Protein AF-A0A9W7AJS3-F1 (afdb_monomer)

Mean predicted aligned error: 23.5 Å

Foldseek 3Di:
DDDDDDDDDDDDDDDDDDDDDDDDDDDDDDDDDDDDDDDDDDDDDDDDDDDDDDDDDDDDDDDDDDDPDDDDDDDDDDDDPDDDDDDDPDDDPDDDDDDDDDDDDDPVCVVVVVVVVVVVVVVVVVVVVVVVVVVVVVVVVVVVVVVVVVVVVVVVVVVVVVVVVVVVVVVVVVVVVVVVVVVVVVVVVVVVVVVVVVVVVVVVVVVVVVVVVVVLVVVLVVLVVVLVVLVVVLVVLVVCQVPPPDPHRDPVSVVVSVVSVVVSVVSVVVSVCSVPVVPPVVVVVVVVVVVVPDDDDDPPPVVVVVVVVVVVVVVVVVVVVVVVVVVVVVVVVVVVVVVVCVVVVVVVVVVVVVVVVVVVVVVVVVVVVVVVVVVVVVVVVVVVVVVVVVVVVVVVVVVVVVVVVVVVVVVPDDDDDDDDDDDDDDDDDPPPDDPDDDDDPPPPPPCPDVVNVVVVVVVVVVVVVVVVVVVVVVVVVVVVVVVVVVVVVVVVVVVVVVVVVD

Secondary structure (DSSP, 8-state):
----------------------------PPPPP-------------------------------------------------------------------------TTSHHHHHHHHHHHHHHHHHHHHHHHHHHHHHHHHHHHHHHHHHHHHHHHHHHHHHHHHHHHHHHHHHHHHHHHHHHHHHHHHHHHHHHHHHHHHHHHHHHHHHHHHHHHHHHHHHHHHHHHHHHHHHHHHHHHHHH-SSSS--HHHHHHHHHHHHHHHHHHHHHHHHHHHHHHHHHHHHHHHHHTTS-----S-HHHHHHHHHHHHHHHHHHHHHHHHHHHHHHHHHHHHHHHHHHHHHHHHHHHHHHHHHHHHHHHHHHHHHHHHHHHHHHHHHHHHHHHHHHHHHHHHHHHHHHHHHHHHHTSS------------------------------------HHHHHHHHHHHHHHHHHHHHHHHHHHHHHHHHHHHHHHHHHHHHHHHHHHTT-

pLDDT: mean 71.82, std 22.83, range [31.25, 97.69]

Organism: NCBI:txid1714387

Radius of gyration: 66.95 Å; Cα contacts (8 Å, |Δi|>4): 21; chains: 1; bounding box: 156×86×222 Å

Sequence (502 aa):
MSRPSSSRSQRQRSLETSKRGNNSRSGVRTPGLIEGSLGGRGLRHDITNENSDSDDSSNSDSSSDSTLQKILNPHPSHLYPSDTETDSDAFSLQNLAQTTATHPKSTSALTSALSKTLKTSKTTNAHLTTTLTTLQNEIRTLKNQLHSSKSKLEKFDGLKGENEKLKLKVKEFSYDNRKLCNEIERLKQLKQSSEKRTKASLNGLRSALLTVESVVHSRSKNTKEYLKKLTQLQTSFARHLKNGYSNNPSYVAYEMLEKMSRVTAGLKDALERCDDGISSAASETAKNVTEGHIDDGGKGNIMGEICEELEGENGRLRREIERMKEEVEASRVEREQNHKLLPEYRLEIVRSRSGKEQAERELKEERGTVRELQRRLDECVLALRSAERERVEQKQFRRDQDNTDNIVIEEYYPPRTSASPPRWAHHPSSSASASAQNLPVTKPKNTLSEDEELFAKLLQKSNDKLLKDLKESVESKLETVVKQQTDFMLSRSLESASSDKS

Structure (mmCIF, N/CA/C/O backbone):
data_AF-A0A9W7AJS3-F1
#
_entry.id   AF-A0A9W7AJS3-F1
#
loop_
_atom_site.group_PDB
_atom_site.id
_atom_site.type_symbol
_atom_site.label_atom_id
_atom_site.label_alt_id
_atom_site.label_comp_id
_atom_site.label_asym_id
_atom_site.label_entity_id
_atom_site.label_seq_id
_atom_site.pdbx_PDB_ins_code
_atom_site.Cartn_x
_atom_site.Cartn_y
_atom_site.Cartn_z
_atom_site.occupancy
_atom_site.B_iso_or_equiv
_atom_site.auth_seq_id
_atom_site.auth_comp_id
_atom_site.auth_asym_id
_atom_site.auth_atom_id
_atom_site.pdbx_PDB_model_num
ATOM 1 N N . MET A 1 1 ? 17.394 -50.496 -60.248 1.00 45.59 1 MET A N 1
ATOM 2 C CA . MET A 1 1 ? 17.863 -51.703 -59.529 1.00 45.59 1 MET A CA 1
ATOM 3 C C . MET A 1 1 ? 19.375 -51.789 -59.675 1.00 45.59 1 MET A C 1
ATOM 5 O O . MET A 1 1 ? 19.881 -51.205 -60.621 1.00 45.59 1 MET A O 1
ATOM 9 N N . SER A 1 2 ? 20.045 -52.477 -58.745 1.00 33.78 2 SER A N 1
ATOM 10 C CA . SER A 1 2 ? 21.509 -52.643 -58.614 1.00 33.78 2 SER A CA 1
ATOM 11 C C . SER A 1 2 ? 22.196 -51.638 -57.679 1.00 33.78 2 SER A C 1
ATOM 13 O O . SER A 1 2 ? 22.581 -50.536 -58.053 1.00 33.78 2 SER A O 1
ATOM 15 N N . ARG A 1 3 ? 22.336 -52.075 -56.420 1.00 43.81 3 ARG A N 1
ATOM 16 C CA . ARG A 1 3 ? 23.304 -51.577 -55.432 1.00 43.81 3 ARG A CA 1
ATOM 17 C C . ARG A 1 3 ? 24.712 -52.064 -55.800 1.00 43.81 3 ARG A C 1
ATOM 19 O O . ARG A 1 3 ? 24.823 -53.171 -56.325 1.00 43.81 3 ARG A O 1
ATOM 26 N N . PRO A 1 4 ? 25.757 -51.376 -55.316 1.00 52.53 4 PRO A N 1
ATOM 27 C CA . PRO A 1 4 ? 26.935 -52.075 -54.836 1.00 52.53 4 PRO A CA 1
ATOM 28 C C . PRO A 1 4 ? 27.216 -51.760 -53.363 1.00 52.53 4 PRO A C 1
ATOM 30 O O . PRO A 1 4 ? 27.202 -50.623 -52.897 1.00 52.53 4 PRO A O 1
ATOM 33 N N . SER A 1 5 ? 27.423 -52.851 -52.641 1.00 50.75 5 SER A N 1
ATOM 34 C CA . SER A 1 5 ? 27.944 -52.985 -51.289 1.00 50.75 5 SER A CA 1
ATOM 35 C C . SER A 1 5 ? 29.472 -52.895 -51.259 1.00 50.75 5 SER A C 1
ATOM 37 O O . SER A 1 5 ? 30.108 -52.979 -52.306 1.00 50.75 5 SER A O 1
ATOM 39 N N . SER A 1 6 ? 30.013 -52.926 -50.031 1.00 39.75 6 SER A N 1
ATOM 40 C CA . SER A 1 6 ? 31.426 -53.095 -49.629 1.00 39.75 6 SER A CA 1
ATOM 41 C C . SER A 1 6 ? 32.233 -51.783 -49.606 1.00 39.75 6 SER A C 1
ATOM 43 O O . SER A 1 6 ? 32.061 -50.938 -50.466 1.00 39.75 6 SER A O 1
ATOM 45 N N . SER A 1 7 ? 33.085 -51.469 -48.628 1.00 42.09 7 SER A N 1
ATOM 46 C CA . SER A 1 7 ? 33.584 -52.211 -47.466 1.00 42.09 7 SER A CA 1
ATOM 47 C C . SER A 1 7 ? 34.365 -51.264 -46.548 1.00 42.09 7 SER A C 1
ATOM 49 O O . SER A 1 7 ? 35.289 -50.582 -46.972 1.00 42.09 7 SER A O 1
ATOM 51 N N . ARG A 1 8 ? 33.993 -51.276 -45.267 1.00 39.31 8 ARG A N 1
ATOM 52 C CA . ARG A 1 8 ? 34.862 -51.473 -44.097 1.00 39.31 8 ARG A CA 1
ATOM 53 C C . ARG A 1 8 ? 36.377 -51.311 -44.342 1.00 39.31 8 ARG A C 1
ATOM 55 O O . ARG A 1 8 ? 37.014 -52.224 -44.851 1.00 39.31 8 ARG A O 1
ATOM 62 N N . SER A 1 9 ? 36.964 -50.229 -43.829 1.00 39.88 9 SER A N 1
ATOM 63 C CA . SER A 1 9 ? 38.388 -50.203 -43.481 1.00 39.88 9 SER A CA 1
ATOM 64 C C . SER A 1 9 ? 38.592 -49.442 -42.172 1.00 39.88 9 SER A C 1
ATOM 66 O O . SER A 1 9 ? 38.489 -48.220 -42.106 1.00 39.88 9 SER A O 1
ATOM 68 N N . GLN A 1 10 ? 38.857 -50.210 -41.116 1.00 40.22 10 GLN A N 1
ATOM 69 C CA . GLN A 1 10 ? 39.440 -49.745 -39.862 1.00 40.22 10 GLN A CA 1
ATOM 70 C C . GLN A 1 10 ? 40.821 -49.149 -40.141 1.00 40.22 10 GLN A C 1
ATOM 72 O O . GLN A 1 10 ? 41.667 -49.807 -40.742 1.00 40.22 10 GLN A O 1
ATOM 77 N N . ARG A 1 11 ? 41.090 -47.954 -39.615 1.00 42.72 11 ARG A N 1
ATOM 78 C CA . ARG A 1 11 ? 42.448 -47.547 -39.246 1.00 42.72 11 ARG A CA 1
ATOM 79 C C . ARG A 1 11 ? 42.386 -46.663 -38.009 1.00 42.72 11 ARG A C 1
ATOM 81 O O . ARG A 1 11 ? 41.964 -45.514 -38.063 1.00 42.72 11 ARG A O 1
ATOM 88 N N . GLN A 1 12 ? 42.804 -47.250 -36.893 1.00 42.94 12 GLN A N 1
ATOM 89 C CA . GLN A 1 12 ? 43.282 -46.532 -35.722 1.00 42.94 12 GLN A CA 1
ATOM 90 C C . GLN A 1 12 ? 44.527 -45.728 -36.110 1.00 42.94 12 GLN A C 1
ATOM 92 O O . GLN A 1 12 ? 45.412 -46.277 -36.765 1.00 42.94 12 GLN A O 1
ATOM 97 N N . ARG A 1 13 ? 44.611 -44.475 -35.659 1.00 44.84 13 ARG A N 1
ATOM 98 C CA . ARG A 1 13 ? 45.855 -43.817 -35.239 1.00 44.84 13 ARG A CA 1
ATOM 99 C C . ARG A 1 13 ? 45.510 -42.717 -34.242 1.00 44.84 13 ARG A C 1
ATOM 101 O O . ARG A 1 13 ? 44.872 -41.727 -34.580 1.00 44.84 13 ARG A O 1
ATOM 108 N N . SER A 1 14 ? 45.932 -42.955 -33.013 1.00 45.81 14 SER A N 1
ATOM 109 C CA . SER A 1 14 ? 46.156 -41.973 -31.963 1.00 45.81 14 SER A CA 1
ATOM 110 C C . SER A 1 14 ? 47.171 -40.938 -32.447 1.00 45.81 14 SER A C 1
ATOM 112 O O . SER A 1 14 ? 48.146 -41.332 -33.081 1.00 45.81 14 SER A O 1
ATOM 114 N N . LEU A 1 15 ? 46.972 -39.664 -32.112 1.00 42.66 15 LEU A N 1
ATOM 115 C CA . LEU A 1 15 ? 48.039 -38.724 -31.766 1.00 42.66 15 LEU A CA 1
ATOM 116 C C . LEU A 1 15 ? 47.415 -37.530 -31.036 1.00 42.66 15 LEU A C 1
ATOM 118 O O . LEU A 1 15 ? 46.471 -36.898 -31.509 1.00 42.66 15 LEU A O 1
ATOM 122 N N . GLU A 1 16 ? 47.949 -37.282 -29.849 1.00 42.75 16 GLU A N 1
ATOM 123 C CA . GLU A 1 16 ? 47.723 -36.112 -29.018 1.00 42.75 16 GLU A CA 1
ATOM 124 C C . GLU A 1 16 ? 48.075 -34.831 -29.781 1.00 42.75 16 GLU A C 1
ATOM 126 O O . GLU A 1 16 ? 49.071 -34.785 -30.493 1.00 42.75 16 GLU A O 1
ATOM 131 N N . THR A 1 17 ? 47.318 -33.755 -29.570 1.00 40.66 17 THR A N 1
ATOM 132 C CA . THR A 1 17 ? 47.912 -32.443 -29.282 1.00 40.66 17 THR A CA 1
ATOM 133 C C . THR A 1 17 ? 46.890 -31.529 -28.611 1.00 40.66 17 THR A C 1
ATOM 135 O O . THR A 1 17 ? 45.781 -31.290 -29.078 1.00 40.66 17 THR A O 1
ATOM 138 N N . SER A 1 18 ? 47.334 -31.018 -27.471 1.00 36.53 18 SER A N 1
ATOM 139 C CA . SER A 1 18 ? 46.862 -29.853 -26.738 1.00 36.53 18 SER A CA 1
ATOM 140 C C . SER A 1 18 ? 46.433 -28.678 -27.630 1.00 36.53 18 SER A C 1
ATOM 142 O O . SER A 1 18 ? 47.212 -28.248 -28.481 1.00 36.53 18 SER A O 1
ATOM 144 N N . LYS A 1 19 ? 45.255 -28.089 -27.356 1.00 44.00 19 LYS A N 1
ATOM 145 C CA . LYS A 1 19 ? 45.084 -26.628 -27.196 1.00 44.00 19 LYS A CA 1
ATOM 146 C C . LYS A 1 19 ? 43.673 -26.231 -26.730 1.00 44.00 19 LYS A C 1
ATOM 148 O O . LYS A 1 19 ? 42.660 -26.608 -27.303 1.00 44.00 19 LYS A O 1
ATOM 153 N N . ARG A 1 20 ? 43.692 -25.419 -25.669 1.00 40.28 20 ARG A N 1
ATOM 154 C CA . ARG A 1 20 ? 42.676 -24.511 -25.106 1.00 40.28 20 ARG A CA 1
ATOM 155 C C . ARG A 1 20 ? 41.561 -24.052 -26.058 1.00 40.28 20 ARG A C 1
ATOM 157 O O . ARG A 1 20 ? 41.842 -23.581 -27.154 1.00 40.28 20 ARG A O 1
ATOM 164 N N . GLY A 1 21 ? 40.342 -23.968 -25.520 1.00 35.78 21 GLY A N 1
ATOM 165 C CA . GLY A 1 21 ? 39.262 -23.157 -26.084 1.00 35.78 21 GLY A CA 1
ATOM 166 C C . GLY A 1 21 ? 38.038 -23.095 -25.171 1.00 35.78 21 GLY A C 1
ATOM 167 O O . GLY A 1 21 ? 37.182 -23.969 -25.224 1.00 35.78 21 GLY A O 1
ATOM 168 N N . ASN A 1 22 ? 37.976 -22.060 -24.331 1.00 40.41 22 ASN A N 1
ATOM 169 C CA . ASN A 1 22 ? 36.789 -21.646 -23.581 1.00 40.41 22 ASN A CA 1
ATOM 170 C C . ASN A 1 22 ? 35.586 -21.462 -24.518 1.00 40.41 22 ASN A C 1
ATOM 172 O O . ASN A 1 22 ? 35.730 -20.802 -25.541 1.00 40.41 22 ASN A O 1
ATOM 176 N N . ASN A 1 23 ? 34.401 -21.932 -24.118 1.00 38.44 23 ASN A N 1
ATOM 177 C CA . ASN A 1 23 ? 33.136 -21.292 -24.486 1.00 38.44 23 ASN A CA 1
ATOM 178 C C . ASN A 1 23 ? 32.051 -21.622 -23.453 1.00 38.44 23 ASN A C 1
ATOM 180 O O . ASN A 1 23 ? 31.367 -22.644 -23.512 1.00 38.44 23 ASN A O 1
ATOM 184 N N . SER A 1 24 ? 31.913 -20.709 -22.494 1.00 38.66 24 SER A N 1
ATOM 185 C CA . SER A 1 24 ? 30.797 -20.626 -21.560 1.00 38.66 24 SER A CA 1
ATOM 186 C C . SER A 1 24 ? 29.528 -20.258 -22.326 1.00 38.66 24 SER A C 1
ATOM 188 O O . SER A 1 24 ? 29.404 -19.165 -22.873 1.00 38.66 24 SER A O 1
ATOM 190 N N . ARG A 1 25 ? 28.579 -21.190 -22.363 1.00 35.12 25 ARG A N 1
ATOM 191 C CA . ARG A 1 25 ? 27.253 -21.037 -22.963 1.00 35.12 25 ARG A CA 1
ATOM 192 C C . ARG A 1 25 ? 26.270 -20.657 -21.850 1.00 35.12 25 ARG A C 1
ATOM 194 O O . ARG A 1 25 ? 25.686 -21.534 -21.223 1.00 35.12 25 ARG A O 1
ATOM 201 N N . SER A 1 26 ? 26.115 -19.364 -21.561 1.00 42.34 26 SER A N 1
ATOM 202 C CA . SER A 1 26 ? 25.083 -18.864 -20.642 1.00 42.34 26 SER A CA 1
ATOM 203 C C . SER A 1 26 ? 23.771 -18.642 -21.398 1.00 42.34 26 SER A C 1
ATOM 205 O O . SER A 1 26 ? 23.563 -17.633 -22.067 1.00 42.34 26 SER A O 1
ATOM 207 N N . GLY A 1 27 ? 22.871 -19.622 -21.301 1.00 38.88 27 GLY A N 1
ATOM 208 C CA . GLY A 1 27 ? 21.471 -19.462 -21.677 1.00 38.88 27 GLY A CA 1
ATOM 209 C C . GLY A 1 27 ? 20.747 -18.599 -20.645 1.00 38.88 27 GLY A C 1
ATOM 210 O O . GLY A 1 27 ? 20.620 -18.986 -19.485 1.00 38.88 27 GLY A O 1
ATOM 211 N N . VAL A 1 28 ? 20.275 -17.434 -21.079 1.00 39.75 28 VAL A N 1
ATOM 212 C CA . VAL A 1 28 ? 19.392 -16.542 -20.321 1.00 39.75 28 VAL A CA 1
ATOM 213 C C . VAL A 1 28 ? 18.012 -17.199 -20.235 1.00 39.75 28 VAL A C 1
ATOM 215 O O . VAL A 1 28 ? 17.301 -17.290 -21.233 1.00 39.75 28 VAL A O 1
ATOM 218 N N . ARG A 1 29 ? 17.642 -17.693 -19.047 1.00 39.22 29 ARG A N 1
ATOM 219 C CA . ARG A 1 29 ? 16.267 -18.094 -18.716 1.00 39.22 29 ARG A CA 1
ATOM 220 C C . ARG A 1 29 ? 15.538 -16.900 -18.105 1.00 39.22 29 ARG A C 1
ATOM 222 O O . ARG A 1 29 ? 15.910 -16.420 -17.039 1.00 39.22 29 ARG A O 1
ATOM 229 N N . THR A 1 30 ? 14.495 -16.451 -18.785 1.00 47.72 30 THR A N 1
ATOM 230 C CA . THR A 1 30 ? 13.429 -15.601 -18.250 1.00 47.72 30 THR A CA 1
ATOM 231 C C . THR A 1 30 ? 12.541 -16.421 -17.300 1.00 47.72 30 THR A C 1
ATOM 233 O O . THR A 1 30 ? 12.227 -17.570 -17.623 1.00 47.72 30 THR A O 1
ATOM 236 N N . PRO A 1 31 ? 12.098 -15.890 -16.145 1.00 50.03 31 PRO A N 1
ATOM 237 C CA . PRO A 1 31 ? 11.034 -16.519 -15.377 1.00 50.03 31 PRO A CA 1
ATOM 238 C C . PRO A 1 31 ? 9.672 -16.071 -15.917 1.00 50.03 31 PRO A C 1
ATOM 240 O O . PRO A 1 31 ? 9.339 -14.886 -15.923 1.00 50.03 31 PRO A O 1
ATOM 243 N N . GLY A 1 32 ? 8.912 -17.051 -16.406 1.00 40.31 32 GLY A N 1
ATOM 244 C CA . GLY A 1 32 ? 7.518 -16.906 -16.798 1.00 40.31 32 GLY A CA 1
ATOM 245 C C . GLY A 1 32 ? 6.592 -16.772 -15.591 1.00 40.31 32 GLY A C 1
ATOM 246 O O . GLY A 1 32 ? 6.817 -17.370 -14.540 1.00 40.31 32 GLY A O 1
ATOM 247 N N . LEU A 1 33 ? 5.543 -15.978 -15.796 1.00 41.81 33 LEU A N 1
ATOM 248 C CA . LEU A 1 33 ? 4.336 -15.914 -14.982 1.00 41.81 33 LEU A CA 1
ATOM 249 C C . LEU A 1 33 ? 3.691 -17.301 -14.859 1.00 41.81 33 LEU A C 1
ATOM 251 O O . LEU A 1 33 ? 3.474 -17.969 -15.869 1.00 41.81 33 LEU A O 1
ATOM 255 N N . ILE A 1 34 ? 3.336 -17.689 -13.635 1.00 42.16 34 ILE A N 1
ATOM 256 C CA . ILE A 1 34 ? 2.401 -18.783 -13.361 1.00 42.16 34 ILE A CA 1
ATOM 257 C C . ILE A 1 34 ? 1.210 -18.175 -12.618 1.00 42.16 34 ILE A C 1
ATOM 259 O O . ILE A 1 34 ? 1.333 -17.737 -11.476 1.00 42.16 34 ILE A O 1
ATOM 263 N N . GLU A 1 35 ? 0.069 -18.135 -13.302 1.00 47.00 35 GLU A N 1
ATOM 264 C CA . GLU A 1 35 ? -1.263 -18.074 -12.700 1.00 47.00 35 GLU A CA 1
ATOM 265 C C . GLU A 1 35 ? -1.712 -19.496 -12.306 1.00 47.00 35 GLU A C 1
ATOM 267 O O . GLU A 1 35 ? -1.399 -20.464 -12.999 1.00 47.00 35 GLU A O 1
ATOM 272 N N . GLY A 1 36 ? -2.477 -19.611 -11.215 1.00 37.72 36 GLY A N 1
ATOM 273 C CA . GLY A 1 36 ? -3.148 -20.841 -10.759 1.00 37.72 36 GLY A CA 1
ATOM 274 C C . GLY A 1 36 ? -3.139 -20.933 -9.228 1.00 37.72 36 GLY A C 1
ATOM 275 O O . GLY A 1 36 ? -2.094 -21.146 -8.631 1.00 37.72 36 GLY A O 1
ATOM 276 N N . SER A 1 37 ? -4.206 -20.538 -8.530 1.00 37.16 37 SER A N 1
ATOM 277 C CA . SER A 1 37 ? -5.422 -21.323 -8.239 1.00 37.16 37 SER A CA 1
ATOM 278 C C . SER A 1 37 ? -5.207 -22.460 -7.222 1.00 37.16 37 SER A C 1
ATOM 280 O O . SER A 1 37 ? -4.557 -23.452 -7.519 1.00 37.16 37 SER A O 1
ATOM 282 N N . LEU A 1 38 ? -5.802 -22.253 -6.037 1.00 46.91 38 LEU A N 1
ATOM 283 C CA . LEU A 1 38 ? -6.369 -23.201 -5.060 1.00 46.91 38 LEU A CA 1
ATOM 284 C C . LEU A 1 38 ? -5.627 -24.514 -4.736 1.00 46.91 38 LEU A C 1
ATOM 286 O O . LEU A 1 38 ? -5.498 -25.408 -5.563 1.00 46.91 38 LEU A O 1
ATOM 290 N N . GLY A 1 39 ? -5.361 -24.727 -3.441 1.00 33.88 39 GLY A N 1
ATOM 291 C CA . GLY A 1 39 ? -5.197 -26.076 -2.895 1.00 33.88 39 GLY A CA 1
ATOM 292 C C . GLY A 1 39 ? -4.458 -26.118 -1.566 1.00 33.88 39 GLY A C 1
ATOM 293 O O . GLY A 1 39 ? -3.233 -26.082 -1.530 1.00 33.88 39 GLY A O 1
ATOM 294 N N . GLY A 1 40 ? -5.202 -26.233 -0.465 1.00 45.12 40 GLY A N 1
ATOM 295 C CA . GLY A 1 40 ? -4.626 -26.543 0.836 1.00 45.12 40 GLY A CA 1
ATOM 296 C C . GLY A 1 40 ? -3.955 -27.915 0.847 1.00 45.12 40 GLY A C 1
ATOM 297 O O . GLY A 1 40 ? -4.481 -28.876 0.292 1.00 45.12 40 GLY A O 1
ATOM 298 N N . ARG A 1 41 ?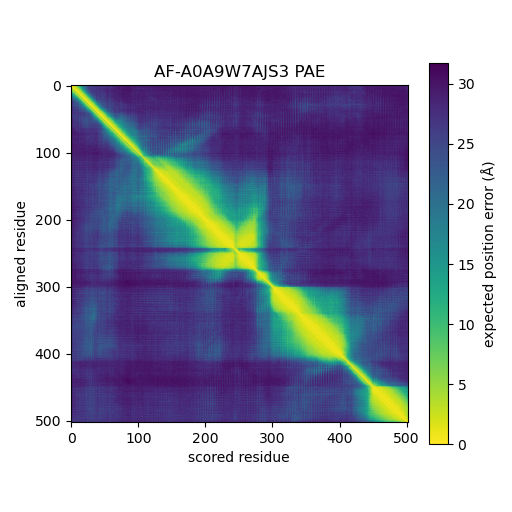 -2.817 -28.003 1.535 1.00 38.31 41 ARG A N 1
ATOM 299 C CA . ARG A 1 41 ? -2.290 -29.221 2.158 1.00 38.31 41 ARG A CA 1
ATOM 300 C C . ARG A 1 41 ? -1.323 -28.797 3.252 1.00 38.31 41 ARG A C 1
ATOM 302 O O . ARG A 1 41 ? -0.343 -28.107 2.994 1.00 38.31 41 ARG A O 1
ATOM 309 N N . GLY A 1 42 ? -1.656 -29.186 4.479 1.00 43.50 42 GLY A N 1
ATOM 310 C CA . GLY A 1 42 ? -0.770 -29.051 5.619 1.00 43.50 42 GLY A CA 1
ATOM 311 C C . GLY A 1 42 ? 0.468 -29.919 5.437 1.00 43.50 42 GLY A C 1
ATOM 312 O O . GLY A 1 42 ? 0.374 -31.063 4.991 1.00 43.50 42 GLY A O 1
ATOM 313 N N . LEU A 1 43 ? 1.611 -29.373 5.828 1.00 40.50 43 LEU A N 1
ATOM 314 C CA . LEU A 1 43 ? 2.808 -30.139 6.112 1.00 40.50 43 LEU A CA 1
ATOM 315 C C . LEU A 1 43 ? 3.327 -29.693 7.473 1.00 40.50 43 LEU A C 1
ATOM 317 O O . LEU A 1 43 ? 3.697 -28.540 7.685 1.00 40.50 43 LEU A O 1
ATOM 321 N N . ARG A 1 44 ? 3.259 -30.654 8.395 1.00 41.31 44 ARG A N 1
ATOM 322 C CA . ARG A 1 44 ? 4.003 -30.702 9.646 1.00 41.31 44 ARG A CA 1
ATOM 323 C C . ARG A 1 44 ? 5.484 -30.510 9.337 1.00 41.31 44 ARG A C 1
ATOM 325 O O . ARG A 1 44 ? 6.003 -31.201 8.464 1.00 41.31 44 ARG A O 1
ATOM 332 N N . HIS A 1 45 ? 6.153 -29.661 10.101 1.00 38.00 45 HIS A N 1
ATOM 333 C CA . HIS A 1 45 ? 7.571 -29.843 10.358 1.00 38.00 45 HIS A CA 1
ATOM 334 C C . HIS A 1 45 ? 7.782 -29.911 11.859 1.00 38.00 45 HIS A C 1
ATOM 336 O O . HIS A 1 45 ? 7.366 -29.026 12.607 1.00 38.00 45 HIS A O 1
ATOM 342 N N . ASP A 1 46 ? 8.353 -31.046 12.242 1.00 35.34 46 ASP A N 1
ATOM 343 C CA . ASP A 1 46 ? 8.766 -31.384 13.582 1.00 35.34 46 ASP A CA 1
ATOM 344 C C . ASP A 1 46 ? 9.868 -30.453 14.079 1.00 35.34 46 ASP A C 1
ATOM 346 O O . ASP A 1 46 ? 10.700 -29.925 13.339 1.00 35.34 46 ASP A O 1
ATOM 350 N N . ILE A 1 47 ? 9.793 -30.292 15.387 1.00 36.44 47 ILE A N 1
ATOM 351 C CA . ILE A 1 47 ? 10.620 -29.515 16.284 1.00 36.44 47 ILE A CA 1
ATOM 352 C C . ILE A 1 47 ? 11.960 -30.235 16.471 1.00 36.44 47 ILE A C 1
ATOM 354 O O . ILE A 1 47 ? 11.978 -31.415 16.814 1.00 36.44 47 ILE A O 1
ATOM 358 N N . THR A 1 48 ? 13.069 -29.504 16.375 1.00 41.03 48 THR A N 1
ATOM 359 C CA . THR A 1 48 ? 14.255 -29.793 17.193 1.00 41.03 48 THR A CA 1
ATOM 360 C C . THR A 1 48 ? 14.625 -28.539 17.963 1.00 41.03 48 THR A C 1
ATOM 362 O O . THR A 1 48 ? 14.940 -27.496 17.394 1.00 41.03 48 THR A O 1
ATOM 365 N N . ASN A 1 49 ? 14.478 -28.695 19.270 1.00 36.94 49 ASN A N 1
ATOM 366 C CA . ASN A 1 49 ? 14.578 -27.753 20.362 1.00 36.94 49 ASN A CA 1
ATOM 367 C C . ASN A 1 49 ? 15.931 -27.983 21.037 1.00 36.94 49 ASN A C 1
ATOM 369 O O . ASN A 1 49 ? 16.121 -29.093 21.518 1.00 36.94 49 ASN A O 1
ATOM 373 N N . GLU A 1 50 ? 16.812 -26.983 21.104 1.00 38.78 50 GLU A N 1
ATOM 374 C CA . GLU A 1 50 ? 17.875 -26.920 22.115 1.00 38.78 50 GLU A CA 1
ATOM 375 C C . GLU A 1 50 ? 18.162 -25.459 22.505 1.00 38.78 50 GLU A C 1
ATOM 377 O O . GLU A 1 50 ? 18.328 -24.591 21.648 1.00 38.78 50 GLU A O 1
ATOM 382 N N . ASN A 1 51 ? 18.246 -25.272 23.826 1.00 38.03 51 ASN A N 1
ATOM 383 C CA . ASN A 1 51 ? 18.727 -24.140 24.624 1.00 38.03 51 ASN A CA 1
ATOM 384 C C . ASN A 1 51 ? 17.760 -22.953 24.793 1.00 38.03 51 ASN A C 1
ATOM 386 O O . ASN A 1 51 ? 17.598 -22.130 23.899 1.00 38.03 51 ASN A O 1
ATOM 390 N N . SER A 1 52 ? 16.949 -22.885 25.857 1.00 41.53 52 SER A N 1
ATOM 391 C CA . SER A 1 52 ? 17.282 -22.703 27.288 1.00 41.53 52 SER A CA 1
ATOM 392 C C . SER A 1 52 ? 18.090 -21.433 27.556 1.00 41.53 52 SER A C 1
ATOM 394 O O . SER A 1 52 ? 19.306 -21.451 27.434 1.00 41.53 52 SER A O 1
ATOM 396 N N . ASP A 1 53 ? 17.397 -20.363 27.949 1.00 35.38 53 ASP A N 1
ATOM 397 C CA . ASP A 1 53 ? 17.734 -19.666 29.187 1.00 35.38 53 ASP A CA 1
ATOM 398 C C . ASP A 1 53 ? 16.495 -18.975 29.764 1.00 35.38 53 ASP A C 1
ATOM 400 O O . ASP A 1 53 ? 15.679 -18.360 29.076 1.00 35.38 53 ASP A O 1
ATOM 404 N N . SER A 1 54 ? 16.339 -19.248 31.048 1.00 43.00 54 SER A N 1
ATOM 405 C CA . SER A 1 54 ? 15.306 -18.866 31.990 1.00 43.00 54 SER A CA 1
ATOM 406 C C . SER A 1 54 ? 15.386 -17.391 32.350 1.00 43.00 54 SER A C 1
ATOM 408 O O . SER A 1 54 ? 16.471 -16.927 32.673 1.00 43.00 54 SER A O 1
ATOM 410 N N . ASP A 1 55 ? 14.235 -16.723 32.443 1.00 41.53 55 ASP A N 1
ATOM 411 C CA . ASP A 1 55 ? 14.059 -15.717 33.483 1.00 41.53 55 ASP A CA 1
ATOM 412 C C . ASP A 1 55 ? 12.646 -15.745 34.061 1.00 41.53 55 ASP A C 1
ATOM 414 O O . ASP A 1 55 ? 11.626 -15.894 33.383 1.00 41.53 55 ASP A O 1
ATOM 418 N N . ASP A 1 56 ? 12.679 -15.685 35.379 1.00 47.34 56 ASP A N 1
ATOM 419 C CA . ASP A 1 56 ? 11.686 -16.027 36.370 1.00 47.34 56 ASP A CA 1
ATOM 420 C C . ASP A 1 56 ? 10.775 -14.817 36.624 1.00 47.34 56 ASP A C 1
ATOM 422 O O . ASP A 1 56 ? 11.236 -13.714 36.911 1.00 47.34 56 ASP A O 1
ATOM 426 N N . SER A 1 57 ? 9.463 -14.993 36.500 1.00 41.16 57 SER A N 1
ATOM 427 C CA . SER A 1 57 ? 8.482 -14.092 37.122 1.00 41.16 57 SER A CA 1
ATOM 428 C C . SER A 1 57 ? 7.158 -14.826 37.286 1.00 41.16 57 SER A C 1
ATOM 430 O O . SER A 1 57 ? 6.189 -14.684 36.539 1.00 41.16 57 SER A O 1
ATOM 432 N N . SER A 1 58 ? 7.155 -15.664 38.314 1.00 40.44 58 SER A N 1
ATOM 433 C CA . SER A 1 58 ? 5.968 -16.220 38.938 1.00 40.44 58 SER A CA 1
ATOM 434 C C . SER A 1 58 ? 5.093 -15.090 39.492 1.00 40.44 58 SER A C 1
ATOM 436 O O . SER A 1 58 ? 5.349 -14.550 40.563 1.00 40.44 58 SER A O 1
ATOM 438 N N . ASN A 1 59 ? 4.028 -14.744 38.765 1.00 37.50 59 ASN A N 1
ATOM 439 C CA . ASN A 1 59 ? 2.908 -14.013 39.345 1.00 37.50 59 ASN A CA 1
ATOM 440 C C . ASN A 1 59 ? 1.815 -15.020 39.708 1.00 37.50 59 ASN A C 1
ATOM 442 O O . ASN A 1 59 ? 1.143 -15.602 38.856 1.00 37.50 59 ASN A O 1
ATOM 446 N N . SER A 1 60 ? 1.730 -15.255 41.010 1.00 46.12 60 SER A N 1
ATOM 447 C CA . SER A 1 60 ? 0.683 -15.972 41.715 1.00 46.12 60 SER A CA 1
ATOM 448 C C . SER A 1 60 ? -0.688 -15.388 41.392 1.00 46.12 60 SER A C 1
ATOM 450 O O . SER A 1 60 ? -0.926 -14.218 41.683 1.00 46.12 60 SER A O 1
ATOM 452 N N . ASP A 1 61 ? -1.602 -16.215 40.887 1.00 35.00 61 ASP A N 1
ATOM 453 C CA . ASP A 1 61 ? -3.026 -15.911 40.976 1.00 35.00 61 ASP A CA 1
ATOM 454 C C . ASP A 1 61 ? -3.778 -17.127 41.514 1.00 35.00 61 ASP A C 1
ATOM 456 O O . ASP A 1 61 ? -3.990 -18.153 40.862 1.00 35.00 61 ASP A O 1
ATOM 460 N N . SER A 1 62 ? -4.102 -17.001 42.793 1.00 43.31 62 SER A N 1
ATOM 461 C CA . SER A 1 62 ? -5.013 -17.832 43.549 1.00 43.31 62 SER A CA 1
ATOM 462 C C . SER A 1 62 ? -6.449 -17.495 43.162 1.00 43.31 62 SER A C 1
ATOM 464 O O . SER A 1 62 ? -6.916 -16.394 43.439 1.00 43.31 62 SER A O 1
ATOM 466 N N . SER A 1 63 ? -7.200 -18.459 42.637 1.00 36.81 63 SER A N 1
ATOM 467 C CA . SER A 1 63 ? -8.636 -18.506 42.913 1.00 36.81 63 SER A CA 1
ATOM 468 C C . SER A 1 63 ? -9.149 -19.925 42.767 1.00 36.81 63 SER A C 1
ATOM 470 O O . SER A 1 63 ? -9.405 -20.440 41.681 1.00 36.81 63 SER A O 1
ATOM 472 N N . SER A 1 64 ? -9.295 -20.532 43.932 1.00 46.59 64 SER A N 1
ATOM 473 C CA . SER A 1 64 ? -10.240 -21.584 44.247 1.00 46.59 64 SER A CA 1
ATOM 474 C C . SER A 1 64 ? -11.625 -21.377 43.622 1.00 46.59 64 SER A C 1
ATOM 476 O O . SER A 1 64 ? -12.088 -20.251 43.450 1.00 46.59 64 SER A O 1
ATOM 478 N N . ASP A 1 65 ? -12.298 -22.516 43.458 1.00 44.59 65 ASP A N 1
ATOM 479 C CA . ASP A 1 65 ? -13.748 -22.691 43.572 1.00 44.59 65 ASP A CA 1
ATOM 480 C C . ASP A 1 65 ? -14.571 -22.682 42.270 1.00 44.59 65 ASP A C 1
ATOM 482 O O . ASP A 1 65 ? -15.157 -21.691 41.842 1.00 44.59 65 ASP A O 1
ATOM 486 N N . SER A 1 66 ? -14.671 -23.860 41.645 1.00 42.97 66 SER A N 1
ATOM 487 C CA . SER A 1 66 ? -15.820 -24.202 40.799 1.00 42.97 66 SER A CA 1
ATOM 488 C C . SER A 1 66 ? -16.100 -25.706 40.853 1.00 42.97 66 SER A C 1
ATOM 490 O O . SER A 1 66 ? -15.845 -26.478 39.933 1.00 42.97 66 SER A O 1
ATOM 492 N N . THR A 1 67 ? -16.652 -26.160 41.977 1.00 47.03 67 THR A N 1
ATOM 493 C CA . THR A 1 67 ? -17.373 -27.443 42.034 1.00 47.03 67 THR A CA 1
ATOM 494 C C . THR A 1 67 ? -18.669 -27.279 42.821 1.00 47.03 67 THR A C 1
ATOM 496 O O . THR A 1 67 ? -18.915 -27.945 43.817 1.00 47.03 67 THR A O 1
ATOM 499 N N . LEU A 1 68 ? -19.533 -26.385 42.340 1.00 45.53 68 LEU A N 1
ATOM 500 C CA . LEU A 1 68 ? -20.946 -26.326 42.715 1.00 45.53 68 LEU A CA 1
ATOM 501 C C . LEU A 1 68 ? -21.798 -26.180 41.448 1.00 45.53 68 LEU A C 1
ATOM 503 O O . LEU A 1 68 ? -22.368 -25.135 41.154 1.00 45.53 68 LEU A O 1
ATOM 507 N N . GLN A 1 69 ? -21.896 -27.270 40.687 1.00 45.12 69 GLN A N 1
ATOM 508 C CA . GLN A 1 69 ? -22.995 -27.491 39.746 1.00 45.12 69 GLN A CA 1
ATOM 509 C C . GLN A 1 69 ? -23.667 -28.830 40.045 1.00 45.12 69 GLN A C 1
ATOM 511 O O . GLN A 1 69 ? -23.426 -29.842 39.394 1.00 45.12 69 GLN A O 1
ATOM 516 N N . LYS A 1 70 ? -24.518 -28.818 41.070 1.00 47.59 70 LYS A N 1
ATOM 517 C CA . LYS A 1 70 ? -25.689 -29.690 41.221 1.00 47.59 70 LYS A CA 1
ATOM 518 C C . LYS A 1 70 ? -26.430 -29.232 42.469 1.00 47.59 70 LYS A C 1
ATOM 520 O O . LYS A 1 70 ? -26.059 -29.635 43.554 1.00 47.59 70 LYS A O 1
ATOM 525 N N . ILE A 1 71 ? -27.409 -28.348 42.299 1.00 42.44 71 ILE A N 1
ATOM 526 C CA . ILE A 1 71 ? -28.663 -28.238 43.064 1.00 42.44 71 ILE A CA 1
ATOM 527 C C . ILE A 1 71 ? -29.458 -27.146 42.340 1.00 42.44 71 ILE A C 1
ATOM 529 O O . ILE A 1 71 ? -29.228 -25.951 42.495 1.00 42.44 71 ILE A O 1
ATOM 533 N N . LEU A 1 72 ? -30.368 -27.581 41.479 1.00 38.62 72 LEU A N 1
ATOM 534 C CA . LEU A 1 72 ? -31.429 -26.761 40.912 1.00 38.62 72 LEU A CA 1
ATOM 535 C C . LEU A 1 72 ? -32.655 -27.668 40.893 1.00 38.62 72 LEU A C 1
ATOM 537 O O . LEU A 1 72 ? -32.724 -28.581 40.077 1.00 38.62 72 LEU A O 1
ATOM 541 N N . ASN A 1 73 ? -33.507 -27.499 41.910 1.00 39.12 73 ASN A N 1
ATOM 542 C CA . ASN A 1 73 ? -34.970 -27.623 41.873 1.00 39.12 73 ASN A CA 1
ATOM 543 C C . ASN A 1 73 ? -35.530 -27.633 43.307 1.00 39.12 73 ASN A C 1
ATOM 545 O O . ASN A 1 73 ? -35.360 -28.624 44.016 1.00 39.12 73 ASN A O 1
ATOM 549 N N . PRO A 1 74 ? -36.250 -26.584 43.741 1.00 43.38 74 PRO A N 1
ATOM 550 C CA . PRO A 1 74 ? -37.187 -26.690 44.842 1.00 43.38 74 PRO A CA 1
ATOM 551 C C . PRO A 1 74 ? -38.590 -26.960 44.278 1.00 43.38 74 PRO A C 1
ATOM 553 O O . PRO A 1 74 ? -39.181 -26.107 43.620 1.00 43.38 74 PRO A O 1
ATOM 556 N N . HIS A 1 75 ? -39.143 -28.132 44.576 1.00 44.22 75 HIS A N 1
ATOM 557 C CA . HIS A 1 75 ? -40.590 -28.323 44.639 1.00 44.22 75 HIS A CA 1
ATOM 558 C C . HIS A 1 75 ? -41.002 -28.245 46.113 1.00 44.22 75 HIS A C 1
ATOM 560 O O . HIS A 1 75 ? -40.633 -29.136 46.875 1.00 44.22 75 HIS A O 1
ATOM 566 N N . PRO A 1 76 ? -41.794 -27.250 46.538 1.00 44.81 76 PRO A N 1
ATOM 567 C CA . PRO A 1 76 ? -42.710 -27.426 47.644 1.00 44.81 76 PRO A CA 1
ATOM 568 C C . PRO A 1 76 ? -44.075 -27.775 47.053 1.00 44.81 76 PRO A C 1
ATOM 570 O O . PRO A 1 76 ? -44.790 -26.937 46.504 1.00 44.81 76 PRO A O 1
ATOM 573 N N . SER A 1 77 ? -44.399 -29.059 47.135 1.00 37.34 77 SER A N 1
ATOM 574 C CA . SER A 1 77 ? -45.755 -29.576 47.036 1.00 37.34 77 SER A CA 1
ATOM 575 C C . SER A 1 77 ? -46.690 -28.779 47.947 1.00 37.34 77 SER A C 1
ATOM 577 O O . SER A 1 77 ? -46.443 -28.637 49.144 1.00 37.34 77 SER A O 1
ATOM 579 N N . HIS A 1 78 ? -47.763 -28.279 47.339 1.00 43.03 78 HIS A N 1
ATOM 580 C CA . HIS A 1 78 ? -48.993 -27.846 47.985 1.00 43.03 78 HIS A CA 1
ATOM 581 C C . HIS A 1 78 ? -49.376 -28.795 49.130 1.00 43.03 78 HIS A C 1
ATOM 583 O O . HIS A 1 78 ? -49.719 -29.950 48.887 1.00 43.03 78 HIS A O 1
ATOM 589 N N . LEU A 1 79 ? -49.380 -28.287 50.360 1.00 36.66 79 LEU A N 1
ATOM 590 C CA . LEU A 1 79 ? -50.193 -28.828 51.442 1.00 36.66 79 LEU A CA 1
ATOM 591 C C . LEU A 1 79 ? -51.326 -27.833 51.680 1.00 36.66 79 LEU A C 1
ATOM 593 O O . LEU A 1 79 ? -51.132 -26.752 52.233 1.00 36.66 79 LEU A O 1
ATOM 597 N N . TYR A 1 80 ? -52.495 -28.207 51.168 1.00 40.91 80 TYR A N 1
ATOM 598 C CA . TYR A 1 80 ? -53.790 -27.693 51.588 1.00 40.91 80 TYR A CA 1
ATOM 599 C C . TYR A 1 80 ? -53.927 -27.829 53.115 1.00 40.91 80 TYR A C 1
ATOM 601 O O . TYR A 1 80 ? -53.669 -28.917 53.633 1.00 40.91 80 TYR A O 1
ATOM 609 N N . PRO A 1 81 ? -54.397 -26.809 53.850 1.00 40.00 81 PRO A N 1
ATOM 610 C CA . PRO A 1 81 ? -55.239 -27.058 55.001 1.00 40.00 81 PRO A CA 1
ATOM 611 C C . PRO A 1 81 ? -56.641 -27.357 54.469 1.00 40.00 81 PRO A C 1
ATOM 613 O O . PRO A 1 81 ? -57.280 -26.511 53.848 1.00 40.00 81 PRO A O 1
ATOM 616 N N . SER A 1 82 ? -57.064 -28.599 54.654 1.00 38.19 82 SER A N 1
ATOM 617 C CA . SER A 1 82 ? -58.425 -29.055 54.431 1.00 38.19 82 SER A CA 1
ATOM 618 C C . SER A 1 82 ? -59.381 -28.221 55.279 1.00 38.19 82 SER A C 1
ATOM 620 O O . SER A 1 82 ? -59.283 -28.216 56.506 1.00 38.19 82 SER A O 1
ATOM 622 N N . ASP A 1 83 ? -60.309 -27.546 54.613 1.00 40.69 83 ASP A N 1
ATOM 623 C CA . ASP A 1 83 ? -61.583 -27.164 55.196 1.00 40.69 83 ASP A CA 1
ATOM 624 C C . ASP A 1 83 ? -62.302 -28.455 55.614 1.00 40.69 83 ASP A C 1
ATOM 626 O O . ASP A 1 83 ? -62.757 -29.226 54.771 1.00 40.69 83 ASP A O 1
ATOM 630 N N . THR A 1 84 ? -62.371 -28.722 56.916 1.00 41.97 84 THR A N 1
ATOM 631 C CA . THR A 1 84 ? -63.342 -29.661 57.484 1.00 41.97 84 THR A CA 1
ATOM 632 C C . THR A 1 84 ? -64.359 -28.853 58.266 1.00 41.97 84 THR A C 1
ATOM 634 O O . THR A 1 84 ? -64.096 -28.393 59.375 1.00 41.97 84 THR A O 1
ATOM 637 N N . GLU A 1 85 ? -65.467 -28.602 57.580 1.00 38.72 85 GLU A N 1
ATOM 638 C CA . GLU A 1 85 ? -66.812 -28.941 58.038 1.00 38.72 85 GLU A CA 1
ATOM 639 C C . GLU A 1 85 ? -67.120 -28.646 59.513 1.00 38.72 85 GLU A C 1
ATOM 641 O O . GLU A 1 85 ? -66.722 -29.332 60.448 1.00 38.72 85 GLU A O 1
ATOM 646 N N . THR A 1 86 ? -67.900 -27.580 59.665 1.00 45.84 86 THR A N 1
ATOM 647 C CA . THR A 1 86 ? -69.054 -27.476 60.558 1.00 45.84 86 THR A CA 1
ATOM 648 C C . THR A 1 86 ? -69.540 -28.810 61.138 1.00 45.84 86 THR A C 1
ATOM 650 O O . THR A 1 86 ? -70.246 -29.540 60.451 1.00 45.84 86 THR A O 1
ATOM 653 N N . ASP A 1 87 ? -69.287 -29.038 62.427 1.00 33.72 87 ASP A N 1
ATOM 654 C CA . ASP A 1 87 ? -70.155 -29.865 63.265 1.00 33.72 87 ASP A CA 1
ATOM 655 C C . ASP A 1 87 ? -70.685 -29.018 64.424 1.00 33.72 87 ASP A C 1
ATOM 657 O O . ASP A 1 87 ? -70.010 -28.645 65.386 1.00 33.72 87 ASP A O 1
ATOM 661 N N . SER A 1 88 ? -71.934 -28.625 64.228 1.00 39.50 88 SER A N 1
ATOM 662 C CA . SER A 1 88 ? -72.814 -27.970 65.172 1.00 39.50 88 SER A CA 1
ATOM 663 C C . SER A 1 88 ? -73.384 -29.007 66.138 1.00 39.50 88 SER A C 1
ATOM 665 O O . SER A 1 88 ? -74.471 -29.529 65.899 1.00 39.50 88 SER A O 1
ATOM 667 N N . ASP A 1 89 ? -72.699 -29.258 67.252 1.00 34.28 89 ASP A N 1
ATOM 668 C CA . ASP A 1 89 ? -73.291 -29.982 68.379 1.00 34.28 89 ASP A CA 1
ATOM 669 C C . ASP A 1 89 ? -74.063 -29.015 69.283 1.00 34.28 89 ASP A C 1
ATOM 671 O O . ASP A 1 89 ? -73.551 -28.379 70.209 1.00 34.28 89 ASP A O 1
ATOM 675 N N . ALA A 1 90 ? -75.354 -28.907 68.976 1.00 38.69 90 ALA A N 1
ATOM 676 C CA . ALA A 1 90 ? -76.375 -28.378 69.859 1.00 38.69 90 ALA A CA 1
ATOM 677 C C . ALA A 1 90 ? -76.562 -29.335 71.050 1.00 38.69 90 ALA A C 1
ATOM 679 O O . ALA A 1 90 ? -77.279 -30.331 70.954 1.00 38.69 90 ALA A O 1
ATOM 680 N N . PHE A 1 91 ? -75.942 -29.032 72.195 1.00 36.06 91 PHE A N 1
ATOM 681 C CA . PHE A 1 91 ? -76.238 -29.752 73.432 1.00 36.06 91 PHE A CA 1
ATOM 682 C C . PHE A 1 91 ? -77.557 -29.260 74.037 1.00 36.06 91 PHE A C 1
ATOM 684 O O . PHE A 1 91 ? -77.729 -28.103 74.424 1.00 36.06 91 PHE A O 1
ATOM 691 N N . SER A 1 92 ? -78.490 -30.201 74.058 1.00 35.19 92 SER A N 1
ATOM 692 C CA . SER A 1 92 ? -79.900 -30.087 74.388 1.00 35.19 92 SER A CA 1
ATOM 693 C C . SER A 1 92 ? -80.142 -29.739 75.864 1.00 35.19 92 SER A C 1
ATOM 695 O O . SER A 1 92 ? -79.809 -30.506 76.767 1.00 35.19 92 SER A O 1
ATOM 697 N N . LEU A 1 93 ? -80.774 -28.588 76.113 1.00 36.59 93 LEU A N 1
ATOM 698 C CA . LEU A 1 93 ? -81.464 -28.275 77.366 1.00 36.59 93 LEU A CA 1
ATOM 699 C C . LEU A 1 93 ? -82.892 -28.816 77.272 1.00 36.59 93 LEU A C 1
ATOM 701 O O . LEU A 1 93 ? -83.808 -28.115 76.848 1.00 36.59 93 LEU A O 1
ATOM 705 N N . GLN A 1 94 ? -83.087 -30.067 77.676 1.00 37.56 94 GLN A N 1
ATOM 706 C CA . GLN A 1 94 ? -84.421 -30.636 77.822 1.00 37.56 94 GLN A CA 1
ATOM 707 C C . GLN A 1 94 ? -84.411 -31.701 78.918 1.00 37.56 94 GLN A C 1
ATOM 709 O O . GLN A 1 94 ? -83.945 -32.814 78.711 1.00 37.56 94 GLN A O 1
ATOM 714 N N . ASN A 1 95 ? -84.898 -31.335 80.106 1.00 34.12 95 ASN A N 1
ATOM 715 C CA . ASN A 1 95 ? -85.748 -32.208 80.915 1.00 34.12 95 ASN A CA 1
ATOM 716 C C . ASN A 1 95 ? -86.379 -31.406 82.058 1.00 34.12 95 ASN A C 1
ATOM 718 O O . ASN A 1 95 ? -85.772 -31.124 83.090 1.00 34.12 95 ASN A O 1
ATOM 722 N N . LEU A 1 96 ? -87.632 -31.032 81.811 1.00 34.09 96 LEU A N 1
ATOM 723 C CA . LEU A 1 96 ? -88.590 -30.472 82.747 1.00 34.09 96 LEU A CA 1
ATOM 724 C C . LEU A 1 96 ? -89.792 -31.429 82.767 1.00 34.09 96 LEU A C 1
ATOM 726 O O . LEU A 1 96 ? -90.271 -31.807 81.700 1.00 34.09 96 LEU A O 1
ATOM 730 N N . ALA A 1 97 ? -90.301 -31.705 83.975 1.00 33.97 97 ALA A N 1
ATOM 731 C CA . ALA A 1 97 ? -91.525 -32.462 84.296 1.00 33.97 97 ALA A CA 1
ATOM 732 C C . ALA A 1 97 ? -91.383 -34.005 84.174 1.00 33.97 97 ALA A C 1
ATOM 734 O O . ALA A 1 97 ? -90.727 -34.492 83.271 1.00 33.97 97 ALA A O 1
ATOM 735 N N . GLN A 1 98 ? -91.906 -34.870 85.055 1.00 35.28 98 GLN A N 1
ATOM 736 C CA . GLN A 1 98 ? -93.130 -34.830 85.863 1.00 35.28 98 GLN A CA 1
ATOM 737 C C . GLN A 1 98 ? -93.110 -35.939 86.956 1.00 35.28 98 GLN A C 1
ATOM 739 O O . GLN A 1 98 ? -92.707 -37.062 86.674 1.00 35.28 98 GLN A O 1
ATOM 744 N N . THR A 1 99 ? -93.713 -35.635 88.123 1.00 31.25 99 THR A N 1
ATOM 745 C CA . THR A 1 99 ? -94.560 -36.514 88.992 1.00 31.25 99 THR A CA 1
ATOM 746 C C . THR A 1 99 ? -93.890 -37.666 89.784 1.00 31.25 99 THR A C 1
ATOM 748 O O . THR A 1 99 ? -92.911 -38.228 89.335 1.00 31.25 99 THR A O 1
ATOM 751 N N . THR A 1 100 ? -94.295 -38.075 90.999 1.00 35.38 100 THR A N 1
ATOM 752 C CA . THR A 1 100 ? -95.583 -38.030 91.730 1.00 35.38 100 THR A CA 1
ATOM 753 C C . THR A 1 100 ? -95.403 -37.973 93.264 1.00 35.38 100 THR A C 1
ATOM 755 O O . THR A 1 100 ? -94.398 -38.404 93.818 1.00 35.38 100 THR A O 1
ATOM 758 N N . ALA A 1 101 ? -96.461 -37.482 93.915 1.00 34.56 101 ALA A N 1
ATOM 759 C CA . ALA A 1 101 ? -96.778 -37.398 95.343 1.00 34.56 101 ALA A CA 1
ATOM 760 C C . ALA A 1 101 ? -96.513 -38.634 96.233 1.00 34.56 101 ALA A C 1
ATOM 762 O O . ALA A 1 101 ? -96.737 -39.751 95.792 1.00 34.56 101 ALA A O 1
ATOM 763 N N . THR A 1 102 ? -96.257 -38.382 97.531 1.00 35.62 102 THR A N 1
ATOM 764 C CA . THR A 1 102 ? -97.105 -38.830 98.668 1.00 35.62 102 THR A CA 1
ATOM 765 C C . THR A 1 102 ? -96.826 -38.004 99.945 1.00 35.62 102 THR A C 1
ATOM 767 O O . THR A 1 102 ? -95.677 -37.789 100.319 1.00 35.62 102 THR A O 1
ATOM 770 N N . HIS A 1 103 ? -97.899 -37.554 100.608 1.00 40.19 103 HIS A N 1
ATOM 771 C CA . HIS A 1 103 ? -97.993 -36.995 101.978 1.00 40.19 103 HIS A CA 1
ATOM 772 C C . HIS A 1 103 ? -97.340 -37.913 103.054 1.00 40.19 103 HIS A C 1
ATOM 774 O O . HIS A 1 103 ? -97.282 -39.112 102.784 1.00 40.19 103 HIS A O 1
ATOM 780 N N . PRO A 1 104 ? -96.931 -37.455 104.277 1.00 43.97 104 PRO A N 1
ATOM 781 C CA . PRO A 1 104 ? -97.820 -36.740 105.212 1.00 43.97 104 PRO A CA 1
ATOM 782 C C . PRO A 1 104 ? -97.222 -35.717 106.219 1.00 43.97 104 PRO A C 1
ATOM 784 O O . PRO A 1 104 ? -96.050 -35.706 106.566 1.00 43.97 104 PRO A O 1
ATOM 787 N N . LYS A 1 105 ? -98.137 -34.866 106.709 1.00 42.84 105 LYS A N 1
ATOM 788 C CA . LYS A 1 105 ? -98.293 -34.315 108.075 1.00 42.84 105 LYS A CA 1
ATOM 789 C C . LYS A 1 105 ? -97.028 -34.082 108.929 1.00 42.84 105 LYS A C 1
ATOM 791 O O . LYS A 1 105 ? -96.581 -34.986 109.622 1.00 42.84 105 LYS A O 1
ATOM 796 N N . SER A 1 106 ? -96.593 -32.821 109.028 1.00 38.88 106 SER A N 1
ATOM 797 C CA . SER A 1 106 ? -96.076 -32.209 110.272 1.00 38.88 106 SER A CA 1
ATOM 798 C C . SER A 1 106 ? -95.790 -30.714 110.052 1.00 38.88 106 SER A C 1
ATOM 800 O O . SER A 1 106 ? -94.880 -30.334 109.317 1.00 38.88 106 SER A O 1
ATOM 802 N N . THR A 1 107 ? -96.582 -29.843 110.676 1.00 46.75 107 THR A N 1
ATOM 803 C CA . THR A 1 107 ? -96.548 -28.376 110.527 1.00 46.75 107 THR A CA 1
ATOM 804 C C . THR A 1 107 ? -95.445 -27.672 111.334 1.00 46.75 107 THR A C 1
ATOM 806 O O . THR A 1 107 ? -95.402 -26.447 111.343 1.00 46.75 107 THR A O 1
ATOM 809 N N . SER A 1 108 ? -94.496 -28.398 111.941 1.00 47.16 108 SER A N 1
ATOM 810 C CA . SER A 1 108 ? -93.318 -27.799 112.605 1.00 47.16 108 SER A CA 1
ATOM 811 C C . SER A 1 108 ? -92.002 -27.946 111.821 1.00 47.16 108 SER A C 1
ATOM 813 O O . SER A 1 108 ? -91.000 -27.331 112.181 1.00 47.16 108 SER A O 1
ATOM 815 N N . ALA A 1 109 ? -91.994 -28.696 110.710 1.00 46.00 109 ALA A N 1
ATOM 816 C CA . ALA A 1 109 ? -90.814 -28.873 109.851 1.00 46.00 109 ALA A CA 1
ATOM 817 C C . ALA A 1 109 ? -90.698 -27.820 108.723 1.00 46.00 109 ALA A C 1
ATOM 819 O O . ALA A 1 109 ? -89.624 -27.639 108.146 1.00 46.00 109 ALA A O 1
ATOM 820 N N . LEU A 1 110 ? -91.779 -27.088 108.427 1.00 44.97 110 LEU A N 1
ATOM 821 C CA . LEU A 1 110 ? -91.876 -26.186 107.270 1.00 44.97 110 LEU A CA 1
ATOM 822 C C . LEU A 1 110 ? -91.093 -24.872 107.453 1.00 44.97 110 LEU A C 1
ATOM 824 O O . LEU A 1 110 ? -90.459 -24.398 106.516 1.00 44.97 110 LEU A O 1
ATOM 828 N N . THR A 1 111 ? -91.037 -24.320 108.667 1.00 50.59 111 THR A N 1
ATOM 829 C CA . THR A 1 111 ? -90.240 -23.120 109.001 1.00 50.59 111 THR A CA 1
ATOM 830 C C . THR A 1 111 ? -88.734 -23.405 109.072 1.00 50.59 111 THR A C 1
ATOM 832 O O . THR A 1 111 ? -87.922 -22.551 108.717 1.00 50.59 111 THR A O 1
ATOM 835 N N . SER A 1 112 ? -88.347 -24.633 109.432 1.00 51.34 112 SER A N 1
ATOM 836 C CA . SER A 1 112 ? -86.962 -25.131 109.368 1.00 51.34 112 SER A CA 1
ATOM 837 C C . SER A 1 112 ? -86.499 -25.358 107.920 1.00 51.34 112 SER A C 1
ATOM 839 O O . SER A 1 112 ? -85.399 -24.942 107.544 1.00 51.34 112 SER A O 1
ATOM 841 N N . ALA A 1 113 ? -87.360 -25.933 107.072 1.00 49.78 113 ALA A N 1
ATOM 842 C CA . ALA A 1 113 ? -87.080 -26.149 105.654 1.00 49.78 113 ALA A CA 1
ATOM 843 C C . ALA A 1 113 ? -87.055 -24.840 104.839 1.00 49.78 113 ALA A C 1
ATOM 845 O O . ALA A 1 113 ? -86.188 -24.689 103.981 1.00 49.78 113 ALA A O 1
ATOM 846 N N . LEU A 1 114 ? -87.921 -23.861 105.143 1.00 50.12 114 LEU A N 1
ATOM 847 C CA . LEU A 1 114 ? -87.906 -22.515 104.539 1.00 50.12 114 LEU A CA 1
ATOM 848 C C . LEU A 1 114 ? -86.672 -21.694 104.948 1.00 50.12 114 LEU A C 1
ATOM 850 O O . LEU A 1 114 ? -86.057 -21.035 104.118 1.00 50.12 114 LEU A O 1
ATOM 854 N N . SER A 1 115 ? -86.243 -21.785 106.209 1.00 53.59 115 SER A N 1
ATOM 855 C CA . SER A 1 115 ? -84.998 -21.170 106.698 1.00 53.59 115 SER A CA 1
ATOM 856 C C . SER A 1 115 ? -83.750 -21.780 106.047 1.00 53.59 115 SER A C 1
ATOM 858 O O . SER A 1 115 ? -82.835 -21.054 105.646 1.00 53.59 115 SER A O 1
ATOM 860 N N . LYS A 1 116 ? -83.722 -23.111 105.872 1.00 53.59 116 LYS A N 1
ATOM 861 C CA . LYS A 1 116 ? -82.650 -23.804 105.143 1.00 53.59 116 LYS A CA 1
ATOM 862 C C . LYS A 1 116 ? -82.660 -23.469 103.653 1.00 53.59 116 LYS A C 1
ATOM 864 O O . LYS A 1 116 ? -81.598 -23.153 103.140 1.00 53.59 116 LYS A O 1
ATOM 869 N N . THR A 1 117 ? -83.816 -23.444 102.989 1.00 52.97 117 THR A N 1
ATOM 870 C CA . THR A 1 117 ? -83.917 -23.101 101.556 1.00 52.97 117 THR A CA 1
ATOM 871 C C . THR A 1 117 ? -83.613 -21.630 101.264 1.00 52.97 117 THR A C 1
ATOM 873 O O . THR A 1 117 ? -83.006 -21.327 100.241 1.00 52.97 117 THR A O 1
ATOM 876 N N . LEU A 1 118 ? -83.928 -20.705 102.177 1.00 51.22 118 LEU A N 1
ATOM 877 C CA . LEU A 1 118 ? -83.558 -19.289 102.057 1.00 51.22 118 LEU A CA 1
ATOM 878 C C . LEU A 1 118 ? -82.055 -19.059 102.301 1.00 51.22 118 LEU A C 1
ATOM 880 O O . LEU A 1 118 ? -81.436 -18.226 101.638 1.00 51.22 118 LEU A O 1
ATOM 884 N N . LYS A 1 119 ? -81.440 -19.810 103.228 1.00 54.84 119 LYS A N 1
ATOM 885 C CA . LYS A 1 119 ? -79.982 -19.792 103.436 1.00 54.84 119 LYS A CA 1
ATOM 886 C C . LYS A 1 119 ? -79.241 -20.437 102.268 1.00 54.84 119 LYS A C 1
ATOM 888 O O . LYS A 1 119 ? -78.280 -19.838 101.798 1.00 54.84 119 LYS A O 1
ATOM 893 N N . THR A 1 120 ? -79.721 -21.570 101.747 1.00 56.38 120 THR A N 1
ATOM 894 C CA . THR A 1 120 ? -79.154 -22.184 100.539 1.00 56.38 120 THR A CA 1
ATOM 895 C C . THR A 1 120 ? -79.363 -21.295 99.316 1.00 56.38 120 THR A C 1
ATOM 897 O O . THR A 1 120 ? -78.448 -21.183 98.519 1.00 56.38 120 THR A O 1
ATOM 900 N N . SER A 1 121 ? -80.495 -20.586 99.206 1.00 54.72 121 SER A N 1
ATOM 901 C CA . SER A 1 121 ? -80.763 -19.602 98.145 1.00 54.72 121 SER A CA 1
ATOM 902 C C . SER A 1 121 ? -79.823 -18.394 98.212 1.00 54.72 121 SER A C 1
ATOM 904 O O . SER A 1 121 ? -79.324 -17.950 97.182 1.00 54.72 121 SER A O 1
ATOM 906 N N . LYS A 1 122 ? -79.515 -17.877 99.410 1.00 60.31 122 LYS A N 1
ATOM 907 C CA . LYS A 1 122 ? -78.519 -16.805 99.584 1.00 60.31 122 LYS A CA 1
ATOM 908 C C . LYS A 1 122 ? -77.101 -17.273 99.260 1.00 60.31 122 LYS A C 1
ATOM 910 O O . LYS A 1 122 ? -76.362 -16.521 98.632 1.00 60.31 122 LYS A O 1
ATOM 915 N N . THR A 1 123 ? -76.727 -18.497 99.635 1.00 62.50 123 THR A N 1
ATOM 916 C CA . THR A 1 123 ? -75.415 -19.058 99.278 1.00 62.50 123 THR A CA 1
ATOM 917 C C . THR A 1 123 ? -75.317 -19.405 97.795 1.00 62.50 123 THR A C 1
ATOM 919 O O . THR A 1 123 ? -74.271 -19.168 97.206 1.00 62.50 123 THR A O 1
ATOM 922 N N . THR A 1 124 ? -76.389 -19.890 97.156 1.00 64.38 124 THR A N 1
ATOM 923 C CA . THR A 1 124 ? -76.404 -20.134 95.706 1.00 64.38 124 THR A CA 1
ATOM 924 C C . THR A 1 124 ? -76.440 -18.833 94.925 1.00 64.38 124 THR A C 1
ATOM 926 O O . THR A 1 124 ? -75.776 -18.754 93.905 1.00 64.38 124 THR A O 1
ATOM 929 N N . ASN A 1 125 ? -77.135 -17.793 95.402 1.00 64.50 125 ASN A N 1
ATOM 930 C CA . ASN A 1 125 ? -77.057 -16.471 94.782 1.00 64.50 125 ASN A CA 1
ATOM 931 C C . ASN A 1 125 ? -75.648 -15.907 94.901 1.00 64.50 125 ASN A C 1
ATOM 933 O O . ASN A 1 125 ? -75.104 -15.510 93.888 1.00 64.50 125 ASN A O 1
ATOM 937 N N . ALA A 1 126 ? -75.026 -15.944 96.084 1.00 70.38 126 ALA A N 1
ATOM 938 C CA . ALA A 1 126 ? -73.643 -15.499 96.251 1.00 70.38 126 ALA A CA 1
ATOM 939 C C . ALA A 1 126 ? -72.671 -16.271 95.344 1.00 70.38 126 ALA A C 1
ATOM 941 O O . ALA A 1 126 ? -71.812 -15.651 94.718 1.00 70.38 126 ALA A O 1
ATOM 942 N N . HIS A 1 127 ? -72.846 -17.594 95.230 1.00 73.56 127 HIS A N 1
ATOM 943 C CA . HIS A 1 127 ? -72.075 -18.458 94.334 1.00 73.56 127 HIS A CA 1
ATOM 944 C C . HIS A 1 127 ? -72.330 -18.126 92.856 1.00 73.56 127 HIS A C 1
ATOM 946 O O . HIS A 1 127 ? -71.390 -18.099 92.069 1.00 73.56 127 HIS A O 1
ATOM 952 N N . LEU A 1 128 ? -73.576 -17.821 92.476 1.00 75.12 128 LEU A N 1
ATOM 953 C CA . LEU A 1 128 ? -73.936 -17.384 91.128 1.00 75.12 128 LEU A CA 1
ATOM 954 C C . LEU A 1 128 ? -73.307 -16.030 90.804 1.00 75.12 128 LEU A C 1
ATOM 956 O O . LEU A 1 128 ? -72.725 -15.885 89.733 1.00 75.12 128 LEU A O 1
ATOM 960 N N . THR A 1 129 ? -73.334 -15.063 91.727 1.00 77.88 129 THR A N 1
ATOM 961 C CA . THR A 1 129 ? -72.659 -13.774 91.533 1.00 77.88 129 THR A CA 1
ATOM 962 C C . THR A 1 129 ? -71.151 -13.949 91.415 1.00 77.88 129 THR A C 1
ATOM 964 O O . THR A 1 129 ? -70.545 -13.275 90.590 1.00 77.88 129 THR A O 1
ATOM 967 N N . THR A 1 130 ? -70.539 -14.866 92.178 1.00 78.06 130 THR A N 1
ATOM 968 C CA . THR A 1 130 ? -69.104 -15.170 92.033 1.00 78.06 130 THR A CA 1
ATOM 969 C C . THR A 1 130 ? -68.806 -15.848 90.703 1.00 78.06 130 THR A C 1
ATOM 971 O O . THR A 1 130 ? -67.878 -15.438 90.017 1.00 78.06 130 THR A O 1
ATOM 974 N N . THR A 1 131 ? -69.599 -16.826 90.262 1.00 79.75 131 THR A N 1
ATOM 975 C CA . THR A 1 131 ? -69.398 -17.438 88.937 1.00 79.75 131 THR A CA 1
ATOM 976 C C . THR A 1 131 ? -69.610 -16.433 87.810 1.00 79.75 131 THR A C 1
ATOM 978 O O . THR A 1 131 ? -68.863 -16.442 86.840 1.00 79.75 131 THR A O 1
ATOM 981 N N . LEU A 1 132 ? -70.566 -15.513 87.954 1.00 80.31 132 LEU A N 1
ATOM 982 C CA . LEU A 1 132 ? -70.876 -14.506 86.944 1.00 80.31 132 LEU A CA 1
ATOM 983 C C . LEU A 1 132 ? -69.773 -13.442 86.863 1.00 80.31 132 LEU A C 1
ATOM 985 O O . LEU A 1 132 ? -69.386 -13.065 85.761 1.00 80.31 132 LEU A O 1
ATOM 989 N N . THR A 1 133 ? -69.190 -13.016 87.989 1.00 83.06 133 THR A N 1
ATOM 990 C CA . THR A 1 133 ? -68.008 -12.134 87.976 1.00 83.06 133 THR A CA 1
ATOM 991 C C . THR A 1 133 ? -66.762 -12.845 87.450 1.00 83.06 133 THR A C 1
ATOM 993 O O . THR A 1 133 ? -65.982 -12.232 86.721 1.00 83.06 133 THR A O 1
ATOM 996 N N . THR A 1 134 ? -66.590 -14.137 87.747 1.00 85.62 134 THR A N 1
ATOM 997 C CA . THR A 1 134 ? -65.485 -14.952 87.212 1.00 85.62 134 THR A CA 1
ATOM 998 C C . THR A 1 134 ? -65.599 -15.084 85.691 1.00 85.62 134 THR A C 1
ATOM 1000 O O . THR A 1 134 ? -64.661 -14.730 84.981 1.00 85.62 134 THR A O 1
ATOM 1003 N N . LEU A 1 135 ? -66.782 -15.439 85.178 1.00 86.50 135 LEU A N 1
ATOM 1004 C CA . LEU A 1 135 ? -67.072 -15.502 83.741 1.00 86.50 135 LEU A CA 1
ATOM 1005 C C . LEU A 1 135 ? -66.928 -14.136 83.059 1.00 86.50 135 LEU A C 1
ATOM 1007 O O . LEU A 1 135 ? -66.390 -14.043 81.962 1.00 86.50 135 LEU A O 1
ATOM 1011 N N . GLN A 1 136 ? -67.355 -13.044 83.698 1.00 89.00 136 GLN A N 1
ATOM 1012 C CA . GLN A 1 136 ? -67.142 -11.695 83.160 1.00 89.00 136 GLN A CA 1
ATOM 1013 C C . GLN A 1 136 ? -65.655 -11.326 83.081 1.00 89.00 136 GLN A C 1
ATOM 1015 O O . GLN A 1 136 ? -65.238 -10.655 82.133 1.00 89.00 136 GLN A O 1
ATOM 1020 N N . ASN A 1 137 ? -64.849 -11.753 84.055 1.00 89.00 137 ASN A N 1
ATOM 1021 C CA . ASN A 1 137 ? -63.403 -11.561 84.022 1.00 89.00 137 ASN A CA 1
ATOM 1022 C C . ASN A 1 137 ? -62.752 -12.409 82.921 1.00 89.00 137 ASN A C 1
ATOM 1024 O O . ASN A 1 137 ? -61.901 -11.882 82.209 1.00 89.00 137 ASN A O 1
ATOM 1028 N N . GLU A 1 138 ? -63.198 -13.649 82.719 1.00 90.81 138 GLU A N 1
ATOM 1029 C CA . GLU A 1 138 ? -62.757 -14.517 81.618 1.00 90.81 138 GLU A CA 1
ATOM 1030 C C . GLU A 1 138 ? -63.142 -13.963 80.241 1.00 90.81 138 GLU A C 1
ATOM 1032 O O . GLU A 1 138 ? -62.316 -13.899 79.334 1.00 90.81 138 GLU A O 1
ATOM 1037 N N . ILE A 1 139 ? -64.365 -13.458 80.074 1.00 89.69 139 ILE A N 1
ATOM 1038 C CA . ILE A 1 139 ? -64.781 -12.780 78.838 1.00 89.69 139 ILE A CA 1
ATOM 1039 C C . ILE A 1 139 ? -63.896 -11.556 78.585 1.00 89.69 139 ILE A C 1
ATOM 1041 O O . ILE A 1 139 ? -63.497 -11.295 77.447 1.00 89.69 139 ILE A O 1
ATOM 1045 N N . ARG A 1 140 ? -63.549 -10.799 79.634 1.00 90.38 140 ARG A N 1
ATOM 1046 C CA . ARG A 1 140 ? -62.662 -9.637 79.510 1.00 90.38 140 ARG A CA 1
ATOM 1047 C C . ARG A 1 140 ? -61.239 -10.053 79.122 1.00 90.38 140 ARG A C 1
ATOM 1049 O O . ARG A 1 140 ? -60.655 -9.411 78.249 1.00 90.38 140 ARG A O 1
ATOM 1056 N N . THR A 1 141 ? -60.683 -11.115 79.709 1.00 91.31 141 THR A N 1
ATOM 1057 C CA . THR A 1 141 ? -59.350 -11.619 79.336 1.00 91.31 141 THR A CA 1
ATOM 1058 C C . THR A 1 141 ? -59.336 -12.178 77.917 1.00 91.31 141 THR A C 1
ATOM 1060 O O . THR A 1 141 ? -58.441 -11.817 77.154 1.00 91.31 141 THR A O 1
ATOM 1063 N N . LEU A 1 142 ? -60.348 -12.950 77.513 1.00 91.75 142 LEU A N 1
ATOM 1064 C CA . LEU A 1 142 ? -60.496 -13.454 76.144 1.00 91.75 142 LEU A CA 1
ATOM 1065 C C . LEU A 1 142 ? -60.635 -12.315 75.128 1.00 91.75 142 LEU A C 1
ATOM 1067 O O . LEU A 1 142 ? -59.984 -12.330 74.085 1.00 91.75 142 LEU A O 1
ATOM 1071 N N . LYS A 1 143 ? -61.413 -11.273 75.443 1.00 92.31 143 LYS A N 1
ATOM 1072 C CA . LYS A 1 143 ? -61.546 -10.094 74.576 1.00 92.31 143 LYS A CA 1
ATOM 1073 C C . LYS A 1 143 ? -60.215 -9.356 74.410 1.00 92.31 143 LYS A C 1
ATOM 1075 O O . LYS A 1 143 ? -59.878 -8.962 73.291 1.00 92.31 143 LYS A O 1
ATOM 1080 N N . ASN A 1 144 ? -59.444 -9.209 75.488 1.00 90.12 144 ASN A N 1
ATOM 1081 C CA . ASN A 1 144 ? -58.112 -8.602 75.447 1.00 90.12 144 ASN A CA 1
ATOM 1082 C C . ASN A 1 144 ? -57.116 -9.460 74.651 1.00 90.12 144 ASN A C 1
ATOM 1084 O O . ASN A 1 144 ? -56.340 -8.921 73.861 1.00 90.12 144 ASN A O 1
ATOM 1088 N N . GLN A 1 145 ? -57.164 -10.787 74.805 1.00 92.56 145 GLN A N 1
ATOM 1089 C CA . GLN A 1 145 ? -56.371 -11.711 73.994 1.00 92.56 145 GLN A CA 1
ATOM 1090 C C . GLN A 1 145 ? -56.732 -11.584 72.514 1.00 92.56 145 GLN A C 1
ATOM 1092 O O . GLN A 1 145 ? -55.832 -11.423 71.700 1.00 92.56 145 GLN A O 1
ATOM 1097 N N . LEU A 1 146 ? -58.020 -11.535 72.163 1.00 92.56 146 LEU A N 1
ATOM 1098 C CA . LEU A 1 146 ? -58.474 -11.349 70.784 1.00 92.56 146 LEU A CA 1
ATOM 1099 C C . LEU A 1 146 ? -57.974 -10.028 70.175 1.00 92.56 146 LEU A C 1
ATOM 1101 O O . LEU A 1 146 ? -57.521 -10.015 69.032 1.00 92.56 146 LEU A O 1
ATOM 1105 N N . HIS A 1 147 ? -58.005 -8.924 70.931 1.00 90.38 147 HIS A N 1
ATOM 1106 C CA . HIS A 1 147 ? -57.473 -7.636 70.462 1.00 90.38 147 HIS A CA 1
ATOM 1107 C C . HIS A 1 147 ? -55.952 -7.694 70.254 1.00 90.38 147 HIS A C 1
ATOM 1109 O O . HIS A 1 147 ? -55.446 -7.188 69.252 1.00 90.38 147 HIS A O 1
ATOM 1115 N N . SER A 1 148 ? -55.225 -8.364 71.155 1.00 92.81 148 SER A N 1
ATOM 1116 C CA . SER A 1 148 ? -53.785 -8.613 71.006 1.00 92.81 148 SER A CA 1
ATOM 1117 C C . SER A 1 148 ? -53.481 -9.467 69.770 1.00 92.81 148 SER A C 1
ATOM 1119 O O . SER A 1 148 ? -52.601 -9.121 68.982 1.00 92.81 148 SER A O 1
ATOM 1121 N N . SER A 1 149 ? -54.246 -10.539 69.545 1.00 91.81 149 SER A N 1
ATOM 1122 C CA . SER A 1 149 ? -54.134 -11.404 68.366 1.00 91.81 149 SER A CA 1
ATOM 1123 C C . SER A 1 149 ? -54.397 -10.638 67.073 1.00 91.81 149 SER A C 1
ATOM 1125 O O . SER A 1 149 ? -53.623 -10.762 66.128 1.00 91.81 149 SER A O 1
ATOM 1127 N N . LYS A 1 150 ? -55.431 -9.788 67.046 1.00 93.75 150 LYS A N 1
ATOM 1128 C CA . LYS A 1 150 ? -55.752 -8.946 65.888 1.00 93.75 150 LYS A CA 1
ATOM 1129 C C . LYS A 1 150 ? -54.621 -7.965 65.566 1.00 93.75 150 LYS A C 1
ATOM 1131 O O . LYS A 1 150 ? -54.195 -7.888 64.421 1.00 93.75 150 LYS A O 1
ATOM 1136 N N . SER A 1 151 ? -54.068 -7.290 66.575 1.00 93.00 151 SER A N 1
ATOM 1137 C CA . SER A 1 151 ? -52.921 -6.390 66.383 1.00 93.00 151 SER A CA 1
ATOM 1138 C C . SER A 1 151 ? -51.672 -7.127 65.877 1.00 93.00 151 SER A C 1
ATOM 1140 O O . SER A 1 151 ? -50.938 -6.609 65.035 1.00 93.00 151 SER A O 1
ATOM 1142 N N . LYS A 1 152 ? -51.418 -8.353 66.355 1.00 93.56 152 LYS A N 1
ATOM 1143 C CA . LYS A 1 152 ? -50.326 -9.194 65.837 1.00 93.56 152 LYS A CA 1
ATOM 1144 C C . LYS A 1 152 ? -50.558 -9.600 64.380 1.00 93.56 152 LYS A C 1
ATOM 1146 O O . LYS A 1 152 ? -49.596 -9.610 63.618 1.00 93.56 152 LYS A O 1
ATOM 1151 N N . LEU A 1 153 ? -51.801 -9.898 64.000 1.00 92.44 153 LEU A N 1
ATOM 1152 C CA . LEU A 1 153 ? -52.168 -10.235 62.624 1.00 92.44 153 LEU A CA 1
ATOM 1153 C C . LEU A 1 153 ? -51.935 -9.049 61.678 1.00 92.44 153 LEU A C 1
ATOM 1155 O O . LEU A 1 153 ? -51.281 -9.209 60.657 1.00 92.44 153 LEU A O 1
ATOM 1159 N N . GLU A 1 154 ? -52.349 -7.842 62.069 1.00 93.00 154 GLU A N 1
ATOM 1160 C CA . GLU A 1 154 ? -52.103 -6.621 61.284 1.00 93.00 154 GLU A CA 1
ATOM 1161 C C . GLU A 1 154 ? -50.598 -6.357 61.086 1.00 93.00 154 GLU A C 1
ATOM 1163 O O . GLU A 1 154 ? -50.158 -6.009 59.989 1.00 93.00 154 GLU A O 1
ATOM 1168 N N . LYS A 1 155 ? -49.772 -6.591 62.118 1.00 94.44 155 LYS A N 1
ATOM 1169 C CA . LYS A 1 155 ? -48.303 -6.529 61.988 1.00 94.44 155 LYS A CA 1
ATOM 1170 C C . LYS A 1 155 ? -47.759 -7.597 61.041 1.00 94.44 155 LYS A C 1
ATOM 1172 O O . LYS A 1 155 ? -46.832 -7.319 60.285 1.00 94.44 155 LYS A O 1
ATOM 1177 N N . PHE A 1 156 ? -48.309 -8.808 61.090 1.00 94.06 156 PHE A N 1
ATOM 1178 C CA . PHE A 1 156 ? -47.912 -9.898 60.204 1.00 94.06 156 PHE A CA 1
ATOM 1179 C C . PHE A 1 156 ? -48.231 -9.579 58.738 1.00 94.06 156 PHE A C 1
ATOM 1181 O O . PHE A 1 156 ? -47.373 -9.768 57.878 1.00 94.06 156 PHE A O 1
ATOM 1188 N N . ASP A 1 157 ? -49.407 -9.015 58.458 1.00 91.88 157 ASP A N 1
ATOM 1189 C CA . ASP A 1 157 ? -49.783 -8.570 57.112 1.00 91.88 157 ASP A CA 1
ATOM 1190 C C . ASP A 1 157 ? -48.890 -7.421 56.618 1.00 91.88 157 ASP A C 1
ATOM 1192 O O . ASP A 1 157 ? -48.458 -7.427 55.462 1.00 91.88 157 ASP A O 1
ATOM 1196 N N . GLY A 1 158 ? -48.520 -6.488 57.505 1.00 93.75 158 GLY A N 1
ATOM 1197 C CA . GLY A 1 158 ? -47.531 -5.446 57.212 1.00 93.75 158 GLY A CA 1
ATOM 1198 C C . GLY A 1 158 ? -46.165 -6.021 56.814 1.00 93.75 158 GLY A C 1
ATOM 1199 O O . GLY A 1 158 ? -45.635 -5.687 55.753 1.00 93.75 158 GLY A O 1
ATOM 1200 N N . LEU A 1 159 ? -45.632 -6.955 57.609 1.00 94.56 159 LEU A N 1
ATOM 1201 C CA . LEU A 1 159 ? -44.368 -7.645 57.315 1.00 94.56 159 LEU A CA 1
ATOM 1202 C C . LEU A 1 159 ? -44.439 -8.464 56.020 1.00 94.56 159 LEU A C 1
ATOM 1204 O O . LEU A 1 159 ? -43.463 -8.533 55.273 1.00 94.56 159 LEU A O 1
ATOM 1208 N N . LYS A 1 160 ? -45.592 -9.069 55.718 1.00 94.56 160 LYS A N 1
ATOM 1209 C CA . LYS A 1 160 ? -45.817 -9.790 54.460 1.00 94.56 160 LYS A CA 1
ATOM 1210 C C . LYS A 1 160 ? -45.739 -8.844 53.258 1.00 94.56 160 LYS A C 1
ATOM 1212 O O . LYS A 1 160 ? -45.085 -9.180 52.271 1.00 94.56 160 LYS A O 1
ATOM 1217 N N . GLY A 1 161 ? -46.335 -7.655 53.356 1.00 94.75 161 GLY A N 1
ATOM 1218 C CA . GLY A 1 161 ? -46.229 -6.613 52.330 1.00 94.75 161 GLY A CA 1
ATOM 1219 C C . GLY A 1 161 ? -44.792 -6.122 52.120 1.00 94.75 161 GLY A C 1
ATOM 1220 O O . GLY A 1 161 ? -44.333 -6.003 50.982 1.00 94.75 161 GLY A O 1
ATOM 1221 N N . GLU A 1 162 ? -44.044 -5.902 53.204 1.00 95.44 162 GLU A N 1
ATOM 1222 C CA . GLU A 1 162 ? -42.620 -5.546 53.126 1.00 95.44 162 GLU A CA 1
ATOM 1223 C C . GLU A 1 162 ? -41.773 -6.657 52.495 1.00 95.44 162 GLU A C 1
ATOM 1225 O O . GLU A 1 162 ? -40.897 -6.371 51.677 1.00 95.44 162 GLU A O 1
ATOM 1230 N N . ASN A 1 163 ? -42.062 -7.921 52.809 1.00 93.69 163 ASN A N 1
ATOM 1231 C CA . ASN A 1 163 ? -41.370 -9.072 52.233 1.00 93.69 163 ASN A CA 1
ATOM 1232 C C . ASN A 1 163 ? -41.587 -9.158 50.712 1.00 93.69 163 ASN A C 1
ATOM 1234 O O . ASN A 1 163 ? -40.627 -9.316 49.960 1.00 93.69 163 ASN A O 1
ATOM 1238 N N . GLU A 1 164 ? -42.815 -8.951 50.227 1.00 94.38 164 GLU A N 1
ATOM 1239 C CA . GLU A 1 164 ? -43.084 -8.893 48.781 1.00 94.38 164 GLU A CA 1
ATOM 1240 C C . GLU A 1 164 ? -42.370 -7.713 48.099 1.00 94.38 164 GLU A C 1
ATOM 1242 O O . GLU A 1 164 ? -41.788 -7.869 47.021 1.00 94.38 164 GLU A O 1
ATOM 1247 N N . LYS A 1 165 ? -42.308 -6.547 48.755 1.00 95.88 165 LYS A N 1
ATOM 1248 C CA . LYS A 1 165 ? -41.540 -5.395 48.256 1.00 95.88 165 LYS A CA 1
ATOM 1249 C C . LYS A 1 165 ? -40.039 -5.694 48.183 1.00 95.88 165 LYS A C 1
ATOM 1251 O O . LYS A 1 165 ? -39.385 -5.318 47.210 1.00 95.88 165 LYS A O 1
ATOM 1256 N N . LEU A 1 166 ? -39.488 -6.381 49.183 1.00 95.88 166 LEU A N 1
ATOM 1257 C CA . LEU A 1 166 ? -38.091 -6.817 49.186 1.00 95.88 166 LEU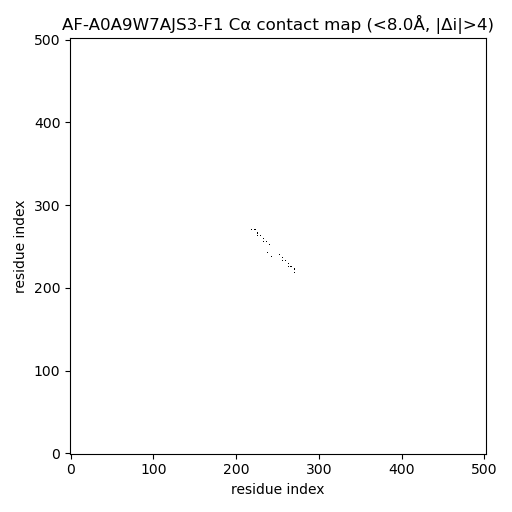 A CA 1
ATOM 1258 C C . LEU A 1 166 ? -37.819 -7.855 48.092 1.00 95.88 166 LEU A C 1
ATOM 1260 O O . LEU A 1 166 ? -36.814 -7.734 47.397 1.00 95.88 166 LEU A O 1
ATOM 1264 N N . LYS A 1 167 ? -38.723 -8.814 47.859 1.00 95.75 167 LYS A N 1
ATOM 1265 C CA . LYS A 1 167 ? -38.599 -9.775 46.749 1.00 95.75 167 LYS A CA 1
ATOM 1266 C C . LYS A 1 167 ? -38.539 -9.087 45.389 1.00 95.75 167 LYS A C 1
ATOM 1268 O O . LYS A 1 167 ? -37.741 -9.491 44.545 1.00 95.75 167 LYS A O 1
ATOM 1273 N N . LEU A 1 168 ? -39.359 -8.057 45.166 1.00 94.81 168 LEU A N 1
ATOM 1274 C CA . LEU A 1 168 ? -39.315 -7.273 43.928 1.00 94.81 168 LEU A CA 1
ATOM 1275 C C . LEU A 1 168 ? -37.975 -6.546 43.770 1.00 94.81 168 LEU A C 1
ATOM 1277 O O . LEU A 1 168 ? -37.354 -6.671 42.718 1.00 94.81 168 LEU A O 1
ATOM 1281 N N . LYS A 1 169 ? -37.476 -5.897 44.830 1.00 96.62 169 LYS A N 1
ATOM 1282 C CA . LY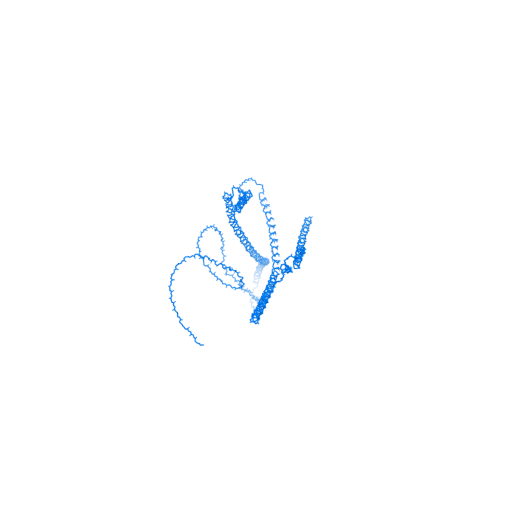S A 1 169 ? -36.147 -5.261 44.815 1.00 96.62 169 LYS A CA 1
ATOM 1283 C C . LYS A 1 169 ? -35.018 -6.254 44.539 1.00 96.62 169 LYS A C 1
ATOM 1285 O O . LYS A 1 169 ? -34.110 -5.953 43.779 1.00 96.62 169 LYS A O 1
ATOM 1290 N N . VAL A 1 170 ? -35.070 -7.455 45.119 1.00 96.44 170 VAL A N 1
ATOM 1291 C CA . VAL A 1 170 ? -34.070 -8.505 44.853 1.00 96.44 170 VAL A CA 1
ATOM 1292 C C . VAL A 1 170 ? -34.097 -8.934 43.383 1.00 96.44 170 VAL A C 1
ATOM 1294 O O . VAL A 1 170 ? -33.040 -9.141 42.790 1.00 96.44 170 VAL A O 1
ATOM 1297 N N . LYS A 1 171 ? -35.282 -9.034 42.767 1.00 95.62 171 LYS A N 1
ATOM 1298 C CA . LYS A 1 171 ? -35.407 -9.328 41.329 1.00 95.62 171 LYS A CA 1
ATOM 1299 C C . LYS A 1 171 ? -34.850 -8.200 40.459 1.00 95.62 171 LYS A C 1
ATOM 1301 O O . LYS A 1 171 ? -34.152 -8.489 39.493 1.00 95.62 171 LYS A O 1
ATOM 1306 N N . GLU A 1 172 ? -35.127 -6.949 40.814 1.00 96.25 172 GLU A N 1
ATOM 1307 C CA . GLU A 1 172 ? -34.592 -5.762 40.136 1.00 96.25 172 GLU A CA 1
ATOM 1308 C C . GLU A 1 172 ? -33.057 -5.732 40.204 1.00 96.25 172 GLU A C 1
ATOM 1310 O O . GLU A 1 172 ? -32.395 -5.736 39.169 1.00 96.25 172 GLU A O 1
ATOM 1315 N N . PHE A 1 173 ? -32.477 -5.879 41.400 1.00 96.44 173 PHE A N 1
ATOM 1316 C CA . PHE A 1 173 ? -31.023 -5.955 41.562 1.00 96.44 173 PHE A CA 1
ATOM 1317 C C . PHE A 1 173 ? -30.398 -7.159 40.851 1.00 96.44 173 PHE A C 1
ATOM 1319 O O . PHE A 1 173 ? -29.286 -7.067 40.335 1.00 96.44 173 PHE A O 1
ATOM 1326 N N . SER A 1 174 ? -31.091 -8.299 40.791 1.00 95.00 174 SER A N 1
ATOM 1327 C CA . SER A 1 174 ? -30.623 -9.462 40.031 1.00 95.00 174 SER A CA 1
ATOM 1328 C C . SER A 1 174 ? -30.568 -9.178 38.526 1.00 95.00 174 SER A C 1
ATOM 1330 O O . SER A 1 174 ? -29.610 -9.584 37.861 1.00 95.00 174 SER A O 1
ATOM 1332 N N . TYR A 1 175 ? -31.557 -8.457 37.993 1.00 96.19 175 TYR A N 1
ATOM 1333 C CA . TYR A 1 175 ? -31.576 -8.031 36.598 1.00 96.19 175 TYR A CA 1
ATOM 1334 C C . TYR A 1 175 ? -30.449 -7.038 36.294 1.00 96.19 175 TYR A C 1
ATOM 1336 O O . TYR A 1 175 ? -29.709 -7.235 35.327 1.00 96.19 175 TYR A O 1
ATOM 1344 N N . ASP A 1 176 ? -30.262 -6.033 37.149 1.00 95.25 176 ASP A N 1
ATOM 1345 C CA . ASP A 1 176 ? -29.199 -5.041 36.985 1.00 95.25 176 ASP A CA 1
ATOM 1346 C C . ASP A 1 176 ? -27.809 -5.670 37.085 1.00 95.25 176 ASP A C 1
ATOM 1348 O O . ASP A 1 176 ? -26.955 -5.403 36.240 1.00 95.25 176 ASP A O 1
ATOM 1352 N N . ASN A 1 177 ? -27.595 -6.589 38.031 1.00 93.94 177 ASN A N 1
ATOM 1353 C CA . ASN A 1 177 ? -26.349 -7.349 38.115 1.00 93.94 177 ASN A CA 1
ATOM 1354 C C . ASN A 1 177 ? -26.094 -8.156 36.842 1.00 93.94 177 ASN A C 1
ATOM 1356 O O . ASN A 1 177 ? -24.989 -8.123 36.309 1.00 93.94 177 ASN A O 1
ATOM 1360 N N . ARG A 1 178 ? -27.110 -8.837 36.296 1.00 94.50 178 ARG A N 1
ATOM 1361 C CA . ARG A 1 178 ? -26.958 -9.564 35.027 1.00 94.50 178 ARG A CA 1
ATOM 1362 C C . ARG A 1 178 ? -26.615 -8.614 33.874 1.00 94.50 178 ARG A C 1
ATOM 1364 O O . ARG A 1 178 ? -25.753 -8.938 33.060 1.00 94.50 178 ARG A O 1
ATOM 1371 N N . LYS A 1 179 ? -27.254 -7.444 33.805 1.00 95.88 179 LYS A N 1
ATOM 1372 C CA . LYS A 1 179 ? -26.967 -6.420 32.792 1.00 95.88 179 LYS A CA 1
ATOM 1373 C C . LYS A 1 179 ? -25.529 -5.901 32.907 1.00 95.88 179 LYS A C 1
ATOM 1375 O O . LYS A 1 179 ? -24.843 -5.807 31.893 1.00 95.88 179 LYS A O 1
ATOM 1380 N N . LEU A 1 180 ? -25.061 -5.623 34.124 1.00 95.00 180 LEU A N 1
ATOM 1381 C CA . LEU A 1 180 ? -23.689 -5.190 34.392 1.00 95.00 180 LEU A CA 1
ATOM 1382 C C . LEU A 1 180 ? -22.666 -6.282 34.065 1.00 95.00 180 LEU A C 1
ATOM 1384 O O . LEU A 1 180 ? -21.657 -5.985 33.434 1.00 95.00 180 LEU A O 1
ATOM 1388 N N . CYS A 1 181 ? -22.931 -7.545 34.414 1.00 95.12 181 CYS A N 1
ATOM 1389 C CA . CYS A 1 181 ? -22.067 -8.667 34.040 1.00 95.12 181 CYS A CA 1
ATOM 1390 C C . CYS A 1 181 ? -21.921 -8.789 32.516 1.00 95.12 181 CYS A C 1
ATOM 1392 O O . CYS A 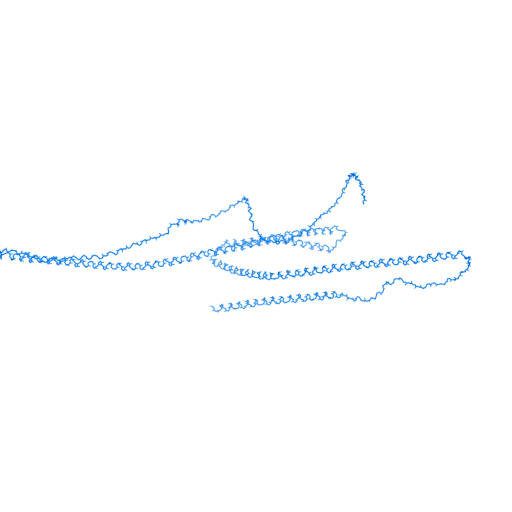1 181 ? -20.799 -8.902 32.024 1.00 95.12 181 CYS A O 1
ATOM 1394 N N . ASN A 1 182 ? -23.028 -8.691 31.773 1.00 94.25 182 ASN A N 1
ATOM 1395 C CA . ASN A 1 182 ? -23.002 -8.721 30.309 1.00 94.25 182 ASN A CA 1
ATOM 1396 C C . ASN A 1 182 ? -22.203 -7.543 29.727 1.00 94.25 182 ASN A C 1
ATOM 1398 O O . ASN A 1 182 ? -21.451 -7.719 28.769 1.00 94.25 182 ASN A O 1
ATOM 1402 N N . GLU A 1 183 ? -22.330 -6.346 30.308 1.00 95.00 183 GLU A N 1
ATOM 1403 C CA . GLU A 1 183 ? -21.571 -5.172 29.865 1.00 95.00 183 GLU A CA 1
ATOM 1404 C C . GLU A 1 183 ? -20.072 -5.307 30.167 1.00 95.00 183 GLU A C 1
ATOM 1406 O O . GLU A 1 183 ? -19.242 -5.010 29.310 1.00 95.00 183 GLU A O 1
ATOM 1411 N N . ILE A 1 184 ? -19.703 -5.834 31.339 1.00 94.31 184 ILE A N 1
ATOM 1412 C CA . ILE A 1 184 ? -18.307 -6.143 31.683 1.00 94.31 184 ILE A CA 1
ATOM 1413 C C . ILE A 1 184 ? -17.722 -7.150 30.689 1.00 94.31 184 ILE A C 1
ATOM 1415 O O . ILE A 1 184 ? -16.589 -6.984 30.233 1.00 94.31 184 ILE A O 1
ATOM 1419 N N . GLU A 1 185 ? -18.474 -8.187 30.327 1.00 95.06 185 GLU A N 1
ATOM 1420 C CA . GLU A 1 185 ? -18.024 -9.189 29.362 1.00 95.06 185 GLU A CA 1
ATOM 1421 C C . GLU A 1 185 ? -17.856 -8.595 27.956 1.00 95.06 185 GLU A C 1
ATOM 1423 O O . GLU A 1 185 ? -16.828 -8.816 27.307 1.00 95.06 185 GLU A O 1
ATOM 1428 N N . ARG A 1 186 ? -18.788 -7.737 27.525 1.00 93.94 186 ARG A N 1
ATOM 1429 C CA . ARG A 1 186 ? -18.680 -6.970 26.276 1.00 93.94 186 ARG A CA 1
ATOM 1430 C C . ARG A 1 186 ? -17.437 -6.074 26.262 1.00 93.94 186 ARG A C 1
ATOM 1432 O O . ARG A 1 186 ? -16.705 -6.047 25.271 1.00 93.94 186 ARG A O 1
ATOM 1439 N N . LEU A 1 187 ? -17.159 -5.369 27.359 1.00 92.19 187 LEU A N 1
ATOM 1440 C CA . LEU A 1 187 ? -15.970 -4.523 27.500 1.00 92.19 187 LEU A CA 1
ATOM 1441 C C . LEU A 1 187 ? -14.674 -5.346 27.494 1.00 92.19 187 LEU A C 1
ATOM 1443 O O . LEU A 1 187 ? -13.704 -4.945 26.849 1.00 92.19 187 LEU A O 1
ATOM 1447 N N . LYS A 1 188 ? -14.656 -6.525 28.131 1.00 94.25 188 LYS A N 1
ATOM 1448 C CA . LYS A 1 188 ? -13.520 -7.461 28.062 1.00 94.25 188 LYS A CA 1
ATOM 1449 C C . LYS A 1 188 ? -13.255 -7.921 26.627 1.00 94.25 188 LYS A C 1
ATOM 1451 O O . LYS A 1 188 ? -12.103 -7.910 26.194 1.00 94.25 188 LYS A O 1
ATOM 1456 N N . GLN A 1 189 ? -14.297 -8.268 25.871 1.00 90.94 189 GLN A N 1
ATOM 1457 C CA . GLN A 1 189 ? -14.163 -8.649 24.461 1.00 90.94 189 GLN A CA 1
ATOM 1458 C C . GLN A 1 189 ? -13.637 -7.490 23.603 1.00 90.94 189 GLN A C 1
ATOM 1460 O O . GLN A 1 189 ? -12.736 -7.689 22.785 1.00 90.94 189 GLN A O 1
ATOM 1465 N N . LEU A 1 190 ? -14.136 -6.268 23.822 1.00 87.69 190 LEU A N 1
ATOM 1466 C CA . LEU A 1 190 ? -13.632 -5.075 23.141 1.00 87.69 190 LEU A CA 1
ATOM 1467 C C . LEU A 1 190 ? -12.153 -4.826 23.446 1.00 87.69 190 LEU A C 1
ATOM 1469 O O . LEU A 1 190 ? -11.383 -4.634 22.504 1.00 87.69 190 LEU A O 1
ATOM 1473 N N . LYS A 1 191 ? -11.742 -4.910 24.717 1.00 91.06 191 LYS A N 1
ATOM 1474 C CA . LYS A 1 191 ? -10.339 -4.770 25.136 1.00 91.06 191 LYS A CA 1
ATOM 1475 C C . LYS A 1 191 ? -9.439 -5.822 24.480 1.00 91.06 191 LYS A C 1
ATOM 1477 O O . LYS A 1 191 ? -8.410 -5.484 23.908 1.00 91.06 191 LYS A O 1
ATOM 1482 N N . GLN A 1 192 ? -9.848 -7.089 24.465 1.00 89.50 192 GLN A N 1
ATOM 1483 C CA . GLN A 1 192 ? -9.081 -8.132 23.775 1.00 89.50 192 GLN A CA 1
ATOM 1484 C C . GLN A 1 192 ? -9.005 -7.893 22.259 1.00 89.50 192 GLN A C 1
ATOM 1486 O O . GLN A 1 192 ? -7.986 -8.175 21.629 1.00 89.50 192 GLN A O 1
ATOM 1491 N N . SER A 1 193 ? -10.076 -7.378 21.647 1.00 84.81 193 SER A N 1
ATOM 1492 C CA . SER A 1 193 ? -10.085 -7.060 20.217 1.00 84.81 193 SER A CA 1
ATOM 1493 C C . SER A 1 193 ? -9.165 -5.881 19.878 1.00 84.81 193 SER A C 1
ATOM 1495 O O . SER A 1 193 ? -8.473 -5.931 18.859 1.00 84.81 193 SER A O 1
ATOM 1497 N N . SER A 1 194 ? -9.099 -4.855 20.736 1.00 83.69 194 SER A N 1
ATOM 1498 C CA . SER A 1 194 ? -8.192 -3.722 20.554 1.00 83.69 194 SER A CA 1
ATOM 1499 C C . SER A 1 194 ? -6.739 -4.140 20.773 1.00 83.69 194 SER A C 1
ATOM 1501 O O . SER A 1 194 ? -5.908 -3.820 19.931 1.00 83.69 194 SER A O 1
ATOM 1503 N N . GLU A 1 195 ? -6.442 -4.953 21.790 1.00 86.69 195 GLU A N 1
ATOM 1504 C CA . GLU A 1 195 ? -5.107 -5.531 22.016 1.00 86.69 195 GLU A CA 1
ATOM 1505 C C . GLU A 1 195 ? -4.627 -6.392 20.838 1.00 86.69 195 GLU A C 1
ATOM 1507 O O . GLU A 1 195 ? -3.463 -6.335 20.445 1.00 86.69 195 GLU A O 1
ATOM 1512 N N . LYS A 1 196 ? -5.514 -7.185 20.222 1.00 82.88 196 LYS A N 1
ATOM 1513 C CA . LYS A 1 196 ? -5.171 -7.948 19.009 1.00 82.88 196 LYS A CA 1
ATOM 1514 C C . LYS A 1 196 ? -4.850 -7.025 17.831 1.00 82.88 196 LYS A C 1
ATOM 1516 O O . LYS A 1 196 ? -3.907 -7.301 17.090 1.00 82.88 196 LYS A O 1
ATOM 1521 N N . ARG A 1 197 ? -5.593 -5.923 17.666 1.00 77.06 197 ARG A N 1
ATOM 1522 C CA . ARG A 1 197 ? -5.328 -4.918 16.620 1.00 77.06 197 ARG A CA 1
ATOM 1523 C C . ARG A 1 197 ? -4.010 -4.185 16.857 1.00 77.06 197 ARG A C 1
ATOM 1525 O O . ARG A 1 197 ? -3.240 -4.042 15.912 1.00 77.06 197 ARG A O 1
ATOM 1532 N N . THR A 1 198 ? -3.714 -3.770 18.090 1.00 79.81 198 THR A N 1
ATOM 1533 C CA . THR A 1 198 ? -2.441 -3.104 18.407 1.00 79.81 198 THR A CA 1
ATOM 1534 C C . THR A 1 198 ? -1.258 -4.050 18.231 1.00 79.81 198 THR A C 1
ATOM 1536 O O . THR A 1 198 ? -0.273 -3.658 17.613 1.00 79.81 198 THR A O 1
ATOM 1539 N N . LYS A 1 199 ? -1.370 -5.321 18.646 1.00 82.88 199 LYS A N 1
ATOM 1540 C CA . LYS A 1 199 ? -0.344 -6.348 18.383 1.00 82.88 199 LYS A CA 1
ATOM 1541 C C . LYS A 1 199 ? -0.107 -6.566 16.887 1.00 82.88 199 LYS A C 1
ATOM 1543 O O . LYS A 1 199 ? 1.041 -6.617 16.458 1.00 82.88 199 LYS A O 1
ATOM 1548 N N . ALA A 1 200 ? -1.166 -6.657 16.080 1.00 75.88 200 ALA A N 1
ATOM 1549 C CA . ALA A 1 200 ? -1.034 -6.775 14.626 1.00 75.88 200 ALA A CA 1
ATOM 1550 C C . ALA A 1 200 ? -0.360 -5.537 14.006 1.00 75.88 200 ALA A C 1
ATOM 1552 O O . ALA A 1 200 ? 0.516 -5.682 13.156 1.00 75.88 200 ALA A O 1
ATOM 1553 N N . SER A 1 201 ? -0.712 -4.336 14.477 1.00 83.69 201 SER A N 1
ATOM 1554 C CA . SER A 1 201 ? -0.090 -3.079 14.046 1.00 83.69 201 SER A CA 1
ATOM 1555 C C . SER A 1 201 ? 1.395 -3.015 14.411 1.00 83.69 201 SER A C 1
ATOM 1557 O O . SER A 1 201 ? 2.215 -2.678 13.562 1.00 83.69 201 SER A O 1
ATOM 1559 N N . LEU A 1 202 ? 1.762 -3.383 15.643 1.00 79.00 202 LEU A N 1
ATOM 1560 C CA . LEU A 1 202 ? 3.157 -3.431 16.097 1.00 79.00 202 LEU A CA 1
ATOM 1561 C C . LEU A 1 202 ? 3.977 -4.452 15.304 1.00 79.00 202 LEU A C 1
ATOM 1563 O O . LEU A 1 202 ? 5.098 -4.157 14.900 1.00 79.00 202 LEU A O 1
ATOM 1567 N N . ASN A 1 203 ? 3.409 -5.624 15.013 1.00 77.31 203 ASN A N 1
ATOM 1568 C CA . ASN A 1 203 ? 4.061 -6.618 14.160 1.00 77.31 203 ASN A CA 1
ATOM 1569 C C . ASN A 1 203 ? 4.248 -6.103 12.724 1.00 77.31 203 ASN A C 1
ATOM 1571 O O . ASN A 1 203 ? 5.297 -6.338 12.125 1.00 77.31 203 ASN A O 1
ATOM 1575 N N . GLY A 1 204 ? 3.270 -5.362 12.192 1.00 80.88 204 GLY A N 1
ATOM 1576 C CA . GLY A 1 204 ? 3.380 -4.682 10.900 1.00 80.88 204 GLY A CA 1
ATOM 1577 C C . GLY A 1 204 ? 4.507 -3.646 10.878 1.00 80.88 204 GLY A C 1
ATOM 1578 O O . GLY A 1 204 ? 5.342 -3.679 9.976 1.00 80.88 204 GLY A O 1
ATOM 1579 N N . LEU A 1 205 ? 4.589 -2.791 11.903 1.00 72.19 205 LEU A N 1
ATOM 1580 C CA . LEU A 1 205 ? 5.665 -1.803 12.057 1.00 72.19 205 LEU A CA 1
ATOM 1581 C C . LEU A 1 205 ? 7.038 -2.469 12.191 1.00 72.19 205 LEU A C 1
ATOM 1583 O O . LEU A 1 205 ? 7.979 -2.067 11.513 1.00 72.19 205 LEU A O 1
ATOM 1587 N N . ARG A 1 206 ? 7.152 -3.534 12.994 1.00 78.31 206 ARG A N 1
ATOM 1588 C CA . ARG A 1 206 ? 8.396 -4.303 13.137 1.00 78.31 206 ARG A CA 1
ATOM 1589 C C . ARG A 1 206 ? 8.831 -4.924 11.810 1.00 78.31 206 ARG A C 1
ATOM 1591 O O . ARG A 1 206 ? 10.002 -4.853 11.460 1.00 78.31 206 ARG A O 1
ATOM 1598 N N . SER A 1 207 ? 7.899 -5.495 11.047 1.00 77.56 207 SER A N 1
ATOM 1599 C CA . SER A 1 207 ? 8.194 -6.044 9.718 1.00 77.56 207 SER A CA 1
ATOM 1600 C C . SER A 1 207 ? 8.626 -4.961 8.724 1.00 77.56 207 SER A C 1
ATOM 1602 O O . SER A 1 207 ? 9.524 -5.197 7.914 1.00 77.56 207 SER A O 1
ATOM 1604 N N . ALA A 1 208 ? 8.003 -3.781 8.770 1.00 72.69 208 ALA A N 1
ATOM 1605 C CA . ALA A 1 208 ? 8.385 -2.644 7.939 1.00 72.69 208 ALA A CA 1
ATOM 1606 C C . ALA A 1 208 ? 9.792 -2.139 8.296 1.00 72.69 208 ALA A C 1
ATOM 1608 O O . ALA A 1 208 ? 10.613 -1.970 7.397 1.00 72.69 208 ALA A O 1
ATOM 1609 N N . LEU A 1 209 ? 10.104 -1.999 9.590 1.00 74.94 209 LEU A N 1
ATOM 1610 C CA . LEU A 1 209 ? 11.435 -1.627 10.078 1.00 74.94 209 LEU A CA 1
ATOM 1611 C C . LEU A 1 209 ? 12.506 -2.627 9.634 1.00 74.94 209 LEU A C 1
ATOM 1613 O O . LEU A 1 209 ? 13.487 -2.214 9.028 1.00 74.94 209 LEU A O 1
ATOM 1617 N N . LEU A 1 210 ? 12.274 -3.933 9.804 1.00 77.19 210 LEU A N 1
ATOM 1618 C CA . LEU A 1 210 ? 13.200 -4.971 9.328 1.00 77.19 210 LEU A CA 1
ATOM 1619 C C . LEU A 1 210 ? 13.421 -4.910 7.806 1.00 77.19 210 LEU A C 1
ATOM 1621 O O . LEU A 1 210 ? 14.520 -5.164 7.313 1.00 77.19 210 LEU A O 1
ATOM 1625 N N . THR A 1 211 ? 12.385 -4.552 7.042 1.00 78.12 211 THR A N 1
ATOM 1626 C CA . THR A 1 211 ? 12.499 -4.376 5.586 1.00 78.12 211 THR A CA 1
ATOM 1627 C C . THR A 1 211 ? 13.344 -3.149 5.245 1.00 78.12 211 THR A C 1
ATOM 1629 O O . THR A 1 211 ? 14.210 -3.224 4.374 1.00 78.12 211 THR A O 1
ATOM 1632 N N . VAL A 1 212 ? 13.132 -2.029 5.944 1.00 76.06 212 VAL A N 1
ATOM 1633 C CA . VAL A 1 212 ? 13.933 -0.808 5.782 1.00 76.06 212 VAL A CA 1
ATOM 1634 C C . VAL A 1 212 ? 15.390 -1.070 6.158 1.00 76.06 212 VAL A C 1
ATOM 1636 O O . VAL A 1 212 ? 16.272 -0.750 5.365 1.00 76.06 212 VAL A O 1
ATOM 1639 N N . GLU A 1 213 ? 15.650 -1.721 7.291 1.00 82.38 213 GLU A N 1
ATOM 1640 C CA . GLU A 1 213 ? 16.992 -2.131 7.717 1.00 82.38 213 GLU A CA 1
ATOM 1641 C C . GLU A 1 213 ? 17.672 -3.005 6.660 1.00 82.38 213 GLU A C 1
ATOM 1643 O O . GLU A 1 213 ? 18.806 -2.732 6.271 1.00 82.38 213 GLU A O 1
ATOM 1648 N N . SER A 1 214 ? 16.969 -4.005 6.117 1.00 80.00 214 SER A N 1
ATOM 1649 C CA . SER A 1 214 ? 17.494 -4.867 5.051 1.00 80.00 214 SER A CA 1
ATOM 1650 C C . SER A 1 214 ? 17.851 -4.081 3.782 1.00 80.00 214 SER A C 1
ATOM 1652 O O . SER A 1 214 ? 18.929 -4.269 3.207 1.00 80.00 214 SER A O 1
ATOM 1654 N N . VAL A 1 215 ? 16.987 -3.152 3.355 1.00 78.00 215 VAL A N 1
ATOM 1655 C CA . VAL A 1 215 ? 17.220 -2.303 2.175 1.00 78.00 215 VAL A CA 1
ATOM 1656 C C . VAL A 1 215 ? 18.392 -1.347 2.404 1.00 78.00 215 VAL A C 1
ATOM 1658 O O . VAL A 1 215 ? 19.246 -1.211 1.524 1.00 78.00 215 VAL A O 1
ATOM 1661 N N . VAL A 1 216 ? 18.465 -0.703 3.571 1.00 81.75 216 VAL A N 1
ATOM 1662 C CA . VAL A 1 216 ? 19.569 0.192 3.950 1.00 81.75 216 VAL A CA 1
ATOM 1663 C C . VAL A 1 216 ? 20.879 -0.587 4.014 1.00 81.75 216 VAL A C 1
ATOM 1665 O O . VAL A 1 216 ? 21.865 -0.160 3.414 1.00 81.75 216 VAL A O 1
ATOM 1668 N N . HIS A 1 217 ? 20.880 -1.772 4.625 1.00 82.50 217 HIS A N 1
ATOM 1669 C CA . HIS A 1 217 ? 22.052 -2.638 4.700 1.00 82.50 217 HIS A CA 1
ATOM 1670 C C . HIS A 1 217 ? 22.523 -3.085 3.308 1.00 82.50 217 HIS A C 1
ATOM 1672 O O . HIS A 1 217 ? 23.710 -2.995 2.987 1.00 82.50 217 HIS A O 1
ATOM 1678 N N . SER A 1 218 ? 21.601 -3.496 2.428 1.00 81.81 218 SER A N 1
ATOM 1679 C CA . SER A 1 218 ? 21.935 -3.851 1.044 1.00 81.81 218 SER A CA 1
ATOM 1680 C C . SER A 1 218 ? 22.492 -2.661 0.257 1.00 81.81 218 SER A C 1
ATOM 1682 O O . SER A 1 218 ? 23.420 -2.842 -0.535 1.00 81.81 218 SER A O 1
ATOM 1684 N N . ARG A 1 219 ? 21.952 -1.451 0.453 1.00 81.94 219 ARG A N 1
ATOM 1685 C CA . ARG A 1 219 ? 22.468 -0.226 -0.177 1.00 81.94 219 ARG A CA 1
ATOM 1686 C C . ARG A 1 219 ? 23.854 0.131 0.356 1.00 81.94 219 ARG A C 1
ATOM 1688 O O . ARG A 1 219 ? 24.740 0.360 -0.460 1.00 81.94 219 ARG A O 1
ATOM 1695 N N . SER A 1 220 ? 24.066 0.103 1.675 1.00 84.25 220 SER A N 1
ATOM 1696 C CA . SER A 1 220 ? 25.377 0.328 2.309 1.00 84.25 220 SER A CA 1
ATOM 1697 C C . SER A 1 220 ? 26.420 -0.645 1.751 1.00 84.25 220 SER A C 1
ATOM 1699 O O . SER A 1 220 ? 27.468 -0.220 1.260 1.00 84.25 220 SER A O 1
ATOM 1701 N N . LYS A 1 221 ? 26.097 -1.945 1.680 1.00 88.00 221 LYS A N 1
ATOM 1702 C CA . LYS A 1 221 ? 26.971 -2.969 1.083 1.00 88.00 221 LYS A CA 1
ATOM 1703 C C . LYS A 1 221 ? 27.333 -2.663 -0.375 1.00 88.00 221 LYS A C 1
ATOM 1705 O O . LYS A 1 221 ? 28.511 -2.698 -0.729 1.00 88.00 221 LYS A O 1
ATOM 1710 N N . ASN A 1 222 ? 26.351 -2.327 -1.211 1.00 86.31 222 ASN A N 1
ATOM 1711 C CA . ASN A 1 222 ? 26.601 -1.982 -2.613 1.00 86.31 222 ASN A CA 1
ATOM 1712 C C . ASN A 1 222 ? 27.479 -0.726 -2.735 1.00 86.31 222 ASN A C 1
ATOM 1714 O O . ASN A 1 222 ? 28.423 -0.706 -3.524 1.00 86.31 222 ASN A O 1
ATOM 1718 N N . THR A 1 223 ? 27.223 0.304 -1.924 1.00 87.25 223 THR A N 1
ATOM 1719 C CA . THR A 1 223 ? 28.037 1.528 -1.884 1.00 87.25 223 THR A CA 1
ATOM 1720 C C . THR A 1 223 ? 29.476 1.237 -1.456 1.00 87.25 223 THR A C 1
ATOM 1722 O O . THR A 1 223 ? 30.398 1.754 -2.084 1.00 87.25 223 THR A O 1
ATOM 1725 N N . LYS A 1 224 ? 29.703 0.344 -0.477 1.00 90.81 224 LYS A N 1
ATOM 1726 C CA . LYS A 1 224 ? 31.050 -0.130 -0.095 1.00 90.81 224 LYS A CA 1
ATOM 1727 C C . LYS A 1 224 ? 31.781 -0.780 -1.274 1.00 90.81 224 LYS A C 1
ATOM 1729 O O . LYS A 1 224 ? 32.964 -0.514 -1.493 1.00 90.81 224 LYS A O 1
ATOM 1734 N N . GLU A 1 225 ? 31.091 -1.599 -2.068 1.00 93.25 225 GLU A N 1
ATOM 1735 C CA . GLU A 1 225 ? 31.678 -2.208 -3.268 1.00 93.25 225 GLU A CA 1
ATOM 1736 C C . GLU A 1 225 ? 32.014 -1.176 -4.353 1.00 93.25 225 GLU A C 1
ATOM 1738 O O . GLU A 1 225 ? 33.087 -1.248 -4.960 1.00 93.25 225 GLU A O 1
ATOM 1743 N N . TYR A 1 226 ? 31.133 -0.198 -4.591 1.00 91.81 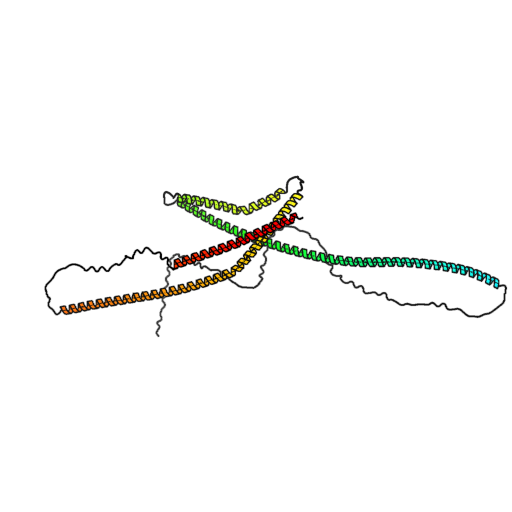226 TYR A N 1
ATOM 1744 C CA . TYR A 1 226 ? 31.401 0.900 -5.525 1.00 91.81 226 TYR A CA 1
ATOM 1745 C C . TYR A 1 226 ? 32.579 1.756 -5.073 1.00 91.81 226 TYR A C 1
ATOM 1747 O O . TYR A 1 226 ? 33.455 2.053 -5.885 1.00 91.81 226 TYR A O 1
ATOM 1755 N N . LEU A 1 227 ? 32.651 2.084 -3.782 1.00 93.56 227 LEU A N 1
ATOM 1756 C CA . LEU A 1 227 ? 33.764 2.824 -3.201 1.00 93.56 227 LEU A CA 1
ATOM 1757 C C . LEU A 1 227 ? 35.081 2.067 -3.403 1.00 93.56 227 LEU A C 1
ATOM 1759 O O . LEU A 1 227 ? 36.058 2.648 -3.859 1.00 93.56 227 LEU A O 1
ATOM 1763 N N . LYS A 1 228 ? 35.098 0.746 -3.178 1.00 94.94 228 LYS A N 1
ATOM 1764 C CA . LYS A 1 228 ? 36.277 -0.097 -3.434 1.00 94.94 228 LYS A CA 1
ATOM 1765 C C . LYS A 1 228 ? 36.729 -0.038 -4.899 1.00 94.94 228 LYS A C 1
ATOM 1767 O O . LYS A 1 228 ? 37.926 0.093 -5.161 1.00 94.94 228 LYS A O 1
ATOM 1772 N N . LYS A 1 229 ? 35.789 -0.106 -5.851 1.00 95.06 229 LYS A N 1
ATOM 1773 C CA . LYS A 1 229 ? 36.077 0.024 -7.293 1.00 95.06 229 LYS A CA 1
ATOM 1774 C C . LYS A 1 229 ? 36.611 1.418 -7.639 1.00 95.06 229 LYS A C 1
ATOM 1776 O O . LYS A 1 229 ? 37.573 1.521 -8.397 1.00 95.06 229 LYS A O 1
ATOM 1781 N N . LEU A 1 230 ? 36.032 2.471 -7.061 1.00 93.81 230 LEU A N 1
ATOM 1782 C CA . LEU A 1 230 ? 36.459 3.854 -7.276 1.00 93.81 230 LEU A CA 1
ATOM 1783 C C . LEU A 1 230 ? 37.872 4.097 -6.732 1.00 93.81 230 LEU A C 1
ATOM 1785 O O . LEU A 1 230 ? 38.714 4.629 -7.452 1.00 93.81 230 LEU A O 1
ATOM 1789 N N . THR A 1 231 ? 38.177 3.611 -5.527 1.00 94.38 231 THR A N 1
ATOM 1790 C CA . THR A 1 231 ? 39.526 3.663 -4.943 1.00 94.38 231 THR A CA 1
ATOM 1791 C C . THR A 1 231 ? 40.537 2.895 -5.795 1.00 94.38 231 THR A C 1
ATOM 1793 O O . THR A 1 231 ? 41.659 3.360 -6.009 1.00 94.38 231 THR A O 1
ATOM 1796 N N . GLN A 1 232 ? 40.159 1.730 -6.336 1.00 96.12 232 GLN A N 1
ATOM 1797 C CA . GLN A 1 232 ? 41.020 0.968 -7.244 1.00 96.12 232 GLN A CA 1
ATOM 1798 C C . GLN A 1 232 ? 41.299 1.744 -8.539 1.00 96.12 232 GLN A C 1
ATOM 1800 O O . GLN A 1 232 ? 42.456 1.811 -8.966 1.00 96.12 232 GLN A O 1
ATOM 1805 N N . LEU A 1 233 ? 40.273 2.367 -9.129 1.00 95.00 233 LEU A N 1
ATOM 1806 C CA . LEU A 1 233 ? 40.407 3.215 -10.313 1.00 95.00 233 LEU A CA 1
ATOM 1807 C C . LEU A 1 233 ? 41.312 4.417 -10.025 1.00 95.00 233 LEU A C 1
ATOM 1809 O O . LEU A 1 233 ? 42.288 4.615 -10.746 1.00 95.00 233 LEU A O 1
ATOM 1813 N N . GLN A 1 234 ? 41.066 5.145 -8.932 1.00 94.94 234 GLN A N 1
ATOM 1814 C CA . GLN A 1 234 ? 41.901 6.255 -8.470 1.00 94.94 234 GLN A CA 1
ATOM 1815 C C . GLN A 1 234 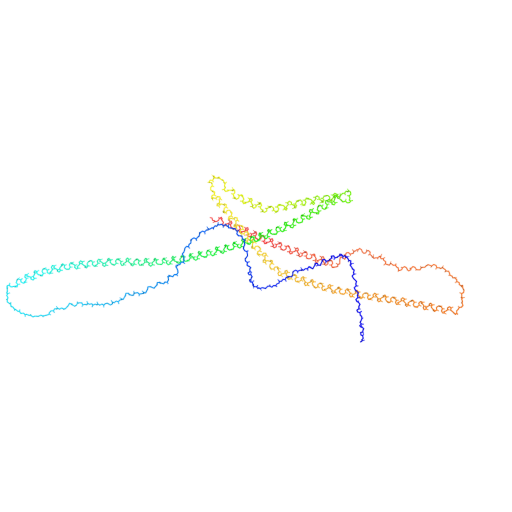? 43.368 5.822 -8.321 1.00 94.94 234 GLN A C 1
ATOM 1817 O O . GLN A 1 234 ? 44.267 6.483 -8.833 1.00 94.94 234 GLN A O 1
ATOM 1822 N N . THR A 1 235 ? 43.621 4.674 -7.688 1.00 94.56 235 THR A N 1
ATOM 1823 C CA . THR A 1 235 ? 44.979 4.141 -7.487 1.00 94.56 235 THR A CA 1
ATOM 1824 C C . THR A 1 235 ? 45.642 3.735 -8.807 1.00 94.56 235 THR A C 1
ATOM 1826 O O . THR A 1 235 ? 46.853 3.890 -8.972 1.00 94.56 235 THR A O 1
ATOM 1829 N N . SER A 1 236 ? 44.877 3.181 -9.752 1.00 93.50 236 SER A N 1
ATOM 1830 C CA . SER A 1 236 ? 45.380 2.829 -11.086 1.00 93.50 236 SER A CA 1
ATOM 1831 C C . SER A 1 236 ? 45.717 4.072 -11.911 1.00 93.50 236 SER A C 1
ATOM 1833 O O . SER A 1 236 ? 46.775 4.121 -12.536 1.00 93.50 236 SER A O 1
ATOM 1835 N N . PHE A 1 237 ? 44.881 5.109 -11.823 1.00 92.81 237 PHE A N 1
ATOM 1836 C CA . PHE A 1 237 ? 45.068 6.386 -12.496 1.00 92.81 237 PHE A CA 1
ATOM 1837 C C . PHE A 1 237 ? 46.272 7.142 -11.923 1.00 92.81 237 PHE A C 1
ATOM 1839 O O . PHE A 1 237 ? 47.143 7.566 -12.675 1.00 92.81 237 PHE A O 1
ATOM 1846 N N . ALA A 1 238 ? 46.407 7.188 -10.594 1.00 92.94 238 ALA A N 1
ATOM 1847 C CA . ALA A 1 238 ? 47.583 7.736 -9.920 1.00 92.94 238 ALA A CA 1
ATOM 1848 C C . ALA A 1 238 ? 48.880 7.029 -10.343 1.00 92.94 238 ALA A C 1
ATOM 1850 O O . ALA A 1 238 ? 49.880 7.683 -10.635 1.00 92.94 238 ALA A O 1
ATOM 1851 N N . ARG A 1 239 ? 48.866 5.689 -10.420 1.00 92.12 239 ARG A N 1
ATOM 1852 C CA . ARG A 1 239 ? 50.013 4.907 -10.911 1.00 92.12 239 ARG A CA 1
ATOM 1853 C C . ARG A 1 239 ? 50.335 5.212 -12.368 1.00 92.12 239 ARG A C 1
ATOM 1855 O O . ARG A 1 239 ? 51.509 5.333 -12.699 1.00 92.12 239 ARG A O 1
ATOM 1862 N N . HIS A 1 240 ? 49.325 5.347 -13.223 1.00 89.50 240 HIS A N 1
ATOM 1863 C CA . HIS A 1 240 ? 49.530 5.692 -14.626 1.00 89.50 240 HIS A CA 1
ATOM 1864 C C . HIS A 1 240 ? 50.118 7.098 -14.792 1.00 89.50 240 HIS A C 1
ATOM 1866 O O . HIS A 1 240 ? 51.014 7.276 -15.604 1.00 89.50 240 HIS A O 1
ATOM 1872 N N . LEU A 1 241 ? 49.696 8.071 -13.979 1.00 89.38 241 LEU A N 1
ATOM 1873 C CA . LEU A 1 241 ? 50.286 9.414 -13.987 1.00 89.38 241 LEU A CA 1
ATOM 1874 C C . LEU A 1 241 ? 51.722 9.436 -13.463 1.00 89.38 241 LEU A C 1
ATOM 1876 O O . LEU A 1 241 ? 52.543 10.183 -13.982 1.00 89.38 241 LEU A O 1
ATOM 1880 N N . LYS A 1 242 ? 52.044 8.596 -12.473 1.00 88.06 242 LYS A N 1
ATOM 1881 C CA . LYS A 1 242 ? 53.404 8.482 -11.931 1.00 88.06 242 LYS A CA 1
ATOM 1882 C C . LYS A 1 242 ? 54.371 7.746 -12.870 1.00 88.06 242 LYS A C 1
ATOM 1884 O O . LYS A 1 242 ? 55.552 8.067 -12.879 1.00 88.06 242 LYS A O 1
ATOM 1889 N N . ASN A 1 243 ? 53.875 6.768 -13.633 1.00 86.56 243 ASN A N 1
ATOM 1890 C CA . ASN A 1 243 ? 54.692 5.844 -14.433 1.00 86.56 243 ASN A CA 1
ATOM 1891 C C . ASN A 1 243 ? 54.479 5.983 -15.959 1.00 86.56 243 ASN A C 1
ATOM 1893 O O . ASN A 1 243 ? 54.930 5.124 -16.716 1.00 86.56 243 ASN A O 1
ATOM 1897 N N . GLY A 1 244 ? 53.719 6.981 -16.415 1.00 75.44 244 GLY A N 1
ATOM 1898 C CA . GLY A 1 244 ? 53.290 7.124 -17.809 1.00 75.44 244 GLY A CA 1
ATOM 1899 C C . GLY A 1 244 ? 54.404 7.556 -18.771 1.00 75.44 244 GLY A C 1
ATOM 1900 O O . GLY A 1 244 ? 55.369 8.197 -18.378 1.00 75.44 244 GLY A O 1
ATOM 1901 N N . TYR A 1 245 ? 54.231 7.229 -20.058 1.00 57.88 245 TYR A N 1
ATOM 1902 C CA . TYR A 1 245 ? 55.206 7.392 -21.156 1.00 57.88 245 TYR A CA 1
ATOM 1903 C C . TYR A 1 245 ? 55.570 8.841 -21.537 1.00 57.88 245 TYR A C 1
ATOM 1905 O O . TYR A 1 245 ? 56.403 9.051 -22.417 1.00 57.88 245 TYR A O 1
ATOM 1913 N N . SER A 1 246 ? 54.950 9.846 -20.919 1.00 65.69 246 SER A N 1
ATOM 1914 C CA . SER A 1 246 ? 55.244 11.260 -21.156 1.00 65.69 246 SER A CA 1
ATOM 1915 C C . SER A 1 246 ? 56.039 11.830 -19.985 1.00 65.69 246 SER A C 1
ATOM 1917 O O . SER A 1 246 ? 55.557 11.787 -18.856 1.00 65.69 246 SER A O 1
ATOM 1919 N N . ASN A 1 247 ? 57.199 12.437 -20.258 1.00 68.44 247 ASN A N 1
ATOM 1920 C CA . ASN A 1 247 ? 58.063 13.049 -19.235 1.00 68.44 247 ASN A CA 1
ATOM 1921 C C . ASN A 1 247 ? 57.361 14.117 -18.371 1.00 68.44 247 ASN A C 1
ATOM 1923 O O . ASN A 1 247 ? 57.839 14.395 -17.279 1.00 68.44 247 ASN A O 1
ATOM 1927 N N . ASN A 1 248 ? 56.227 14.670 -18.824 1.00 77.94 248 ASN A N 1
ATOM 1928 C CA . ASN A 1 248 ? 55.379 15.582 -18.058 1.00 77.94 248 ASN A CA 1
ATOM 1929 C C . ASN A 1 248 ? 53.911 15.120 -18.123 1.00 77.94 248 ASN A C 1
ATOM 1931 O O . ASN A 1 248 ? 53.317 15.167 -19.205 1.00 77.94 248 ASN A O 1
ATOM 1935 N N . PRO A 1 249 ? 53.296 14.690 -17.007 1.00 77.69 249 PRO A N 1
ATOM 1936 C CA . PRO A 1 249 ? 51.868 14.399 -16.970 1.00 77.69 249 PRO A CA 1
ATOM 1937 C C . PRO A 1 249 ? 51.060 15.690 -17.160 1.00 77.69 249 PRO A C 1
ATOM 1939 O O . PRO A 1 249 ? 51.445 16.758 -16.686 1.00 77.69 249 PRO A O 1
ATOM 1942 N N . SER A 1 250 ? 49.918 15.596 -17.843 1.00 86.19 250 SER A N 1
ATOM 1943 C CA . SER A 1 250 ? 49.028 16.743 -18.055 1.00 86.19 250 SER A CA 1
ATOM 1944 C C . SER A 1 250 ? 48.510 17.301 -16.723 1.00 86.19 250 SER A C 1
ATOM 1946 O O . SER A 1 250 ? 48.017 16.546 -15.883 1.00 86.19 250 SER A O 1
ATOM 1948 N N . TYR A 1 251 ? 48.551 18.627 -16.556 1.00 88.56 251 TYR A N 1
ATOM 1949 C CA . TYR A 1 251 ? 47.971 19.335 -15.405 1.00 88.56 251 TYR A CA 1
ATOM 1950 C C . TYR A 1 251 ? 46.499 18.952 -15.172 1.00 88.56 251 TYR A C 1
ATOM 1952 O O . TYR A 1 251 ? 46.094 18.665 -14.047 1.00 88.56 251 TYR A O 1
ATOM 1960 N N . VAL A 1 252 ? 45.728 18.823 -16.257 1.00 90.06 252 VAL A N 1
ATOM 1961 C CA . VAL A 1 252 ? 44.314 18.408 -16.229 1.00 90.06 252 VAL A CA 1
ATOM 1962 C C . VAL A 1 252 ? 44.148 17.020 -15.603 1.00 90.06 252 VAL A C 1
ATOM 1964 O O . VAL A 1 252 ? 43.173 16.748 -14.905 1.00 90.06 252 VAL A O 1
ATOM 1967 N N . ALA A 1 253 ? 45.113 16.126 -15.819 1.00 87.38 253 ALA A N 1
ATOM 1968 C CA . ALA A 1 253 ? 45.052 14.780 -15.274 1.00 87.38 253 ALA A CA 1
ATOM 1969 C C . ALA A 1 253 ? 45.340 14.751 -13.762 1.00 87.38 253 ALA A C 1
ATOM 1971 O O . ALA A 1 253 ? 44.695 13.991 -13.039 1.00 87.38 253 ALA A O 1
ATOM 1972 N N . TYR A 1 254 ? 46.232 15.612 -13.261 1.00 90.62 254 TYR A N 1
ATOM 1973 C CA . TYR A 1 254 ? 46.426 15.799 -11.818 1.00 90.62 254 TYR A CA 1
ATOM 1974 C C . TYR A 1 254 ? 45.194 16.403 -11.143 1.00 90.62 254 TYR A C 1
ATOM 1976 O O . TYR A 1 254 ? 44.771 15.906 -10.100 1.00 90.62 254 TYR A O 1
ATOM 1984 N N . GLU A 1 255 ? 44.572 17.408 -11.762 1.00 91.38 255 GLU A N 1
ATOM 1985 C CA . GLU A 1 255 ? 43.335 18.008 -11.254 1.00 91.38 255 GLU A CA 1
ATOM 1986 C C . GLU A 1 255 ? 42.199 16.971 -11.177 1.00 91.38 255 GLU A C 1
ATOM 1988 O O . GLU A 1 255 ? 41.451 16.909 -10.198 1.00 91.38 255 GLU A O 1
ATOM 1993 N N . MET A 1 256 ? 42.096 16.089 -12.179 1.00 90.56 256 MET A N 1
ATOM 1994 C CA . MET A 1 256 ? 41.127 14.993 -12.165 1.00 90.56 256 MET A CA 1
ATOM 1995 C C . MET A 1 256 ? 41.426 13.972 -11.058 1.00 90.56 256 MET A C 1
ATOM 1997 O O . MET A 1 256 ? 40.501 13.522 -10.380 1.00 90.56 256 MET A O 1
ATOM 2001 N N . LEU A 1 257 ? 42.701 13.636 -10.825 1.00 92.38 257 LEU A N 1
ATOM 2002 C CA . LEU A 1 257 ? 43.102 12.745 -9.733 1.00 92.38 257 LEU A CA 1
ATOM 2003 C C . LEU A 1 257 ? 42.756 13.341 -8.359 1.00 92.38 257 LEU A C 1
ATOM 2005 O O . LEU A 1 257 ? 42.260 12.627 -7.485 1.00 92.38 257 LEU A O 1
ATOM 2009 N N . GLU A 1 258 ? 42.979 14.641 -8.172 1.00 90.25 258 GLU A N 1
ATOM 2010 C CA . GLU A 1 258 ? 42.641 15.345 -6.936 1.00 90.25 258 GLU A CA 1
ATOM 2011 C C . GLU A 1 258 ? 41.125 15.363 -6.696 1.00 90.25 258 GLU A C 1
ATOM 2013 O O . GLU A 1 258 ? 40.664 15.017 -5.605 1.00 90.25 258 GLU A O 1
ATOM 2018 N N . LYS A 1 259 ? 40.332 15.670 -7.732 1.00 91.56 259 LYS A N 1
ATOM 2019 C CA . LYS A 1 259 ? 38.862 15.607 -7.680 1.00 91.56 259 LYS A CA 1
ATOM 2020 C C . LYS A 1 259 ? 38.371 14.206 -7.316 1.00 91.56 259 LYS A C 1
ATOM 2022 O O . LYS A 1 259 ? 37.543 14.067 -6.416 1.00 91.56 259 LYS A O 1
ATOM 2027 N N . MET A 1 260 ? 38.921 13.162 -7.941 1.00 89.31 260 MET A N 1
ATOM 2028 C CA . MET A 1 260 ? 38.609 11.772 -7.589 1.00 89.31 260 MET A CA 1
ATOM 2029 C C . MET A 1 260 ? 38.973 11.447 -6.136 1.00 89.31 260 MET A C 1
ATOM 2031 O O . MET A 1 260 ? 38.213 10.754 -5.462 1.00 89.31 260 MET A O 1
ATOM 2035 N N . SER A 1 261 ? 40.095 11.968 -5.630 1.00 91.25 261 SER A N 1
ATOM 2036 C CA . SER A 1 261 ? 40.512 11.770 -4.239 1.00 91.25 261 SER A CA 1
ATOM 2037 C C . SER A 1 261 ? 39.551 12.414 -3.247 1.00 91.25 261 SER A C 1
ATOM 2039 O O . SER A 1 261 ? 39.163 11.772 -2.273 1.00 91.25 261 SER A O 1
ATOM 2041 N N . ARG A 1 262 ? 39.124 13.657 -3.504 1.00 88.00 262 ARG A N 1
ATOM 2042 C CA . ARG A 1 262 ? 38.156 14.364 -2.653 1.00 88.00 262 ARG A CA 1
ATOM 2043 C C . ARG A 1 262 ? 36.801 13.656 -2.635 1.00 88.00 262 ARG A C 1
ATOM 2045 O O . ARG A 1 262 ? 36.241 13.454 -1.564 1.00 88.00 262 ARG A O 1
ATOM 2052 N N . VAL A 1 263 ? 36.308 13.225 -3.799 1.00 87.69 263 VAL A N 1
ATOM 2053 C CA . VAL A 1 263 ? 35.036 12.486 -3.908 1.00 87.69 263 VAL A CA 1
ATOM 2054 C C . VAL A 1 263 ? 35.112 11.145 -3.178 1.00 87.69 263 VAL A C 1
ATOM 2056 O O . VAL A 1 263 ? 34.211 10.809 -2.417 1.00 87.69 263 VAL A O 1
ATOM 2059 N N . THR A 1 264 ? 36.200 10.394 -3.353 1.00 90.69 264 THR A N 1
ATOM 2060 C CA . THR A 1 264 ? 36.379 9.090 -2.694 1.00 90.69 264 THR A CA 1
ATOM 2061 C C . THR A 1 264 ? 36.489 9.240 -1.173 1.00 90.69 264 THR A C 1
ATOM 2063 O O . THR A 1 264 ? 35.884 8.462 -0.440 1.00 90.69 264 THR A O 1
ATOM 2066 N N . ALA A 1 265 ? 37.200 10.263 -0.685 1.00 87.12 265 ALA A N 1
ATOM 2067 C CA . ALA A 1 265 ? 37.295 10.561 0.744 1.00 87.12 265 ALA A CA 1
ATOM 2068 C C . ALA A 1 265 ? 35.943 10.989 1.343 1.00 87.12 265 ALA A C 1
ATOM 2070 O O . ALA A 1 265 ? 35.544 10.455 2.374 1.00 87.12 265 ALA A O 1
ATOM 2071 N N . GLY A 1 266 ? 35.208 11.881 0.668 1.00 85.44 266 GLY A N 1
ATOM 2072 C CA . GLY A 1 266 ? 33.883 12.321 1.115 1.00 85.44 266 GLY A CA 1
ATOM 2073 C C . GLY A 1 266 ? 32.851 11.190 1.140 1.00 85.44 266 GLY A C 1
ATOM 2074 O O . GLY A 1 266 ? 32.074 11.085 2.083 1.00 85.44 266 GLY A O 1
ATOM 2075 N N . LEU A 1 267 ? 32.876 10.291 0.149 1.00 85.44 267 LEU A N 1
ATOM 2076 C CA . LEU A 1 267 ? 32.012 9.106 0.135 1.00 85.44 267 LEU A CA 1
ATOM 2077 C C . LEU A 1 267 ? 32.359 8.112 1.249 1.00 85.44 267 LEU A C 1
ATOM 2079 O O . LEU A 1 267 ? 31.461 7.456 1.769 1.00 85.44 267 LEU A O 1
ATOM 2083 N N . LYS A 1 268 ? 33.639 7.991 1.613 1.00 89.06 268 LYS A N 1
ATOM 2084 C CA . LYS A 1 268 ? 34.078 7.129 2.715 1.00 89.06 268 LYS A CA 1
ATOM 2085 C C . LYS A 1 268 ? 33.580 7.648 4.069 1.00 89.06 268 LYS A C 1
ATOM 2087 O O . LYS A 1 268 ? 32.993 6.878 4.818 1.00 89.06 268 LYS A O 1
ATOM 2092 N N . ASP A 1 269 ? 33.751 8.942 4.330 1.00 84.06 269 ASP A N 1
ATOM 2093 C CA . ASP A 1 269 ? 33.294 9.610 5.560 1.00 84.06 269 ASP A CA 1
ATOM 2094 C C . ASP A 1 269 ? 31.759 9.573 5.693 1.00 84.06 269 ASP A C 1
ATOM 2096 O O . ASP A 1 269 ? 31.219 9.234 6.743 1.00 84.06 269 ASP A O 1
ATOM 2100 N N . ALA A 1 270 ? 31.028 9.806 4.596 1.00 80.12 270 ALA A N 1
ATOM 2101 C CA . ALA A 1 270 ? 29.570 9.669 4.587 1.00 80.12 270 ALA A CA 1
ATOM 2102 C C . ALA A 1 270 ? 29.106 8.239 4.920 1.00 80.12 270 ALA A C 1
ATOM 2104 O O . ALA A 1 270 ? 28.106 8.054 5.608 1.00 80.12 270 ALA A O 1
ATOM 2105 N N . LEU A 1 271 ? 29.833 7.227 4.443 1.00 82.56 271 LEU A N 1
ATOM 2106 C CA . LEU A 1 271 ? 29.497 5.822 4.654 1.00 82.56 271 LEU A CA 1
ATOM 2107 C C . LEU A 1 271 ? 29.790 5.356 6.086 1.00 82.56 271 LEU A C 1
ATOM 2109 O O . LEU A 1 271 ? 28.995 4.601 6.634 1.00 82.56 271 LEU A O 1
ATOM 2113 N N . GLU A 1 272 ? 30.880 5.835 6.692 1.00 82.00 272 GLU A N 1
ATOM 2114 C CA . GLU A 1 272 ? 31.204 5.588 8.107 1.00 82.00 272 GLU A CA 1
ATOM 2115 C C . GLU A 1 272 ? 30.119 6.183 9.024 1.00 82.00 272 GLU A C 1
ATOM 2117 O O . GLU A 1 272 ? 29.582 5.489 9.884 1.00 82.00 272 GLU A O 1
ATOM 2122 N N . ARG A 1 273 ? 29.658 7.411 8.753 1.00 75.50 273 ARG A N 1
ATOM 2123 C CA . ARG A 1 273 ? 28.570 8.042 9.529 1.00 75.50 273 ARG A CA 1
ATOM 2124 C C . ARG A 1 273 ? 27.210 7.357 9.369 1.00 75.50 273 ARG A C 1
ATOM 2126 O O . ARG A 1 273 ? 26.398 7.389 10.292 1.00 75.50 273 ARG A O 1
ATOM 2133 N N . CYS A 1 274 ? 26.934 6.758 8.210 1.00 68.62 274 CYS A N 1
ATOM 2134 C CA . CYS A 1 274 ? 25.692 6.016 7.983 1.00 68.62 274 CYS A CA 1
ATOM 2135 C C . CYS A 1 274 ? 25.628 4.693 8.757 1.00 68.62 274 CYS A C 1
ATOM 2137 O O . CYS A 1 274 ? 24.525 4.264 9.094 1.00 68.62 274 CYS A O 1
ATOM 2139 N N . ASP A 1 275 ? 26.767 4.056 9.030 1.00 65.50 275 ASP A N 1
ATOM 2140 C CA . ASP A 1 275 ? 26.805 2.808 9.796 1.00 65.50 275 ASP A CA 1
ATOM 2141 C C . ASP A 1 275 ? 26.708 3.069 11.321 1.00 65.50 275 ASP A C 1
ATOM 2143 O O . ASP A 1 275 ? 26.087 2.273 12.024 1.00 65.50 275 ASP A O 1
ATOM 2147 N N . ASP A 1 276 ? 27.208 4.209 11.824 1.00 58.38 276 ASP A N 1
ATOM 2148 C CA . ASP A 1 276 ? 27.201 4.547 13.264 1.00 58.38 276 ASP A CA 1
ATOM 2149 C C . ASP A 1 276 ? 25.948 5.331 13.733 1.00 58.38 276 ASP A C 1
ATOM 2151 O O . ASP A 1 276 ? 25.555 5.286 14.905 1.00 58.38 276 ASP A O 1
ATOM 2155 N N . GLY A 1 277 ? 25.278 6.053 12.826 1.00 51.31 277 GLY A N 1
ATOM 2156 C CA . GLY A 1 277 ? 24.250 7.046 13.173 1.00 51.31 277 GLY A CA 1
ATOM 2157 C C . GLY A 1 277 ? 22.912 6.502 13.697 1.00 51.31 277 GLY A C 1
ATOM 2158 O O . GLY A 1 277 ? 22.203 7.219 14.399 1.00 51.31 277 GLY A O 1
ATOM 2159 N N . ILE A 1 278 ? 22.554 5.248 13.406 1.00 56.75 278 ILE A N 1
ATOM 2160 C CA . ILE A 1 278 ? 21.263 4.675 13.840 1.00 56.75 278 ILE A CA 1
ATOM 2161 C C . ILE A 1 278 ? 21.313 4.228 15.314 1.00 56.75 278 ILE A C 1
ATOM 2163 O O . ILE A 1 278 ? 20.304 4.295 16.012 1.00 56.75 278 ILE A O 1
ATOM 2167 N N . SER A 1 279 ? 22.486 3.833 15.821 1.00 55.12 279 SER A N 1
ATOM 2168 C CA . SER A 1 279 ? 22.628 3.301 17.184 1.00 55.12 279 SER A CA 1
ATOM 2169 C C . SER A 1 279 ? 22.962 4.375 18.228 1.00 55.12 279 SER A C 1
ATOM 2171 O O . SER A 1 279 ? 22.522 4.268 19.372 1.00 55.12 279 SER A O 1
ATOM 2173 N N . SER A 1 280 ? 23.716 5.417 17.857 1.00 48.47 280 SER A N 1
ATOM 2174 C CA . SER A 1 280 ? 24.180 6.444 18.807 1.00 48.47 280 SER A CA 1
ATOM 2175 C C . SER A 1 280 ? 23.062 7.412 19.217 1.00 48.47 280 SER A C 1
ATOM 2177 O O . SER A 1 280 ? 22.824 7.623 20.404 1.00 48.47 280 SER A O 1
ATOM 2179 N N . ALA A 1 281 ? 22.292 7.920 18.247 1.00 51.38 281 ALA A N 1
ATOM 2180 C CA . ALA A 1 281 ? 21.194 8.856 18.511 1.00 51.38 281 ALA A CA 1
ATOM 2181 C C . ALA A 1 281 ? 20.058 8.223 19.345 1.00 51.38 281 ALA A C 1
ATOM 2183 O O . ALA A 1 281 ? 19.457 8.880 20.197 1.00 51.38 281 ALA A O 1
ATOM 2184 N N . ALA A 1 282 ? 19.792 6.927 19.150 1.00 52.31 282 ALA A N 1
ATOM 2185 C CA . ALA A 1 282 ? 18.816 6.181 19.945 1.00 52.31 282 ALA A CA 1
ATOM 2186 C C . ALA A 1 282 ? 19.292 5.958 21.395 1.00 52.31 282 ALA A C 1
ATOM 2188 O O . ALA A 1 282 ? 18.498 6.066 22.329 1.00 52.31 282 ALA A O 1
ATOM 2189 N N . SER A 1 283 ? 20.589 5.701 21.593 1.00 51.03 283 SER A N 1
ATOM 2190 C CA . SER A 1 283 ? 21.183 5.488 22.919 1.00 51.03 283 SER A CA 1
ATOM 2191 C C . SER A 1 283 ? 21.254 6.770 23.754 1.00 51.03 283 SER A C 1
ATOM 2193 O O . SER A 1 283 ? 21.038 6.726 24.962 1.00 51.03 283 SER A O 1
ATOM 2195 N N . GLU A 1 284 ? 21.556 7.910 23.133 1.00 54.78 284 GLU A N 1
ATOM 2196 C CA . GLU A 1 284 ? 21.674 9.202 23.820 1.00 54.78 284 GLU A CA 1
ATOM 2197 C C . GLU A 1 284 ? 20.305 9.720 24.290 1.00 54.78 284 GLU A C 1
ATOM 2199 O O . GLU A 1 284 ? 20.157 10.198 25.414 1.00 54.78 284 GLU A O 1
ATOM 2204 N N . THR A 1 285 ? 19.265 9.493 23.482 1.00 54.97 285 THR A N 1
ATOM 2205 C CA . THR A 1 285 ? 17.877 9.813 23.847 1.00 54.97 285 THR A CA 1
ATOM 2206 C C . THR A 1 285 ? 17.385 8.959 25.023 1.00 54.97 285 THR A C 1
ATOM 2208 O O . THR A 1 285 ? 16.714 9.472 25.914 1.00 54.97 285 THR A O 1
ATOM 2211 N N . ALA A 1 286 ? 17.755 7.674 25.079 1.00 53.69 286 ALA A N 1
ATOM 2212 C CA . ALA A 1 286 ? 17.410 6.794 26.199 1.00 53.69 286 ALA A CA 1
ATOM 2213 C C . ALA A 1 286 ? 18.123 7.188 27.506 1.00 53.69 286 ALA A C 1
ATOM 2215 O O . ALA A 1 286 ? 17.538 7.088 28.582 1.00 53.69 286 ALA A O 1
ATOM 2216 N N . LYS A 1 287 ? 19.364 7.677 27.412 1.00 56.47 287 LYS A N 1
ATOM 2217 C CA . LYS A 1 287 ? 20.184 8.060 28.567 1.00 56.47 287 LYS A CA 1
ATOM 2218 C C . LYS A 1 287 ? 19.684 9.339 29.253 1.00 56.47 287 LYS A C 1
ATOM 2220 O O . LYS A 1 287 ? 19.588 9.379 30.480 1.00 56.47 287 LYS A O 1
ATOM 2225 N N . ASN A 1 288 ? 19.263 10.331 28.468 1.00 55.66 288 ASN A N 1
ATOM 2226 C CA . ASN A 1 288 ? 18.728 11.595 28.989 1.00 55.66 288 ASN A CA 1
ATOM 2227 C C . ASN A 1 288 ? 17.402 11.419 29.753 1.00 55.66 288 ASN A C 1
ATOM 2229 O O . ASN A 1 288 ? 17.129 12.163 30.689 1.00 55.66 288 ASN A O 1
ATOM 2233 N N . VAL A 1 289 ? 16.599 10.408 29.401 1.00 54.22 289 VAL A N 1
ATOM 2234 C CA . VAL A 1 289 ? 15.351 10.075 30.115 1.00 54.22 289 VAL A CA 1
ATOM 2235 C C . VAL A 1 289 ? 15.633 9.415 31.470 1.00 54.22 289 VAL A C 1
ATOM 2237 O O . VAL A 1 289 ? 14.871 9.593 32.416 1.00 54.22 289 VAL A O 1
ATOM 2240 N N . THR A 1 290 ? 16.736 8.675 31.595 1.00 48.31 290 THR A N 1
ATOM 2241 C CA . THR A 1 290 ? 17.093 7.984 32.844 1.00 48.31 290 THR A CA 1
ATOM 2242 C C . THR A 1 290 ? 17.854 8.857 33.843 1.00 48.31 290 THR A C 1
ATOM 2244 O O . THR A 1 290 ? 17.738 8.633 35.044 1.00 48.31 290 THR A O 1
ATOM 2247 N N . GLU A 1 291 ? 18.608 9.859 33.381 1.00 48.44 291 GLU A N 1
ATOM 2248 C CA . GLU A 1 291 ? 19.443 10.706 34.252 1.00 48.44 291 GLU A CA 1
ATOM 2249 C C . GLU A 1 291 ? 18.684 11.898 34.869 1.00 48.44 291 GLU A C 1
ATOM 2251 O O . GLU A 1 291 ? 19.115 12.422 35.890 1.00 48.44 291 GLU A O 1
ATOM 2256 N N . GLY A 1 292 ? 17.504 12.270 34.355 1.00 49.03 292 GLY A N 1
ATOM 2257 C CA . GLY A 1 292 ? 16.648 13.309 34.958 1.00 49.03 292 GLY A CA 1
ATOM 2258 C C . GLY A 1 292 ? 15.896 12.889 36.234 1.00 49.03 292 GLY A C 1
ATOM 2259 O O . GLY A 1 292 ? 15.125 13.677 36.772 1.00 49.03 292 GLY A O 1
ATOM 2260 N N . HIS A 1 293 ? 16.071 11.651 36.711 1.00 48.66 293 HIS A N 1
ATOM 2261 C CA . HIS A 1 293 ? 15.281 11.073 37.809 1.00 48.66 293 HIS A CA 1
ATOM 2262 C C . HIS A 1 293 ? 15.994 11.064 39.173 1.00 48.66 293 HIS A C 1
ATOM 2264 O O . HIS A 1 293 ? 15.424 10.615 40.167 1.00 48.66 293 HIS A O 1
ATOM 2270 N N . ILE A 1 294 ? 17.243 11.528 39.233 1.00 49.31 294 ILE A N 1
ATOM 2271 C CA . ILE A 1 294 ? 18.080 11.445 40.431 1.00 49.31 294 ILE A CA 1
ATOM 2272 C C . ILE A 1 294 ? 18.818 12.771 40.599 1.00 49.31 294 ILE A C 1
ATOM 2274 O O . ILE A 1 294 ? 19.995 12.849 40.290 1.00 49.31 294 ILE A O 1
ATOM 2278 N N . ASP A 1 295 ? 18.118 13.832 41.000 1.00 44.62 295 ASP A N 1
ATOM 2279 C CA . ASP A 1 295 ? 18.627 14.742 42.033 1.00 44.62 295 ASP A CA 1
ATOM 2280 C C . ASP A 1 295 ? 17.637 15.876 42.367 1.00 44.62 295 ASP A C 1
ATOM 2282 O O . ASP A 1 295 ? 17.070 16.544 41.509 1.00 44.62 295 ASP A O 1
ATOM 2286 N N . ASP A 1 296 ? 17.513 16.077 43.678 1.00 42.69 296 ASP A N 1
ATOM 2287 C CA . ASP A 1 296 ? 17.235 17.325 44.395 1.00 42.69 296 ASP A CA 1
ATOM 2288 C C . ASP A 1 296 ? 15.804 17.914 44.508 1.00 42.69 296 ASP A C 1
ATOM 2290 O O . ASP A 1 296 ? 15.296 18.686 43.701 1.00 42.69 296 ASP A O 1
ATOM 2294 N N . GLY A 1 297 ? 15.193 17.671 45.675 1.00 47.44 297 GLY A N 1
ATOM 2295 C CA . GLY A 1 297 ? 15.087 18.734 46.689 1.00 47.44 297 GLY A CA 1
ATOM 2296 C C . GLY A 1 297 ? 14.056 19.862 46.528 1.00 47.44 297 GLY A C 1
ATOM 2297 O O . GLY A 1 297 ? 13.854 20.610 47.485 1.00 47.44 297 GLY A O 1
ATOM 2298 N N . GLY A 1 298 ? 13.353 19.988 45.404 1.00 44.59 298 GLY A N 1
ATOM 2299 C CA . GLY A 1 298 ? 12.347 21.034 45.185 1.00 44.59 298 GLY A CA 1
ATOM 2300 C C . GLY A 1 298 ? 10.924 20.489 45.117 1.00 44.59 298 GLY A C 1
ATOM 2301 O O . GLY A 1 298 ? 10.460 20.116 44.050 1.00 44.59 298 GLY A O 1
ATOM 2302 N N . LYS A 1 299 ? 10.167 20.495 46.224 1.00 53.97 299 LYS A N 1
ATOM 2303 C CA . LYS A 1 299 ? 8.707 20.233 46.216 1.00 53.97 299 LYS A CA 1
ATOM 2304 C C . LYS A 1 299 ? 7.921 21.403 45.591 1.00 53.97 299 LYS A C 1
ATOM 2306 O O . LYS A 1 299 ? 6.989 21.923 46.198 1.00 53.97 299 LYS A O 1
ATOM 2311 N N . GLY A 1 300 ? 8.305 21.843 44.399 1.00 55.66 300 GLY A N 1
ATOM 2312 C CA . GLY A 1 300 ? 7.488 22.686 43.538 1.00 55.66 300 GLY A CA 1
ATOM 2313 C C . GLY A 1 300 ? 6.694 21.768 42.629 1.00 55.66 300 GLY A C 1
ATOM 2314 O O . GLY A 1 300 ? 7.266 21.229 41.707 1.00 55.66 300 GLY A O 1
ATOM 2315 N N . ASN A 1 301 ? 5.432 21.505 42.971 1.00 63.06 301 ASN A N 1
ATOM 2316 C CA . ASN A 1 301 ? 4.384 20.918 42.125 1.00 63.06 301 ASN A CA 1
ATOM 2317 C C . ASN A 1 301 ? 4.811 19.943 40.994 1.00 63.06 301 ASN A C 1
ATOM 2319 O O . ASN A 1 301 ? 4.213 19.967 39.927 1.00 63.06 301 ASN A O 1
ATOM 2323 N N . ILE A 1 302 ? 5.782 19.053 41.241 1.00 69.88 302 ILE A N 1
ATOM 2324 C CA . ILE A 1 302 ? 6.332 18.100 40.255 1.00 69.88 302 ILE A CA 1
ATOM 2325 C C . ILE A 1 302 ? 5.215 17.248 39.650 1.00 69.88 302 ILE A C 1
ATOM 2327 O O . ILE A 1 302 ? 5.213 16.936 38.469 1.00 69.88 302 ILE A O 1
ATOM 2331 N N . MET A 1 303 ? 4.206 16.907 40.454 1.00 68.44 303 MET A N 1
ATOM 2332 C CA . MET A 1 303 ? 3.029 16.194 39.965 1.00 68.44 303 MET A CA 1
ATOM 2333 C C . MET A 1 303 ? 2.221 17.021 38.950 1.00 68.44 303 MET A C 1
ATOM 2335 O O . MET A 1 303 ? 1.653 16.456 38.026 1.00 68.44 303 MET A O 1
ATOM 2339 N N . GLY A 1 304 ? 2.169 18.344 39.114 1.00 74.44 304 GLY A N 1
ATOM 2340 C CA . GLY A 1 304 ? 1.570 19.268 38.152 1.00 74.44 304 GLY A CA 1
ATOM 2341 C C . GLY A 1 304 ? 2.364 19.329 36.850 1.00 74.44 304 GLY A C 1
ATOM 2342 O O . GLY A 1 304 ? 1.766 19.177 35.794 1.00 74.44 304 GLY A O 1
ATOM 2343 N N . GLU A 1 305 ? 3.692 19.439 36.927 1.00 75.50 305 GLU A N 1
ATOM 2344 C CA . GLU A 1 305 ? 4.576 19.420 35.749 1.00 75.50 305 GLU A CA 1
ATOM 2345 C C . GLU A 1 305 ? 4.477 18.085 34.992 1.00 75.50 305 GLU A C 1
ATOM 2347 O O . GLU A 1 305 ? 4.288 18.078 33.780 1.00 75.50 305 GLU A O 1
ATOM 2352 N N . ILE A 1 306 ? 4.470 16.951 35.703 1.00 76.31 306 ILE A N 1
ATOM 2353 C CA . ILE A 1 306 ? 4.259 15.622 35.105 1.00 76.31 306 ILE A CA 1
ATOM 2354 C C . ILE A 1 306 ? 2.881 15.531 34.437 1.00 76.31 306 ILE A C 1
ATOM 2356 O O . ILE A 1 306 ? 2.762 14.990 33.339 1.00 76.31 306 ILE A O 1
ATOM 2360 N N . CYS A 1 307 ? 1.822 16.031 35.079 1.00 74.31 307 CYS A N 1
ATOM 2361 C CA . CYS A 1 307 ? 0.488 16.038 34.479 1.00 74.31 307 CYS A CA 1
ATOM 2362 C C . CYS A 1 307 ? 0.434 16.921 33.223 1.00 74.31 307 CYS A C 1
ATOM 2364 O O . CYS A 1 307 ? -0.122 16.484 32.219 1.00 74.31 307 CYS A O 1
ATOM 2366 N N . GLU A 1 308 ? 1.040 18.110 33.246 1.00 80.88 308 GLU A N 1
ATOM 2367 C CA . GLU A 1 308 ? 1.119 19.005 32.085 1.00 80.88 308 GLU A CA 1
ATOM 2368 C C . GLU A 1 308 ? 1.927 18.383 30.935 1.00 80.88 308 GLU A C 1
ATOM 2370 O O . GLU A 1 308 ? 1.494 18.432 29.781 1.00 80.88 308 GLU A O 1
ATOM 2375 N N . GLU A 1 309 ? 3.055 17.732 31.228 1.00 86.56 309 GLU A N 1
ATOM 2376 C CA . GLU A 1 309 ? 3.847 17.004 30.231 1.00 86.56 309 GLU A CA 1
ATOM 2377 C C . GLU A 1 309 ? 3.063 15.834 29.627 1.00 86.56 309 GLU A C 1
ATOM 2379 O O . GLU A 1 309 ? 3.023 15.681 28.403 1.00 86.56 309 GLU A O 1
ATOM 2384 N N . LEU A 1 310 ? 2.378 15.042 30.458 1.00 83.94 310 LEU A N 1
ATOM 2385 C CA . LEU A 1 310 ? 1.539 13.936 29.996 1.00 83.94 310 LEU A CA 1
ATOM 2386 C C . LEU A 1 310 ? 0.359 14.430 29.155 1.00 83.94 310 LEU A C 1
ATOM 2388 O O . LEU A 1 310 ? 0.018 13.798 28.154 1.00 83.94 310 LEU A O 1
ATOM 2392 N N . GLU A 1 311 ? -0.270 15.547 29.516 1.00 86.56 311 GLU A N 1
ATOM 2393 C CA . GLU A 1 311 ? -1.337 16.168 28.729 1.00 86.56 311 GLU A CA 1
ATOM 2394 C C . GLU A 1 311 ? -0.814 16.713 27.395 1.00 86.56 311 GLU A C 1
ATOM 2396 O O . GLU A 1 311 ? -1.427 16.476 26.346 1.00 86.56 311 GLU A O 1
ATOM 2401 N N . GLY A 1 312 ? 0.352 17.364 27.406 1.00 91.69 312 GLY A N 1
ATOM 2402 C CA . GLY A 1 312 ? 1.043 17.842 26.211 1.00 91.69 312 GLY A CA 1
ATOM 2403 C C . GLY A 1 312 ? 1.412 16.702 25.263 1.00 91.69 312 GLY A C 1
ATOM 2404 O O . GLY A 1 312 ? 1.151 16.775 24.054 1.00 91.69 312 GLY A O 1
ATOM 2405 N N . GLU A 1 313 ? 1.945 15.605 25.799 1.00 90.94 313 GLU A N 1
ATOM 2406 C CA . GLU A 1 313 ? 2.264 14.411 25.026 1.00 90.94 313 GLU A CA 1
ATOM 2407 C C . GLU A 1 313 ? 1.002 13.712 24.511 1.00 90.94 313 GLU A C 1
ATOM 2409 O O . GLU A 1 313 ? 0.946 13.337 23.341 1.00 90.94 313 GLU A O 1
ATOM 2414 N N . ASN A 1 314 ? -0.063 13.619 25.306 1.00 88.31 314 ASN A N 1
ATOM 2415 C CA . ASN A 1 314 ? -1.345 13.074 24.855 1.00 88.31 314 ASN A CA 1
ATOM 2416 C C . ASN A 1 314 ? -1.938 13.924 23.712 1.00 88.31 314 ASN A C 1
ATOM 2418 O O . ASN A 1 314 ? -2.430 13.386 22.717 1.00 88.31 314 ASN A O 1
ATOM 2422 N N . GLY A 1 315 ? -1.812 15.253 23.786 1.00 93.19 315 GLY A N 1
ATOM 2423 C CA . GLY A 1 315 ? -2.166 16.172 22.703 1.00 93.19 315 GLY A CA 1
ATOM 2424 C C . GLY A 1 315 ? -1.301 15.993 21.448 1.00 93.19 315 GLY A C 1
ATOM 2425 O O . GLY A 1 315 ? -1.811 16.035 20.324 1.00 93.19 315 GLY A O 1
ATOM 2426 N N . ARG A 1 316 ? 0.007 15.753 21.605 1.00 95.31 316 ARG A N 1
ATOM 2427 C CA . ARG A 1 316 ? 0.920 15.411 20.499 1.00 95.31 316 ARG A CA 1
ATOM 2428 C C . ARG A 1 316 ? 0.532 14.082 19.847 1.00 95.31 316 ARG A C 1
ATOM 2430 O O . ARG A 1 316 ? 0.385 14.032 18.629 1.00 95.31 316 ARG A O 1
ATOM 2437 N N . LEU A 1 317 ? 0.294 13.043 20.646 1.00 90.19 317 LEU A N 1
ATOM 2438 C CA . LEU A 1 317 ? -0.0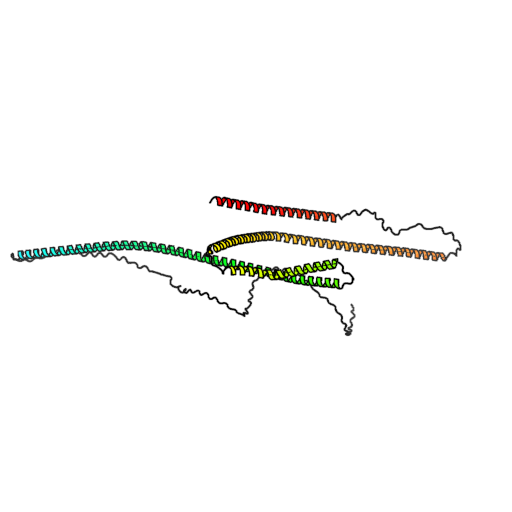90 11.710 20.182 1.00 90.19 317 LEU A CA 1
ATOM 2439 C C . LEU A 1 317 ? -1.440 11.721 19.457 1.00 90.19 317 LEU A C 1
ATOM 2441 O O . LEU A 1 317 ? -1.590 11.046 18.443 1.00 90.19 317 LEU A O 1
ATOM 2445 N N . ARG A 1 318 ? -2.415 12.517 19.911 1.00 92.50 318 ARG A N 1
ATOM 2446 C CA . ARG A 1 318 ? -3.701 12.683 19.209 1.00 92.50 318 ARG A CA 1
ATOM 2447 C C . ARG A 1 318 ? -3.525 13.292 17.822 1.00 92.50 318 ARG A C 1
ATOM 2449 O O . ARG A 1 318 ? -4.053 12.735 16.862 1.00 92.50 318 ARG A O 1
ATOM 2456 N N . ARG A 1 319 ? -2.735 14.365 17.710 1.00 94.12 319 ARG A N 1
ATOM 2457 C CA . ARG A 1 319 ? -2.397 14.985 16.417 1.00 94.12 319 ARG A CA 1
ATOM 2458 C C . ARG A 1 319 ? -1.639 14.023 15.507 1.00 94.12 319 ARG A C 1
ATOM 2460 O O . ARG A 1 319 ? -1.894 13.972 14.311 1.00 94.12 319 ARG A O 1
ATOM 2467 N N . GLU A 1 320 ? -0.732 13.229 16.064 1.00 92.56 320 GLU A N 1
ATOM 2468 C CA . GLU A 1 320 ? 0.008 12.223 15.304 1.00 92.56 320 GLU A CA 1
ATOM 2469 C C . GLU A 1 320 ? -0.890 11.080 14.809 1.00 92.56 320 GLU A C 1
ATOM 2471 O O . GLU A 1 320 ? -0.769 10.657 13.661 1.00 92.56 320 GLU A O 1
ATOM 2476 N N . ILE A 1 321 ? -1.842 10.620 15.626 1.00 92.44 321 ILE A N 1
ATOM 2477 C CA . ILE A 1 321 ? -2.858 9.644 15.210 1.00 92.44 321 ILE A CA 1
ATOM 2478 C C . ILE A 1 321 ? -3.727 10.206 14.083 1.00 92.44 321 ILE A C 1
ATOM 2480 O O . ILE A 1 321 ? -4.042 9.480 13.142 1.00 92.44 321 ILE A O 1
ATOM 2484 N N . GLU A 1 322 ? -4.135 11.469 14.175 1.00 93.81 322 GLU A N 1
ATOM 2485 C CA . GLU A 1 322 ? -4.933 12.134 13.144 1.00 93.81 322 GLU A CA 1
ATOM 2486 C C . GLU A 1 322 ? -4.155 12.262 11.830 1.00 93.81 322 GLU A C 1
ATOM 2488 O O . GLU A 1 322 ? -4.620 11.773 10.802 1.00 93.81 322 GLU A O 1
ATOM 2493 N N . ARG A 1 323 ? -2.907 12.738 11.893 1.00 96.94 323 ARG A N 1
ATOM 2494 C CA . ARG A 1 323 ? -1.979 12.770 10.754 1.00 96.94 323 ARG A CA 1
ATOM 2495 C C . ARG A 1 323 ? -1.811 11.394 10.101 1.00 96.94 323 ARG A C 1
ATOM 2497 O O . ARG A 1 323 ? -1.889 11.273 8.883 1.00 96.94 323 ARG A O 1
ATOM 2504 N N . MET A 1 324 ? -1.602 10.337 10.891 1.00 92.56 324 MET A N 1
ATOM 2505 C CA . MET A 1 324 ? -1.471 8.977 10.352 1.00 92.56 324 MET A CA 1
ATOM 2506 C C . MET A 1 324 ? -2.775 8.467 9.722 1.00 92.56 324 MET A C 1
ATOM 2508 O O . MET A 1 324 ? -2.728 7.724 8.744 1.00 92.56 324 MET A O 1
ATOM 2512 N N . LYS A 1 325 ? -3.946 8.849 10.247 1.00 94.38 325 LYS A N 1
ATOM 2513 C CA . LYS A 1 325 ? -5.236 8.511 9.625 1.00 94.38 325 LYS A CA 1
ATOM 2514 C C . LYS A 1 325 ? -5.403 9.202 8.275 1.00 94.38 325 LYS A C 1
ATOM 2516 O O . LYS A 1 325 ? -5.830 8.545 7.328 1.00 94.38 325 LYS A O 1
ATOM 2521 N N . GLU A 1 326 ? -5.042 10.478 8.180 1.00 95.12 326 GLU A N 1
ATOM 2522 C CA . GLU A 1 326 ? -5.050 11.224 6.918 1.00 95.12 326 GLU A CA 1
ATOM 2523 C C . GLU A 1 326 ? -4.102 10.593 5.891 1.00 95.12 326 GLU A C 1
ATOM 2525 O O . GLU A 1 326 ? -4.495 10.375 4.748 1.00 95.12 326 GLU A O 1
ATOM 2530 N N . GLU A 1 327 ? -2.888 10.211 6.300 1.00 94.62 327 GLU A N 1
ATOM 2531 C CA . GLU A 1 327 ? -1.911 9.546 5.428 1.00 94.62 327 GLU A CA 1
ATOM 2532 C C . GLU A 1 327 ? -2.410 8.178 4.929 1.00 94.62 327 GLU A C 1
ATOM 2534 O O . GLU A 1 327 ? -2.235 7.828 3.756 1.00 94.62 327 GLU A O 1
ATOM 2539 N N . VAL A 1 328 ? -3.082 7.408 5.793 1.00 92.31 328 VAL A N 1
ATOM 2540 C CA . VAL A 1 328 ? -3.706 6.130 5.419 1.00 92.31 328 VAL A CA 1
ATOM 2541 C C . VAL A 1 328 ? -4.847 6.338 4.427 1.00 92.31 328 VAL A C 1
ATOM 2543 O O . VAL A 1 328 ? -4.935 5.582 3.455 1.00 92.31 328 VAL A O 1
ATOM 2546 N N . GLU A 1 329 ? -5.699 7.342 4.634 1.00 95.75 329 GLU A N 1
ATOM 2547 C CA . GLU A 1 329 ? -6.812 7.626 3.727 1.00 95.75 329 GLU A CA 1
ATOM 2548 C C . GLU A 1 329 ? -6.309 8.170 2.381 1.00 95.75 329 GLU A C 1
ATOM 2550 O O . GLU A 1 329 ? -6.736 7.692 1.331 1.00 95.75 329 GLU A O 1
ATOM 2555 N N . ALA A 1 330 ? -5.312 9.059 2.381 1.00 92.75 330 ALA A N 1
ATOM 2556 C CA . ALA A 1 330 ? -4.650 9.525 1.162 1.00 92.75 330 ALA A CA 1
ATOM 2557 C C . ALA A 1 330 ? -4.025 8.358 0.377 1.00 92.75 330 ALA A C 1
ATOM 2559 O O . ALA A 1 330 ? -4.275 8.198 -0.819 1.00 92.75 330 ALA A O 1
ATOM 2560 N N . SER A 1 331 ? -3.298 7.473 1.068 1.00 92.38 331 SER A N 1
ATOM 2561 C CA . SER A 1 331 ? -2.715 6.262 0.475 1.00 92.38 331 SER A CA 1
ATOM 2562 C C . SER A 1 331 ? -3.774 5.295 -0.062 1.00 92.38 331 SER A C 1
ATOM 2564 O O . SER A 1 331 ? -3.527 4.551 -1.015 1.00 92.38 331 SER A O 1
ATOM 2566 N N . ARG A 1 332 ? -4.951 5.241 0.571 1.00 94.44 332 ARG A N 1
ATOM 2567 C CA . ARG A 1 332 ? -6.079 4.428 0.112 1.00 94.44 332 ARG A CA 1
ATOM 2568 C C . ARG A 1 332 ? -6.674 5.007 -1.169 1.00 94.44 332 ARG A C 1
ATOM 2570 O O . ARG A 1 332 ? -6.847 4.254 -2.125 1.00 94.44 332 ARG A O 1
ATOM 2577 N N . VAL A 1 333 ? -6.930 6.314 -1.212 1.00 93.94 333 VAL A N 1
ATOM 2578 C CA . VAL A 1 333 ? -7.441 7.005 -2.405 1.00 93.94 333 VAL A CA 1
ATOM 2579 C C . VAL A 1 333 ? -6.473 6.847 -3.578 1.00 93.94 333 VAL A C 1
ATOM 2581 O O . VAL A 1 333 ? -6.903 6.511 -4.681 1.00 93.94 333 VAL A O 1
ATOM 2584 N N . GLU A 1 334 ? -5.166 6.992 -3.349 1.00 93.06 334 GLU A N 1
ATOM 2585 C CA . GLU A 1 334 ? -4.144 6.775 -4.379 1.00 93.06 334 GLU A CA 1
ATOM 2586 C C . GLU A 1 334 ? -4.156 5.328 -4.899 1.00 93.06 334 GLU A C 1
ATOM 2588 O O . GLU A 1 334 ? -4.132 5.091 -6.108 1.00 93.06 334 GLU A O 1
ATOM 2593 N N . ARG A 1 335 ? -4.271 4.332 -4.007 1.00 88.69 335 ARG A N 1
ATOM 2594 C CA . ARG A 1 335 ? -4.408 2.921 -4.406 1.00 88.69 335 ARG A CA 1
ATOM 2595 C C . ARG A 1 335 ? -5.667 2.669 -5.229 1.00 88.69 335 ARG A C 1
ATOM 2597 O O . ARG A 1 335 ? -5.598 1.938 -6.215 1.00 88.69 335 ARG A O 1
ATOM 2604 N N . GLU A 1 336 ? -6.797 3.263 -4.859 1.00 90.88 336 GLU A N 1
ATOM 2605 C CA . GLU A 1 336 ? -8.048 3.148 -5.614 1.00 90.88 336 GLU A CA 1
ATOM 2606 C C . GLU A 1 336 ? -7.936 3.802 -7.003 1.00 90.88 336 GLU A C 1
ATOM 2608 O O . GLU A 1 336 ? -8.392 3.221 -7.990 1.00 90.88 336 GLU A O 1
ATOM 2613 N N . GLN A 1 337 ? -7.277 4.961 -7.118 1.00 90.12 337 GLN A N 1
ATOM 2614 C CA . GLN A 1 337 ? -6.988 5.606 -8.406 1.00 90.12 337 GLN A CA 1
ATOM 2615 C C . GLN A 1 337 ? -6.047 4.753 -9.271 1.00 90.12 337 GLN A C 1
ATOM 2617 O O . GLN A 1 337 ? -6.350 4.481 -10.433 1.00 90.12 337 GLN A O 1
ATOM 2622 N N . ASN A 1 338 ? -4.961 4.238 -8.694 1.00 86.75 338 ASN A N 1
ATOM 2623 C CA . ASN A 1 338 ? -4.024 3.352 -9.387 1.00 86.75 338 ASN A CA 1
ATOM 2624 C C . ASN A 1 338 ? -4.697 2.049 -9.846 1.00 86.75 338 ASN A C 1
ATOM 2626 O O . ASN A 1 338 ? -4.434 1.561 -10.946 1.00 86.75 338 ASN A O 1
ATOM 2630 N N . HIS A 1 339 ? -5.616 1.501 -9.046 1.00 87.50 339 HIS A N 1
ATOM 2631 C CA . HIS A 1 339 ? -6.391 0.319 -9.420 1.00 87.50 339 HIS A CA 1
ATOM 2632 C C . HIS A 1 339 ? -7.360 0.592 -10.584 1.00 87.50 339 HIS A C 1
ATOM 2634 O O . HIS A 1 339 ? -7.618 -0.313 -11.376 1.00 87.50 339 HIS A O 1
ATOM 2640 N N . LYS A 1 340 ? -7.873 1.822 -10.730 1.00 88.75 340 LYS A N 1
ATOM 2641 C CA . LYS A 1 340 ? -8.681 2.233 -11.894 1.00 88.75 340 LYS A CA 1
ATOM 2642 C C . LYS A 1 340 ? -7.840 2.404 -13.163 1.00 88.75 340 LYS A C 1
ATOM 2644 O O . LYS A 1 340 ? -8.294 2.018 -14.234 1.00 88.75 340 LYS A O 1
ATOM 2649 N N . LEU A 1 341 ? -6.610 2.905 -13.038 1.00 87.62 341 LEU A N 1
ATOM 2650 C CA . LEU A 1 341 ? -5.687 3.100 -14.167 1.00 87.62 341 LEU A CA 1
ATOM 2651 C C . LEU A 1 341 ? -5.062 1.788 -14.674 1.00 87.62 341 LEU A C 1
ATOM 2653 O O . LEU A 1 341 ? -4.733 1.659 -15.851 1.00 87.62 341 LEU A O 1
ATOM 2657 N N . LEU A 1 342 ? -4.900 0.784 -13.808 1.00 89.50 342 LEU A N 1
ATOM 2658 C CA . LEU A 1 342 ? -4.309 -0.516 -14.154 1.00 89.50 342 LEU A CA 1
ATOM 2659 C C . LEU A 1 342 ? -4.990 -1.215 -15.354 1.00 89.50 342 LEU A C 1
ATOM 2661 O O . LEU A 1 342 ? -4.276 -1.657 -16.258 1.00 89.50 342 LEU A O 1
ATOM 2665 N N . PRO A 1 343 ? -6.331 -1.330 -15.414 1.00 89.50 343 PRO A N 1
ATOM 2666 C CA . PRO A 1 343 ? -7.044 -1.820 -16.593 1.00 89.50 343 PRO A CA 1
ATOM 2667 C C . PRO A 1 343 ? -6.763 -1.016 -17.867 1.00 89.50 343 PRO A C 1
ATOM 2669 O O . PRO A 1 343 ? -6.554 -1.613 -18.922 1.00 89.50 343 PRO A O 1
ATOM 2672 N N . GLU A 1 344 ? -6.710 0.313 -17.776 1.00 87.81 344 GLU A N 1
ATOM 2673 C CA . GLU A 1 344 ? -6.463 1.191 -18.925 1.00 87.81 344 GLU A CA 1
ATOM 2674 C C . GLU A 1 344 ? -5.051 0.991 -19.484 1.00 87.81 344 GLU A C 1
ATOM 2676 O O . GLU A 1 344 ? -4.890 0.751 -20.681 1.00 87.81 344 GLU A O 1
ATOM 2681 N N . TYR A 1 345 ? -4.034 0.955 -18.617 1.00 90.94 345 TYR A N 1
ATOM 2682 C CA . TYR A 1 345 ? -2.663 0.636 -19.023 1.00 90.94 345 TYR A CA 1
ATOM 2683 C C . TYR A 1 345 ? -2.543 -0.770 -19.615 1.00 90.94 345 TYR A C 1
ATOM 2685 O O . TYR A 1 345 ? -1.823 -0.966 -20.593 1.00 90.94 345 TYR A O 1
ATOM 2693 N N . ARG A 1 346 ? -3.254 -1.764 -19.064 1.00 91.88 346 ARG A N 1
ATOM 2694 C CA . ARG A 1 346 ? -3.278 -3.122 -19.633 1.00 91.88 346 ARG A CA 1
ATOM 2695 C C . ARG A 1 346 ? -3.849 -3.124 -21.049 1.00 91.88 346 ARG A C 1
ATOM 2697 O O . ARG A 1 346 ? -3.263 -3.760 -21.924 1.00 91.88 346 ARG A O 1
ATOM 2704 N N . LEU A 1 347 ? -4.946 -2.403 -21.287 1.00 91.94 347 LEU A N 1
ATOM 2705 C CA . LEU A 1 347 ? -5.524 -2.256 -22.625 1.00 91.94 347 LEU A CA 1
ATOM 2706 C C . LEU A 1 347 ? -4.561 -1.548 -23.579 1.00 91.94 347 LEU A C 1
ATOM 2708 O O . LEU A 1 347 ? -4.389 -1.992 -24.712 1.00 91.94 347 LEU A O 1
ATOM 2712 N N . GLU A 1 348 ? -3.884 -0.499 -23.119 1.00 94.00 348 GLU A N 1
ATOM 2713 C CA . GLU A 1 348 ? -2.947 0.252 -23.951 1.00 94.00 348 GLU A CA 1
ATOM 2714 C C . GLU A 1 348 ? -1.696 -0.561 -24.312 1.00 94.00 348 GLU A C 1
ATOM 2716 O O . GLU A 1 348 ? -1.229 -0.520 -25.451 1.00 94.00 348 GLU A O 1
ATOM 2721 N N . ILE A 1 349 ? -1.203 -1.398 -23.393 1.00 91.81 349 ILE A N 1
ATOM 2722 C CA . ILE A 1 349 ? -0.137 -2.366 -23.680 1.00 91.81 349 ILE A CA 1
ATOM 2723 C C . ILE A 1 349 ? -0.588 -3.359 -24.756 1.00 91.81 349 ILE A C 1
ATOM 2725 O O . ILE A 1 349 ? 0.191 -3.677 -25.655 1.00 91.81 349 ILE A O 1
ATOM 2729 N N . VAL A 1 350 ? -1.828 -3.855 -24.691 1.00 94.75 350 VAL A N 1
ATOM 2730 C CA . VAL A 1 350 ? -2.371 -4.769 -25.709 1.00 94.75 350 VAL A CA 1
ATOM 2731 C C . VAL A 1 350 ? -2.479 -4.071 -27.067 1.00 94.75 350 VAL A C 1
ATOM 2733 O O . VAL A 1 350 ? -2.023 -4.633 -28.063 1.00 94.75 350 VAL A O 1
ATOM 2736 N N . ARG A 1 351 ? -2.990 -2.833 -27.117 1.00 94.81 351 ARG A N 1
ATOM 2737 C CA . ARG A 1 351 ? -3.042 -2.031 -28.353 1.00 94.81 351 ARG A CA 1
ATOM 2738 C C . ARG A 1 351 ? -1.653 -1.789 -28.933 1.00 94.81 351 ARG A C 1
ATOM 2740 O O . ARG A 1 351 ? -1.439 -2.040 -30.114 1.00 94.81 351 ARG A O 1
ATOM 2747 N N . SER A 1 352 ? -0.698 -1.393 -28.094 1.00 91.44 352 SER A N 1
ATOM 2748 C CA . SER A 1 352 ? 0.692 -1.153 -28.494 1.00 91.44 352 SER A CA 1
ATOM 2749 C C . SER A 1 352 ? 1.366 -2.420 -29.026 1.00 91.44 352 SER A C 1
ATOM 2751 O O . SER A 1 352 ? 2.084 -2.372 -30.022 1.00 91.44 352 SER A O 1
ATOM 2753 N N . ARG A 1 353 ? 1.120 -3.579 -28.399 1.00 94.12 353 ARG A N 1
ATOM 2754 C CA . ARG A 1 353 ? 1.634 -4.874 -28.875 1.00 94.12 353 ARG A CA 1
ATOM 2755 C C . ARG A 1 353 ? 1.021 -5.273 -30.214 1.00 94.12 353 ARG A C 1
ATOM 2757 O O . ARG A 1 353 ? 1.764 -5.700 -31.088 1.00 94.12 353 ARG A O 1
ATOM 2764 N N . SER A 1 354 ? -0.288 -5.088 -30.378 1.00 92.88 354 SER A N 1
ATOM 2765 C CA . SER A 1 354 ? -0.984 -5.334 -31.646 1.00 92.88 354 SER A CA 1
ATOM 2766 C C . SER A 1 354 ? -0.436 -4.442 -32.766 1.00 92.88 354 SER A C 1
ATOM 2768 O O . SER A 1 354 ? -0.087 -4.933 -33.835 1.00 92.88 354 SER A O 1
ATOM 2770 N N . GLY A 1 355 ? -0.259 -3.143 -32.492 1.00 92.69 355 GLY A N 1
ATOM 2771 C CA . GLY A 1 355 ? 0.333 -2.198 -33.443 1.00 92.69 355 GLY A CA 1
ATOM 2772 C C . GLY A 1 355 ? 1.773 -2.559 -33.814 1.00 92.69 355 GLY A C 1
ATOM 2773 O O . GLY A 1 355 ? 2.134 -2.536 -34.987 1.00 92.69 355 GLY A O 1
ATOM 2774 N N . LYS A 1 356 ? 2.584 -2.981 -32.834 1.00 96.25 356 LYS A N 1
ATOM 2775 C CA . LYS A 1 356 ? 3.939 -3.484 -33.087 1.00 96.25 356 LYS A CA 1
ATOM 2776 C C . LYS A 1 356 ? 3.927 -4.729 -33.982 1.00 96.25 356 LYS A C 1
ATOM 2778 O O . LYS A 1 356 ? 4.717 -4.800 -34.917 1.00 96.25 356 LYS A O 1
ATOM 2783 N N . GLU A 1 357 ? 3.065 -5.705 -33.700 1.00 96.50 357 GLU A N 1
ATOM 2784 C CA . GLU A 1 357 ? 2.975 -6.938 -34.493 1.00 96.50 357 GLU A CA 1
ATOM 2785 C C . GLU A 1 357 ? 2.548 -6.649 -35.939 1.00 96.50 357 GLU A C 1
ATOM 2787 O O . GLU A 1 357 ? 3.095 -7.230 -36.878 1.00 96.50 357 GLU A O 1
ATOM 2792 N N . GLN A 1 358 ? 1.608 -5.720 -36.128 1.00 96.06 358 GLN A N 1
ATOM 2793 C CA . GLN A 1 358 ? 1.198 -5.270 -37.453 1.00 96.06 358 GLN A CA 1
ATOM 2794 C C . GLN A 1 358 ? 2.361 -4.614 -38.214 1.00 96.06 358 GLN A C 1
ATOM 2796 O O . GLN A 1 358 ? 2.650 -5.028 -39.334 1.00 96.06 358 GLN A O 1
ATOM 2801 N N . ALA A 1 359 ? 3.081 -3.679 -37.590 1.00 92.25 359 ALA A N 1
ATOM 2802 C CA . ALA A 1 359 ? 4.236 -3.028 -38.209 1.00 92.25 359 ALA A CA 1
ATOM 2803 C C . ALA A 1 359 ? 5.365 -4.024 -38.547 1.00 92.25 359 ALA A C 1
ATOM 2805 O O . ALA A 1 359 ? 6.000 -3.925 -39.595 1.00 92.25 359 ALA A O 1
ATOM 2806 N N . GLU A 1 360 ? 5.612 -5.028 -37.695 1.00 97.12 360 GLU A N 1
ATOM 2807 C CA . GLU A 1 360 ? 6.580 -6.097 -37.986 1.00 97.12 360 GLU A CA 1
ATOM 2808 C C . GLU A 1 360 ? 6.151 -6.965 -39.181 1.00 97.12 360 GLU A C 1
ATOM 2810 O O . GLU A 1 360 ? 7.005 -7.413 -39.955 1.00 97.12 360 GLU A O 1
ATOM 2815 N N . ARG A 1 361 ? 4.843 -7.197 -39.352 1.00 96.94 361 ARG A N 1
ATOM 2816 C CA . ARG A 1 361 ? 4.286 -7.930 -40.496 1.00 96.94 361 ARG A CA 1
ATOM 2817 C C . ARG A 1 361 ? 4.455 -7.142 -41.794 1.00 96.94 361 ARG A C 1
ATOM 2819 O O . ARG A 1 361 ? 5.006 -7.694 -42.743 1.00 96.94 361 ARG A O 1
ATOM 2826 N N . GLU A 1 362 ? 4.079 -5.866 -41.798 1.00 96.12 362 GLU A N 1
ATOM 2827 C CA . GLU A 1 362 ? 4.237 -4.956 -42.943 1.00 96.12 362 GLU A CA 1
ATOM 2828 C C . GLU A 1 362 ? 5.715 -4.849 -43.357 1.00 96.12 362 GLU A C 1
ATOM 2830 O O . GLU A 1 362 ? 6.071 -5.097 -44.507 1.00 96.12 362 GLU A O 1
ATOM 2835 N N . LEU A 1 363 ? 6.620 -4.651 -42.395 1.00 95.19 363 LEU A N 1
ATOM 2836 C CA . LEU A 1 363 ? 8.062 -4.602 -42.651 1.00 95.19 363 LEU A CA 1
ATOM 2837 C C . LEU A 1 363 ? 8.616 -5.926 -43.207 1.00 95.19 363 LEU A C 1
ATOM 2839 O O . LEU A 1 363 ? 9.551 -5.938 -44.014 1.00 95.19 363 LEU A O 1
ATOM 2843 N N . LYS A 1 364 ? 8.070 -7.075 -42.790 1.00 97.69 364 LYS A N 1
ATOM 2844 C CA . LYS A 1 364 ? 8.450 -8.383 -43.346 1.00 97.69 364 LYS A CA 1
ATOM 2845 C C . LYS A 1 364 ? 7.974 -8.540 -44.792 1.00 97.69 364 LYS A C 1
ATOM 2847 O O . LYS A 1 364 ? 8.717 -9.113 -45.596 1.00 97.69 364 LYS A O 1
ATOM 2852 N N . GLU A 1 365 ? 6.777 -8.054 -45.108 1.00 96.94 365 GLU A N 1
ATOM 2853 C CA . GLU A 1 365 ? 6.215 -8.040 -46.460 1.00 96.94 365 GLU A CA 1
ATOM 2854 C C . GLU A 1 365 ? 7.037 -7.136 -47.383 1.00 96.94 365 GLU A C 1
ATOM 2856 O O . GLU A 1 365 ? 7.502 -7.607 -48.420 1.00 96.94 365 GLU A O 1
ATOM 2861 N N . GLU A 1 366 ? 7.359 -5.911 -46.959 1.00 96.75 366 GLU A N 1
ATOM 2862 C CA . GLU A 1 366 ? 8.230 -4.987 -47.701 1.00 96.75 366 GLU A CA 1
ATOM 2863 C C . GLU A 1 366 ? 9.637 -5.556 -47.921 1.00 96.75 366 GLU A C 1
ATOM 2865 O O . GLU A 1 366 ? 10.180 -5.538 -49.024 1.00 96.75 366 GLU A O 1
ATOM 2870 N N . ARG A 1 367 ? 10.245 -6.173 -46.901 1.00 95.88 367 ARG A N 1
ATOM 2871 C CA . ARG A 1 367 ? 11.519 -6.892 -47.091 1.00 95.88 367 ARG A CA 1
ATOM 2872 C C . ARG A 1 367 ? 11.388 -8.064 -48.061 1.00 95.88 367 ARG A C 1
ATOM 2874 O O . ARG A 1 367 ? 12.389 -8.504 -48.629 1.00 95.88 367 ARG A O 1
ATOM 2881 N N . GLY A 1 368 ? 10.199 -8.646 -48.192 1.00 96.31 368 GLY A N 1
ATOM 2882 C CA . GLY A 1 368 ? 9.877 -9.641 -49.211 1.00 96.31 368 GLY A CA 1
ATOM 2883 C C . GLY A 1 368 ? 9.853 -9.029 -50.609 1.00 96.31 368 GLY A C 1
ATOM 2884 O O . GLY A 1 368 ? 10.539 -9.540 -51.494 1.00 96.31 368 GLY A O 1
ATOM 2885 N N . THR A 1 369 ? 9.140 -7.915 -50.787 1.00 96.25 369 THR A N 1
ATOM 2886 C CA . THR A 1 369 ? 9.036 -7.222 -52.079 1.00 96.25 369 THR A CA 1
ATOM 2887 C C . THR A 1 369 ? 10.387 -6.688 -52.547 1.00 96.25 369 THR A C 1
ATOM 2889 O O . THR A 1 369 ? 10.742 -6.897 -53.703 1.00 96.25 369 THR A O 1
ATOM 2892 N N . VAL A 1 370 ? 11.200 -6.111 -51.657 1.00 96.50 370 VAL A N 1
ATOM 2893 C CA . VAL A 1 370 ? 12.561 -5.645 -51.980 1.00 96.50 370 VAL A CA 1
ATOM 2894 C C . VAL A 1 370 ? 13.448 -6.794 -52.461 1.00 96.50 370 VAL A C 1
ATOM 2896 O O . VAL A 1 370 ? 14.138 -6.654 -53.468 1.00 96.50 370 VAL A O 1
ATOM 2899 N N . ARG A 1 371 ? 13.417 -7.955 -51.789 1.00 97.12 371 ARG A N 1
ATOM 2900 C CA . ARG A 1 371 ? 14.193 -9.135 -52.217 1.00 97.12 371 ARG A CA 1
ATOM 2901 C C . ARG A 1 371 ? 13.749 -9.656 -53.582 1.00 97.12 371 ARG A C 1
ATOM 2903 O O . ARG A 1 371 ? 14.595 -10.025 -54.390 1.00 97.12 371 ARG A O 1
ATOM 2910 N N . GLU A 1 372 ? 12.446 -9.676 -53.843 1.00 96.88 372 GLU A N 1
ATOM 2911 C CA . GLU A 1 372 ? 11.900 -10.098 -55.135 1.00 96.88 372 GLU A CA 1
ATOM 2912 C C . GLU A 1 372 ? 12.257 -9.112 -56.257 1.00 96.88 372 GLU A C 1
ATOM 2914 O O . GLU A 1 372 ? 12.666 -9.530 -57.340 1.00 96.88 372 GLU A O 1
ATOM 2919 N N . LEU A 1 373 ? 12.173 -7.804 -56.000 1.00 96.38 373 LEU A N 1
ATOM 2920 C CA . LEU A 1 373 ? 12.597 -6.775 -56.951 1.00 96.38 373 LEU A CA 1
ATOM 2921 C C . LEU A 1 373 ? 14.101 -6.848 -57.233 1.00 96.38 373 LEU A C 1
ATOM 2923 O O . LEU A 1 373 ? 14.496 -6.752 -58.393 1.00 96.38 373 LEU A O 1
ATOM 2927 N N . GLN A 1 374 ? 14.928 -7.088 -56.212 1.00 95.81 374 GLN A N 1
ATOM 2928 C CA . GLN A 1 374 ? 16.367 -7.289 -56.389 1.00 95.81 374 GLN A CA 1
ATOM 2929 C C . GLN A 1 374 ? 16.656 -8.516 -57.262 1.00 95.81 374 GLN A C 1
ATOM 2931 O O . GLN A 1 374 ? 17.441 -8.420 -58.200 1.00 95.81 374 GLN A O 1
ATOM 2936 N N . ARG A 1 375 ? 15.971 -9.643 -57.023 1.00 97.19 375 ARG A N 1
ATOM 2937 C CA . ARG A 1 375 ? 16.094 -10.850 -57.856 1.00 97.19 375 ARG A CA 1
ATOM 2938 C C . ARG A 1 375 ? 15.746 -10.562 -59.320 1.00 97.19 375 ARG A C 1
ATOM 2940 O O . ARG A 1 375 ? 16.492 -10.956 -60.210 1.00 97.19 375 ARG A O 1
ATOM 2947 N N . ARG A 1 376 ? 14.645 -9.845 -59.576 1.00 96.94 376 ARG A N 1
ATOM 2948 C CA . ARG A 1 376 ? 14.244 -9.446 -60.938 1.00 96.94 376 ARG A CA 1
ATOM 2949 C C . ARG A 1 376 ? 15.257 -8.508 -61.589 1.00 96.94 376 ARG A C 1
ATOM 2951 O O . ARG A 1 376 ? 15.529 -8.640 -62.778 1.00 96.94 376 ARG A O 1
ATOM 2958 N N . LEU A 1 377 ? 15.818 -7.571 -60.827 1.00 97.00 377 LEU A N 1
ATOM 2959 C CA . LEU A 1 377 ? 16.875 -6.688 -61.312 1.00 97.00 377 LEU A CA 1
ATOM 2960 C C . LEU A 1 377 ? 18.115 -7.494 -61.714 1.00 97.00 377 LEU A C 1
ATOM 2962 O O . LEU A 1 377 ? 18.639 -7.290 -62.807 1.00 97.00 377 LEU A O 1
ATOM 2966 N N . ASP A 1 378 ? 18.543 -8.437 -60.875 1.00 96.81 378 ASP A N 1
ATOM 2967 C CA . ASP A 1 378 ? 19.687 -9.306 -61.153 1.00 96.81 378 ASP A CA 1
ATOM 2968 C C . ASP A 1 378 ? 19.446 -10.171 -62.407 1.00 96.81 378 ASP A C 1
ATOM 2970 O O . ASP A 1 378 ? 20.339 -10.307 -63.245 1.00 96.81 378 ASP A O 1
ATOM 2974 N N . GLU A 1 379 ? 18.227 -10.688 -62.598 1.00 95.62 379 GLU A N 1
ATOM 2975 C CA . GLU A 1 379 ? 17.817 -11.414 -63.811 1.00 95.62 379 GLU A CA 1
ATOM 2976 C C . GLU A 1 379 ? 17.880 -10.540 -65.067 1.00 95.62 379 GLU A C 1
ATOM 2978 O O . GLU A 1 379 ? 18.465 -10.950 -66.072 1.00 95.62 379 GLU A O 1
ATOM 2983 N N . CYS A 1 380 ? 17.355 -9.314 -65.007 1.00 96.44 380 CYS A N 1
ATOM 2984 C CA . CYS A 1 380 ? 17.457 -8.349 -66.102 1.00 96.44 380 CYS A CA 1
ATOM 2985 C C . CYS A 1 380 ? 18.920 -8.015 -66.429 1.00 96.44 380 CYS A C 1
ATOM 2987 O O . CYS A 1 380 ? 19.299 -7.966 -67.599 1.00 96.44 380 CYS A O 1
ATOM 2989 N N . VAL A 1 381 ? 19.770 -7.822 -65.414 1.00 97.62 381 VAL A N 1
ATOM 2990 C CA . VAL A 1 381 ? 21.206 -7.559 -65.601 1.00 97.62 381 VAL A CA 1
ATOM 2991 C C . VAL A 1 381 ? 21.905 -8.756 -66.250 1.00 97.62 381 VAL A C 1
ATOM 2993 O O . VAL A 1 381 ? 22.732 -8.568 -67.146 1.00 97.62 381 VAL A O 1
ATOM 2996 N N . LEU A 1 382 ? 21.582 -9.984 -65.838 1.00 97.31 382 LEU A N 1
ATOM 2997 C CA . LEU A 1 382 ? 22.119 -11.198 -66.455 1.00 97.31 382 LEU A CA 1
ATOM 2998 C C . LEU A 1 382 ? 21.675 -11.340 -67.915 1.00 97.31 382 LEU A C 1
ATOM 3000 O O . LEU A 1 382 ? 22.529 -11.611 -68.761 1.00 97.31 382 LEU A O 1
ATOM 3004 N N . ALA A 1 383 ? 20.397 -11.093 -68.216 1.00 96.19 383 ALA A N 1
ATOM 3005 C CA . ALA A 1 383 ? 19.849 -11.131 -69.572 1.00 96.19 383 ALA A CA 1
ATOM 3006 C C . ALA A 1 383 ? 20.494 -10.078 -70.493 1.00 96.19 383 ALA A C 1
ATOM 3008 O O . ALA A 1 383 ? 20.857 -10.372 -71.633 1.00 96.19 383 ALA A O 1
ATOM 3009 N N . LEU A 1 384 ? 20.716 -8.859 -69.988 1.00 96.44 384 LEU A N 1
ATOM 3010 C CA . LEU A 1 384 ? 21.435 -7.813 -70.721 1.00 96.44 384 LEU A CA 1
ATOM 3011 C C . LEU A 1 384 ? 22.892 -8.206 -70.985 1.00 96.44 384 LEU A C 1
ATOM 3013 O O . LEU A 1 384 ? 23.395 -8.019 -72.092 1.00 96.44 384 LEU A O 1
ATOM 3017 N N . ARG A 1 385 ? 23.576 -8.795 -69.994 1.00 97.56 385 ARG A N 1
ATOM 3018 C CA . ARG A 1 385 ? 24.952 -9.287 -70.163 1.00 97.56 385 ARG A CA 1
ATOM 3019 C C . ARG A 1 385 ? 25.040 -10.439 -71.162 1.00 97.56 385 ARG A C 1
ATOM 3021 O O . ARG A 1 385 ? 26.018 -10.497 -71.901 1.00 97.56 385 ARG A O 1
ATOM 3028 N N . SER A 1 386 ? 24.072 -11.359 -71.191 1.00 96.69 386 SER A N 1
ATOM 3029 C CA . SER A 1 386 ? 24.045 -12.426 -72.199 1.00 96.69 386 SER A CA 1
ATOM 3030 C C . SER A 1 386 ? 23.779 -11.880 -73.597 1.00 96.69 386 SER A C 1
ATOM 3032 O O . SER A 1 386 ? 24.503 -12.254 -74.512 1.00 96.69 386 SER A O 1
ATOM 3034 N N . ALA A 1 387 ? 22.830 -10.950 -73.748 1.00 96.06 387 ALA A N 1
ATOM 3035 C CA . ALA A 1 387 ? 22.536 -10.321 -75.034 1.00 96.06 387 ALA A CA 1
ATOM 3036 C C . ALA A 1 387 ? 23.737 -9.526 -75.577 1.00 96.06 387 ALA A C 1
ATOM 3038 O O . ALA A 1 387 ? 24.041 -9.593 -76.765 1.00 96.06 387 ALA A O 1
ATOM 3039 N N . GLU A 1 388 ? 24.468 -8.808 -74.715 1.00 97.06 388 GLU A N 1
ATOM 3040 C CA . GLU A 1 388 ? 25.679 -8.096 -75.139 1.00 97.06 388 GLU A CA 1
ATOM 3041 C C . GLU A 1 388 ? 26.803 -9.061 -75.537 1.00 97.06 388 GLU A C 1
ATOM 3043 O O . GLU A 1 388 ? 27.482 -8.811 -76.530 1.00 97.06 388 GLU A O 1
ATOM 3048 N N . ARG A 1 389 ? 26.980 -10.182 -74.820 1.00 96.88 389 ARG A N 1
ATOM 3049 C CA . ARG A 1 389 ? 27.936 -11.229 -75.222 1.00 96.88 389 ARG A CA 1
ATOM 3050 C C . ARG A 1 389 ? 27.587 -11.819 -76.584 1.00 96.88 389 ARG A C 1
ATOM 3052 O O . ARG A 1 389 ? 28.452 -11.841 -77.450 1.00 96.88 389 ARG A O 1
ATOM 3059 N N . GLU A 1 390 ? 26.329 -12.194 -76.802 1.00 96.88 390 GLU A N 1
ATOM 3060 C CA . GLU A 1 390 ? 25.858 -12.713 -78.091 1.00 96.88 390 GLU A CA 1
ATOM 3061 C C . GLU A 1 390 ? 26.069 -11.688 -79.217 1.00 96.88 390 GLU A C 1
ATOM 3063 O O . GLU A 1 390 ? 26.564 -12.021 -80.290 1.00 96.88 390 GLU A O 1
ATOM 3068 N N . ARG A 1 391 ? 25.786 -10.403 -78.963 1.00 96.75 391 ARG A N 1
ATOM 3069 C CA . ARG A 1 391 ? 26.043 -9.320 -79.922 1.00 96.75 391 ARG A CA 1
ATOM 3070 C C . ARG A 1 391 ? 27.529 -9.188 -80.265 1.00 96.75 391 ARG A C 1
ATOM 3072 O O . ARG A 1 391 ? 27.868 -8.914 -81.417 1.00 96.75 391 ARG A O 1
ATOM 3079 N N . VAL A 1 392 ? 28.418 -9.325 -79.280 1.00 96.81 392 VAL A N 1
ATOM 3080 C CA . VAL A 1 392 ? 29.875 -9.290 -79.484 1.00 96.81 392 VAL A CA 1
ATOM 3081 C C . VAL A 1 392 ? 30.343 -10.514 -80.270 1.00 96.81 392 VAL A C 1
ATOM 3083 O O . VAL A 1 392 ? 31.106 -10.347 -81.219 1.00 96.81 392 VAL A O 1
ATOM 3086 N N . GLU A 1 393 ? 29.846 -11.707 -79.946 1.00 96.44 393 GLU A N 1
ATOM 3087 C CA . GLU A 1 393 ? 30.130 -12.950 -80.673 1.00 96.44 393 GLU A CA 1
ATOM 3088 C C . GLU A 1 393 ? 29.659 -12.871 -82.130 1.00 96.44 393 GLU A C 1
ATOM 3090 O O . GLU A 1 393 ? 30.438 -13.148 -83.035 1.00 96.44 393 GLU A O 1
ATOM 3095 N N . GLN A 1 394 ? 28.440 -12.385 -82.388 1.00 94.69 394 GLN A N 1
ATOM 3096 C CA . GLN A 1 394 ? 27.933 -12.162 -83.747 1.00 94.69 394 GLN A CA 1
ATOM 3097 C C . GLN A 1 394 ? 28.782 -11.148 -84.525 1.00 94.69 394 GLN A C 1
ATOM 3099 O O . GLN A 1 394 ? 29.045 -11.337 -85.713 1.00 94.69 394 GLN A O 1
ATOM 3104 N N . LYS A 1 395 ? 29.226 -10.060 -83.879 1.00 94.50 395 LYS A N 1
ATOM 3105 C CA . LYS A 1 395 ? 30.141 -9.090 -84.504 1.00 94.50 395 LYS A CA 1
ATOM 3106 C C . LYS A 1 395 ? 31.494 -9.716 -84.825 1.00 94.50 395 LYS A C 1
ATOM 3108 O O . LYS A 1 395 ? 32.049 -9.401 -85.872 1.00 94.50 395 LYS A O 1
ATOM 3113 N N . GLN A 1 396 ? 32.024 -10.553 -83.937 1.00 94.38 396 GLN A N 1
ATOM 3114 C CA . GLN A 1 396 ? 33.289 -11.244 -84.162 1.00 94.38 396 GLN A CA 1
ATOM 3115 C C . GLN A 1 396 ? 33.160 -12.257 -85.301 1.00 94.38 396 GLN A C 1
ATOM 3117 O O . GLN A 1 396 ? 33.956 -12.205 -86.226 1.00 94.38 396 GLN A O 1
ATOM 3122 N N . PHE A 1 397 ? 32.095 -13.059 -85.309 1.00 94.88 397 PHE A N 1
ATOM 3123 C CA . PHE A 1 397 ? 31.789 -13.996 -86.388 1.00 94.88 397 PHE A CA 1
ATOM 3124 C C . PHE A 1 397 ? 31.698 -13.301 -87.754 1.00 94.88 397 PHE A C 1
ATOM 3126 O O . PHE A 1 397 ? 32.300 -13.764 -88.714 1.00 94.88 397 PHE A O 1
ATOM 3133 N N . ARG A 1 398 ? 31.008 -12.151 -87.840 1.00 92.44 398 ARG A N 1
ATOM 3134 C CA . ARG A 1 398 ? 30.954 -11.351 -89.079 1.00 92.44 398 ARG A CA 1
ATOM 3135 C C . ARG A 1 398 ? 32.333 -10.865 -89.519 1.00 92.44 398 ARG A C 1
ATOM 3137 O O . ARG A 1 398 ? 32.651 -10.970 -90.691 1.00 92.44 398 ARG A O 1
ATOM 3144 N N . ARG A 1 399 ? 33.158 -10.369 -88.588 1.00 89.75 399 ARG A N 1
ATOM 3145 C CA . ARG A 1 399 ? 34.537 -9.965 -88.908 1.00 89.75 399 ARG A CA 1
ATOM 3146 C C . ARG A 1 399 ? 35.366 -11.137 -89.408 1.00 89.75 399 ARG A C 1
ATOM 3148 O O . ARG A 1 399 ? 36.110 -10.960 -90.359 1.00 89.75 399 ARG A O 1
ATOM 3155 N N . ASP A 1 400 ? 35.257 -12.294 -88.764 1.00 89.56 400 ASP A N 1
ATOM 3156 C CA . ASP A 1 400 ? 36.002 -13.491 -89.150 1.00 89.56 400 ASP A CA 1
ATOM 3157 C C . ASP A 1 400 ? 35.563 -13.966 -90.547 1.00 89.56 400 ASP A C 1
ATOM 3159 O O . ASP A 1 400 ? 36.419 -14.303 -91.362 1.00 89.56 400 ASP A O 1
ATOM 3163 N N . GLN A 1 401 ? 34.262 -13.892 -90.857 1.00 87.94 401 GLN A N 1
ATOM 3164 C CA . GLN A 1 401 ? 33.702 -14.178 -92.181 1.00 87.94 401 GLN A CA 1
ATOM 3165 C C . GLN A 1 401 ? 34.194 -13.191 -93.256 1.00 87.94 401 GLN A C 1
ATOM 3167 O O . GLN A 1 401 ? 34.695 -13.621 -94.294 1.00 87.94 401 GLN A O 1
ATOM 3172 N N . ASP A 1 402 ? 34.137 -11.881 -92.989 1.00 85.44 402 ASP A N 1
ATOM 3173 C CA . ASP A 1 402 ? 34.674 -10.850 -93.891 1.00 85.44 402 ASP A CA 1
ATOM 3174 C C . ASP A 1 402 ? 36.185 -11.056 -94.134 1.00 85.44 402 ASP A C 1
ATOM 3176 O O . ASP A 1 402 ? 36.697 -10.812 -95.228 1.00 85.44 402 ASP A O 1
ATOM 3180 N N . ASN A 1 403 ? 36.923 -11.524 -93.119 1.00 82.12 403 ASN A N 1
ATOM 3181 C CA . ASN A 1 403 ? 38.349 -11.823 -93.234 1.00 82.12 403 ASN A CA 1
ATOM 3182 C C . ASN A 1 403 ? 38.601 -13.067 -94.100 1.00 82.12 403 ASN A C 1
ATOM 3184 O O . ASN A 1 403 ? 39.520 -13.058 -94.916 1.00 82.12 403 ASN A O 1
ATOM 3188 N N . THR A 1 404 ? 37.788 -14.123 -93.967 1.00 78.31 404 THR A N 1
ATOM 3189 C CA . THR A 1 404 ? 37.874 -15.296 -94.852 1.00 78.31 404 THR A CA 1
ATOM 3190 C C . THR A 1 404 ? 37.509 -14.957 -96.294 1.00 78.31 404 THR A C 1
ATOM 3192 O O . THR A 1 404 ? 38.210 -15.395 -97.204 1.00 78.31 404 THR A O 1
ATOM 3195 N N . ASP A 1 405 ? 36.484 -14.130 -96.512 1.00 74.06 405 ASP A N 1
ATOM 3196 C CA . ASP A 1 405 ? 36.079 -13.701 -97.853 1.00 74.06 405 ASP A CA 1
ATOM 3197 C C . ASP A 1 405 ? 37.172 -12.836 -98.513 1.00 74.06 405 ASP A C 1
ATOM 3199 O O . ASP A 1 405 ? 37.459 -13.005 -99.698 1.00 74.06 405 ASP A O 1
ATOM 3203 N N . ASN A 1 406 ? 37.867 -11.982 -97.749 1.00 65.56 406 ASN A N 1
ATOM 3204 C CA . ASN A 1 406 ? 39.032 -11.236 -98.246 1.00 65.56 406 ASN A CA 1
ATOM 3205 C C . ASN A 1 406 ? 40.218 -12.143 -98.628 1.00 65.56 406 ASN A C 1
ATOM 3207 O O . ASN A 1 406 ? 40.860 -11.885 -99.644 1.00 65.56 406 ASN A O 1
ATOM 3211 N N . ILE A 1 407 ? 40.491 -13.214 -97.871 1.00 62.38 407 ILE A N 1
ATOM 3212 C CA . ILE A 1 407 ? 41.572 -14.171 -98.186 1.00 62.38 407 ILE A CA 1
ATOM 3213 C C . ILE A 1 407 ? 41.264 -14.952 -99.477 1.00 62.38 407 ILE A C 1
ATOM 3215 O O . ILE A 1 407 ? 42.162 -15.183 -100.283 1.00 62.38 407 ILE A O 1
ATOM 3219 N N . VAL A 1 408 ? 39.998 -15.313 -99.722 1.00 58.94 408 VAL A N 1
ATOM 3220 C CA . VAL A 1 408 ? 39.585 -16.024 -100.951 1.00 58.94 408 VAL A CA 1
ATOM 3221 C C . VAL A 1 408 ? 39.656 -15.121 -102.193 1.00 58.94 408 VAL A C 1
ATOM 3223 O O . VAL A 1 408 ? 39.926 -15.601 -103.293 1.00 58.94 408 VAL A O 1
ATOM 3226 N N . ILE A 1 409 ? 39.477 -13.804 -102.043 1.00 54.41 409 ILE A N 1
ATOM 3227 C CA . ILE A 1 409 ? 39.639 -12.844 -103.149 1.00 54.41 409 ILE A CA 1
ATOM 3228 C C . ILE A 1 409 ? 41.128 -12.596 -103.475 1.00 54.41 409 ILE A C 1
ATOM 3230 O O . ILE A 1 409 ? 41.461 -12.309 -104.628 1.00 54.41 409 ILE A O 1
ATOM 3234 N N . GLU A 1 410 ? 42.036 -12.769 -102.509 1.00 51.22 410 GLU A N 1
ATOM 3235 C CA . GLU A 1 410 ? 43.488 -12.630 -102.713 1.00 51.22 410 GLU A CA 1
ATOM 3236 C C . GLU A 1 410 ? 44.125 -13.779 -103.522 1.00 51.22 410 GLU A C 1
ATOM 3238 O O . GLU A 1 410 ? 45.224 -13.613 -104.049 1.00 51.22 410 GLU A O 1
ATOM 3243 N N . GLU A 1 411 ? 43.438 -14.913 -103.7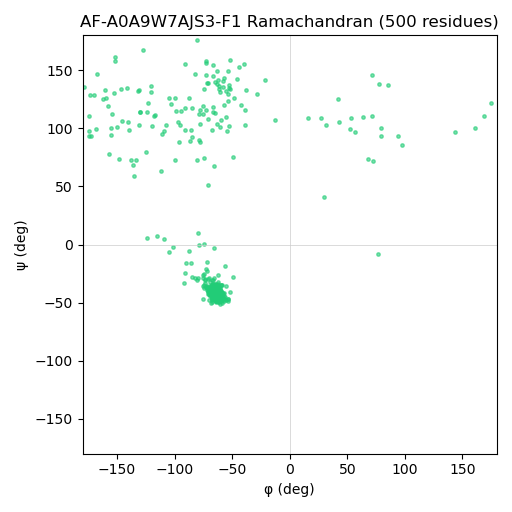08 1.00 52.38 411 GLU A N 1
ATOM 3244 C CA . GLU A 1 411 ? 43.974 -16.064 -104.457 1.00 52.38 411 GLU A CA 1
ATOM 3245 C C . GLU A 1 411 ? 43.707 -16.000 -105.982 1.00 52.38 411 GLU A C 1
ATOM 3247 O O . GLU A 1 411 ? 44.238 -16.816 -106.734 1.00 52.38 411 GLU A O 1
ATOM 3252 N N . TYR A 1 412 ? 42.939 -15.015 -106.480 1.00 51.69 412 TYR A N 1
ATOM 3253 C CA . TYR A 1 412 ? 42.570 -14.915 -107.909 1.00 51.69 412 TYR A CA 1
ATOM 3254 C C . TYR A 1 412 ? 42.933 -13.602 -108.625 1.00 51.69 412 TYR A C 1
ATOM 3256 O O . TYR A 1 412 ? 42.602 -13.444 -109.803 1.00 51.69 412 TYR A O 1
ATOM 3264 N N . TYR A 1 413 ? 43.652 -12.673 -107.982 1.00 48.34 413 TYR A N 1
ATOM 3265 C CA . TYR A 1 413 ? 44.159 -11.466 -108.648 1.00 48.34 413 TYR A CA 1
ATOM 3266 C C . TYR A 1 413 ? 45.649 -11.220 -108.354 1.00 48.34 413 TYR A C 1
ATOM 3268 O O . TYR A 1 413 ? 46.066 -11.264 -107.200 1.00 48.34 413 TYR A O 1
ATOM 3276 N N . PRO A 1 414 ? 46.477 -10.938 -109.384 1.00 46.91 414 PRO A N 1
ATOM 3277 C CA . PRO A 1 414 ? 47.908 -10.721 -109.211 1.00 46.91 414 PRO A CA 1
ATOM 3278 C C . PRO A 1 414 ? 48.199 -9.438 -108.413 1.00 46.91 414 PRO A C 1
ATOM 3280 O O . PRO A 1 414 ? 47.411 -8.485 -108.452 1.00 46.91 414 PRO A O 1
ATOM 3283 N N . PRO A 1 415 ? 49.360 -9.373 -107.734 1.00 44.28 415 PRO A N 1
ATOM 3284 C CA . PRO A 1 415 ? 49.695 -8.300 -106.809 1.00 44.28 415 PRO A CA 1
ATOM 3285 C C . PRO A 1 415 ? 49.810 -6.966 -107.551 1.00 44.28 415 PRO A C 1
ATOM 3287 O O . PRO A 1 415 ? 50.730 -6.748 -108.342 1.00 44.28 415 PRO A O 1
ATOM 3290 N N . ARG A 1 416 ? 48.888 -6.037 -107.274 1.00 42.38 416 ARG A N 1
ATOM 3291 C CA . ARG A 1 416 ? 49.063 -4.637 -107.665 1.00 42.38 416 ARG A CA 1
ATOM 3292 C C . ARG A 1 416 ? 50.021 -3.966 -106.695 1.00 42.38 416 ARG A C 1
ATOM 3294 O O . ARG A 1 416 ? 49.681 -3.595 -105.576 1.00 42.38 416 ARG A O 1
ATOM 3301 N N . THR A 1 417 ? 51.236 -3.796 -107.188 1.00 45.00 417 THR A N 1
ATOM 3302 C CA . THR A 1 417 ? 52.206 -2.820 -106.719 1.00 45.00 417 THR A CA 1
ATOM 3303 C C . THR A 1 417 ? 51.621 -1.407 -106.711 1.00 45.00 417 THR A C 1
ATOM 3305 O O . THR A 1 417 ? 50.849 -1.038 -107.595 1.00 45.00 417 THR A O 1
ATOM 3308 N N . SER A 1 418 ? 52.123 -0.609 -105.766 1.00 43.69 418 SER A N 1
ATOM 3309 C CA . SER A 1 418 ? 52.195 0.857 -105.776 1.00 43.69 418 SER A CA 1
ATOM 3310 C C . SER A 1 418 ? 50.876 1.638 -105.782 1.00 43.69 418 SER A C 1
ATOM 3312 O O . SER A 1 418 ? 50.235 1.797 -106.815 1.00 43.69 418 SER A O 1
ATOM 3314 N N . ALA A 1 419 ? 50.567 2.287 -104.661 1.00 42.44 419 ALA A N 1
ATOM 3315 C CA . ALA A 1 419 ? 50.841 3.718 -104.498 1.00 42.44 419 ALA A CA 1
ATOM 3316 C C . ALA A 1 419 ? 50.266 4.201 -103.160 1.00 42.44 419 ALA A C 1
ATOM 3318 O O . ALA A 1 419 ? 49.065 4.118 -102.923 1.00 42.44 419 ALA A O 1
ATOM 3319 N N . SER A 1 420 ? 51.132 4.744 -102.306 1.00 46.94 420 SER A N 1
ATOM 3320 C CA . SER A 1 420 ? 50.729 5.637 -101.221 1.00 46.94 420 SER A CA 1
ATOM 3321 C C . SER A 1 420 ? 50.101 6.910 -101.795 1.00 46.94 420 SER A C 1
ATOM 3323 O O . SER A 1 420 ? 50.689 7.522 -102.689 1.00 46.94 420 SER A O 1
ATOM 3325 N N . PRO A 1 421 ? 49.002 7.391 -101.199 1.00 53.47 421 PRO A N 1
ATOM 3326 C CA . PRO A 1 421 ? 48.801 8.823 -101.039 1.00 53.47 421 PRO A CA 1
ATOM 3327 C C . PRO A 1 421 ? 48.498 9.182 -99.569 1.00 53.47 421 PRO A C 1
ATOM 3329 O O . PRO A 1 421 ? 48.346 8.309 -98.714 1.00 53.47 421 PRO A O 1
ATOM 3332 N N . PRO A 1 422 ? 48.554 10.476 -99.224 1.00 49.22 422 PRO A N 1
ATOM 3333 C CA . PRO A 1 422 ? 49.213 10.908 -98.007 1.00 49.22 422 PRO A CA 1
ATOM 3334 C C . PRO A 1 422 ? 48.304 10.992 -96.783 1.00 49.22 422 PRO A C 1
ATOM 3336 O O . PRO A 1 422 ? 47.110 11.269 -96.838 1.00 49.22 422 PRO A O 1
ATOM 3339 N N . ARG A 1 423 ? 48.996 10.859 -95.657 1.00 51.19 423 ARG A N 1
ATOM 3340 C CA . ARG A 1 423 ? 48.689 11.316 -94.305 1.00 51.19 423 ARG A CA 1
ATOM 3341 C C . ARG A 1 423 ? 48.028 12.707 -94.306 1.00 51.19 423 ARG A C 1
ATOM 3343 O O . ARG A 1 423 ? 48.723 13.713 -94.407 1.00 51.19 423 ARG A O 1
ATOM 3350 N N . TRP A 1 424 ? 46.711 12.751 -94.111 1.00 46.69 424 TRP A N 1
ATOM 3351 C CA . TRP A 1 424 ? 45.996 13.939 -93.642 1.00 46.69 424 TRP A CA 1
ATOM 3352 C C . TRP A 1 424 ? 45.355 13.648 -92.284 1.00 46.69 424 TRP A C 1
ATOM 3354 O O . TRP A 1 424 ? 44.477 12.805 -92.142 1.00 46.69 424 TRP A O 1
ATOM 3364 N N . ALA A 1 425 ? 45.925 14.322 -91.290 1.00 41.97 425 ALA A N 1
ATOM 3365 C CA . ALA A 1 425 ? 45.322 14.872 -90.085 1.00 41.97 425 ALA A CA 1
ATOM 3366 C C . ALA A 1 425 ? 44.048 14.221 -89.499 1.00 41.97 425 ALA A C 1
ATOM 3368 O O . ALA A 1 425 ? 42.932 14.428 -89.956 1.00 41.97 425 ALA A O 1
ATOM 3369 N N . HIS A 1 426 ? 44.266 13.564 -88.359 1.00 44.97 426 HIS A N 1
ATOM 3370 C CA . HIS A 1 426 ? 43.690 13.926 -87.060 1.00 44.97 426 HIS A CA 1
ATOM 3371 C C . HIS A 1 426 ? 42.161 14.132 -86.938 1.00 44.97 426 HIS A C 1
ATOM 3373 O O . HIS A 1 426 ? 41.638 15.222 -87.121 1.00 44.97 426 HIS A O 1
ATOM 3379 N N . HIS A 1 427 ? 41.522 13.067 -86.440 1.00 44.28 427 HIS A N 1
ATOM 3380 C CA . HIS A 1 427 ? 40.540 13.027 -85.340 1.00 44.28 427 HIS A CA 1
ATOM 3381 C C . HIS A 1 427 ? 39.301 13.951 -85.388 1.00 44.28 427 HIS A C 1
ATOM 3383 O O . HIS A 1 427 ? 39.388 15.110 -84.989 1.00 44.28 427 HIS A O 1
ATOM 3389 N N . PRO A 1 428 ? 38.086 13.408 -85.605 1.00 42.94 428 PRO A N 1
ATOM 3390 C CA . PRO A 1 428 ? 36.935 13.845 -84.834 1.00 42.94 428 PRO A CA 1
ATOM 3391 C C . PRO A 1 428 ? 37.045 13.235 -83.429 1.00 42.94 428 PRO A C 1
ATOM 3393 O O . PRO A 1 428 ? 36.981 12.022 -83.227 1.00 42.94 428 PRO A O 1
ATOM 3396 N N . SER A 1 429 ? 37.263 14.098 -82.448 1.00 43.25 429 SER A N 1
ATOM 3397 C CA . SER A 1 429 ? 37.142 13.831 -81.021 1.00 43.25 429 SER A CA 1
ATOM 3398 C C . SER A 1 429 ? 35.755 13.259 -80.690 1.00 43.25 429 SER A C 1
ATOM 3400 O O . SER A 1 429 ? 34.794 13.994 -80.494 1.00 43.25 429 SER A O 1
ATOM 3402 N N . SER A 1 430 ? 35.650 11.933 -80.579 1.00 39.44 430 SER A N 1
ATOM 3403 C CA . SER A 1 430 ? 34.572 11.265 -79.840 1.00 39.44 430 SER A CA 1
ATOM 3404 C C . SER A 1 430 ? 35.101 10.869 -78.463 1.00 39.44 430 SER A C 1
ATOM 3406 O O . SER A 1 430 ? 35.400 9.715 -78.167 1.00 39.44 430 SER A O 1
ATOM 3408 N N . SER A 1 431 ? 35.276 11.879 -77.615 1.00 39.25 431 SER A N 1
ATOM 3409 C CA . SER A 1 431 ? 35.349 11.705 -76.170 1.00 39.25 431 SER A CA 1
ATOM 3410 C C . SER A 1 431 ? 33.924 11.519 -75.644 1.00 39.25 431 SER A C 1
ATOM 3412 O O . SER A 1 431 ? 33.256 12.484 -75.286 1.00 39.25 431 SER A O 1
ATOM 3414 N N . ALA A 1 432 ? 33.448 10.277 -75.608 1.00 42.44 432 ALA A N 1
ATOM 3415 C CA . ALA A 1 432 ? 32.309 9.877 -74.786 1.00 42.44 432 ALA A CA 1
ATOM 3416 C C . ALA A 1 432 ? 32.816 8.942 -73.681 1.00 42.44 432 ALA A C 1
ATOM 3418 O O . ALA A 1 432 ? 32.495 7.760 -73.623 1.00 42.44 432 ALA A O 1
ATOM 3419 N N . SER A 1 433 ? 33.673 9.489 -72.821 1.00 39.66 433 SER A N 1
ATOM 3420 C CA . SER A 1 433 ? 33.948 8.938 -71.501 1.00 39.66 433 SER A CA 1
ATOM 3421 C C . SER A 1 433 ? 33.849 10.083 -70.501 1.00 39.66 433 SER A C 1
ATOM 3423 O O . SER A 1 433 ? 34.393 11.160 -70.736 1.00 39.66 433 SER A O 1
ATOM 3425 N N . ALA A 1 434 ? 33.132 9.813 -69.412 1.00 43.72 434 ALA A N 1
ATOM 3426 C CA . ALA A 1 434 ? 32.933 10.657 -68.238 1.00 43.72 434 ALA A CA 1
ATOM 3427 C C . ALA A 1 434 ? 32.016 11.892 -68.391 1.00 43.72 434 ALA A C 1
ATOM 3429 O O . ALA A 1 434 ? 32.441 13.028 -68.210 1.00 43.72 434 ALA A O 1
ATOM 3430 N N . SER A 1 435 ? 30.700 11.666 -68.502 1.00 36.03 435 SER A N 1
ATOM 3431 C CA . SER A 1 435 ? 29.752 12.488 -67.726 1.00 36.03 435 SER A CA 1
ATOM 3432 C C . SER A 1 435 ? 29.812 12.047 -66.263 1.00 36.03 435 SER A C 1
ATOM 3434 O O . SER A 1 435 ? 28.938 11.350 -65.757 1.00 36.03 435 SER A O 1
ATOM 3436 N N . ALA A 1 436 ? 30.888 12.440 -65.589 1.00 43.91 436 ALA A N 1
ATOM 3437 C CA . ALA A 1 436 ? 30.889 12.622 -64.153 1.00 43.91 436 ALA A CA 1
ATOM 3438 C C . ALA A 1 436 ? 30.733 14.127 -63.897 1.00 43.91 436 ALA A C 1
ATOM 3440 O O . ALA A 1 436 ? 31.506 14.930 -64.405 1.00 43.91 436 ALA A O 1
ATOM 3441 N N . GLN A 1 437 ? 29.733 14.470 -63.084 1.00 44.22 437 GLN A N 1
ATOM 3442 C CA . GLN A 1 437 ? 29.725 15.656 -62.224 1.00 44.22 437 GLN A CA 1
ATOM 3443 C C . GLN A 1 437 ? 29.665 17.031 -62.913 1.00 44.22 437 GLN A C 1
ATOM 3445 O O . GLN A 1 437 ? 30.583 17.833 -62.849 1.00 44.22 437 GLN A O 1
ATOM 3450 N N . ASN A 1 438 ? 28.492 17.358 -63.445 1.00 40.97 438 ASN A N 1
ATOM 3451 C CA . ASN A 1 438 ? 27.888 18.672 -63.214 1.00 40.97 438 ASN A CA 1
ATOM 3452 C C . ASN A 1 438 ? 26.405 18.437 -62.926 1.00 40.97 438 ASN A C 1
ATOM 3454 O O . ASN A 1 438 ? 25.520 18.730 -63.726 1.00 40.97 438 ASN A O 1
ATOM 3458 N N . LEU A 1 439 ? 26.154 17.825 -61.763 1.00 44.44 439 LEU A N 1
ATOM 3459 C CA . LEU A 1 439 ? 24.891 18.047 -61.075 1.00 44.44 439 LEU A CA 1
ATOM 3460 C C . LEU A 1 439 ? 24.799 19.557 -60.840 1.00 44.44 439 LEU A C 1
ATOM 3462 O O . LEU A 1 439 ? 25.798 20.152 -60.422 1.00 44.44 439 LEU A O 1
ATOM 3466 N N . PRO A 1 440 ? 23.649 20.197 -61.092 1.00 40.81 440 PRO A N 1
ATOM 3467 C CA . PRO A 1 440 ? 23.464 21.546 -60.608 1.00 40.81 440 PRO A CA 1
ATOM 3468 C C . PRO A 1 440 ? 23.750 21.512 -59.106 1.00 40.81 440 PRO A C 1
ATOM 3470 O O . PRO A 1 440 ? 23.186 20.692 -58.379 1.00 40.81 440 PRO A O 1
ATOM 3473 N N . VAL A 1 441 ? 24.603 22.419 -58.629 1.00 44.09 441 VAL A N 1
ATOM 3474 C CA . VAL A 1 441 ? 24.543 22.880 -57.242 1.00 44.09 441 VAL A CA 1
ATOM 3475 C C . VAL A 1 441 ? 23.209 23.621 -57.115 1.00 44.09 441 VAL A C 1
ATOM 3477 O O . VAL A 1 441 ? 23.128 24.835 -56.958 1.00 44.09 441 VAL A O 1
ATOM 3480 N N . THR A 1 442 ? 22.107 22.876 -57.213 1.00 44.00 442 THR A N 1
ATOM 3481 C CA . THR A 1 442 ? 20.959 23.156 -56.389 1.00 44.00 442 THR A CA 1
ATOM 3482 C C . THR A 1 442 ? 21.540 23.101 -54.995 1.00 44.00 442 THR A C 1
ATOM 3484 O O . THR A 1 442 ? 21.945 22.032 -54.533 1.00 44.00 442 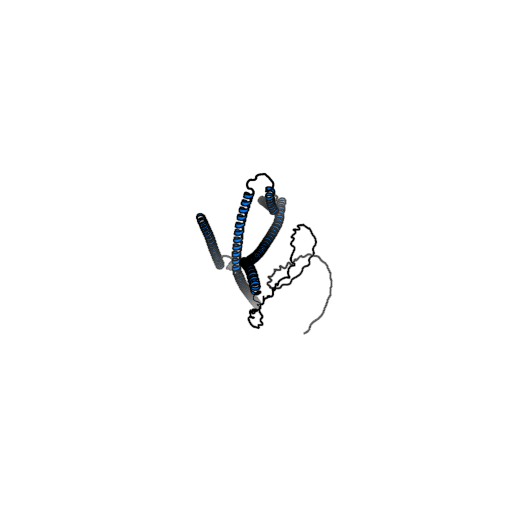THR A O 1
ATOM 3487 N N . LYS A 1 443 ? 21.640 24.271 -54.351 1.00 44.22 443 LYS A N 1
ATOM 3488 C CA . LYS A 1 443 ? 21.635 24.369 -52.889 1.00 44.22 443 LYS A CA 1
ATOM 3489 C C . LYS A 1 443 ? 20.823 23.181 -52.377 1.00 44.22 443 LYS A C 1
ATOM 3491 O O . LYS A 1 443 ? 19.734 23.009 -52.937 1.00 44.22 443 LYS A O 1
ATOM 3496 N N . PRO A 1 444 ? 21.308 22.364 -51.425 1.00 43.78 444 PRO A N 1
ATOM 3497 C CA . PRO A 1 444 ? 20.469 21.332 -50.851 1.00 43.78 444 PRO A CA 1
ATOM 3498 C C . PRO A 1 444 ? 19.211 22.058 -50.387 1.00 43.78 444 PRO A C 1
ATOM 3500 O O . PRO A 1 444 ? 19.224 22.811 -49.415 1.00 43.78 444 PRO A O 1
ATOM 3503 N N . LYS A 1 445 ? 18.132 21.937 -51.166 1.00 50.66 445 LYS A N 1
ATOM 3504 C CA . LYS A 1 445 ? 16.811 22.156 -50.635 1.00 50.66 445 LYS A CA 1
ATOM 3505 C C . LYS A 1 445 ? 16.774 21.038 -49.622 1.00 50.66 445 LYS A C 1
ATOM 3507 O O . LYS A 1 445 ? 16.731 19.875 -50.022 1.00 50.66 445 LYS A O 1
ATOM 3512 N N . ASN A 1 446 ? 16.945 21.417 -48.355 1.00 48.97 446 ASN A N 1
ATOM 3513 C CA . ASN A 1 446 ? 16.480 20.682 -47.193 1.00 48.97 446 ASN A CA 1
ATOM 3514 C C . ASN A 1 446 ? 15.013 20.349 -47.468 1.00 48.97 446 ASN A C 1
ATOM 3516 O O . ASN A 1 446 ? 14.097 20.996 -46.985 1.00 48.97 446 ASN A O 1
ATOM 3520 N N . THR A 1 447 ? 14.812 19.374 -48.335 1.00 52.19 447 THR A N 1
ATOM 3521 C CA . THR A 1 447 ? 13.675 18.493 -48.331 1.00 52.19 447 THR A CA 1
ATOM 3522 C C . THR A 1 447 ? 14.079 17.506 -47.256 1.00 52.19 447 THR A C 1
ATOM 3524 O O . THR A 1 447 ? 14.529 16.400 -47.531 1.00 52.19 447 THR A O 1
ATOM 3527 N N . LEU A 1 448 ? 14.022 17.993 -46.003 1.00 52.50 448 LEU A N 1
ATOM 3528 C CA . LEU A 1 448 ? 13.624 17.119 -44.914 1.00 52.50 448 LEU A CA 1
ATOM 3529 C C . LEU A 1 448 ? 12.451 16.343 -45.500 1.00 52.50 448 LEU A C 1
ATOM 3531 O O . LEU A 1 448 ? 11.537 16.964 -46.055 1.00 52.50 448 LEU A O 1
ATOM 3535 N N . SER A 1 449 ? 12.594 15.022 -45.547 1.00 69.25 449 SER A N 1
ATOM 3536 C CA . SER A 1 449 ? 11.619 14.139 -46.182 1.00 69.25 449 SER A CA 1
ATOM 3537 C C . SER A 1 449 ? 10.225 14.574 -45.729 1.00 69.25 449 SER A C 1
ATOM 3539 O O . SER A 1 449 ? 10.071 14.975 -44.575 1.00 69.25 449 SER A O 1
ATOM 3541 N N . GLU A 1 450 ? 9.204 14.531 -46.585 1.00 76.38 450 GLU A N 1
ATOM 3542 C CA . GLU A 1 450 ? 7.830 14.841 -46.154 1.00 76.38 450 GLU A CA 1
ATOM 3543 C C . GLU A 1 450 ? 7.463 14.057 -44.876 1.00 76.38 450 GLU A C 1
ATOM 3545 O O . GLU A 1 450 ? 6.745 14.566 -44.018 1.00 76.38 450 GLU A O 1
ATOM 3550 N N . ASP A 1 451 ? 8.082 12.887 -44.683 1.00 69.81 451 ASP A N 1
ATOM 3551 C CA . ASP A 1 451 ? 8.030 12.068 -43.472 1.00 69.81 451 ASP A CA 1
ATOM 3552 C C . ASP A 1 451 ? 8.720 12.683 -42.241 1.00 69.81 451 ASP A C 1
ATOM 3554 O O . ASP A 1 451 ? 8.219 12.534 -41.130 1.00 69.81 451 ASP A O 1
ATOM 3558 N N . GLU A 1 452 ? 9.843 13.389 -42.391 1.00 77.12 452 GLU A N 1
ATOM 3559 C CA . GLU A 1 452 ? 10.504 14.117 -41.297 1.00 77.12 452 GLU A CA 1
ATOM 3560 C C . GLU A 1 452 ? 9.696 15.350 -40.881 1.00 77.12 452 GLU A C 1
ATOM 3562 O O . GLU A 1 452 ? 9.574 15.623 -39.685 1.00 77.12 452 GLU A O 1
ATOM 3567 N N . GLU A 1 453 ? 9.076 16.060 -41.830 1.00 82.38 453 GLU A N 1
ATOM 3568 C CA . GLU A 1 453 ? 8.126 17.132 -41.508 1.00 82.38 453 GLU A CA 1
ATOM 3569 C C . GLU A 1 453 ? 6.850 16.588 -40.850 1.00 82.38 453 GLU A C 1
ATOM 3571 O O . GLU A 1 453 ? 6.332 17.190 -39.903 1.00 82.38 453 GLU A O 1
ATOM 3576 N N . LEU A 1 454 ? 6.343 15.441 -41.315 1.00 84.62 454 LEU A N 1
ATOM 3577 C CA . LEU A 1 454 ? 5.195 14.768 -40.711 1.00 84.62 454 LEU A CA 1
ATOM 3578 C C . LEU A 1 454 ? 5.526 14.299 -39.290 1.00 84.62 454 LEU A C 1
ATOM 3580 O O . LEU A 1 454 ? 4.735 14.514 -38.370 1.00 84.62 454 LEU A O 1
ATOM 3584 N N . PHE A 1 455 ? 6.711 13.719 -39.091 1.00 83.81 455 PHE A N 1
ATOM 3585 C CA . PHE A 1 455 ? 7.199 13.266 -37.794 1.00 83.81 455 PHE A CA 1
ATOM 3586 C C . PHE A 1 455 ? 7.419 14.440 -36.839 1.00 83.81 455 PHE A C 1
ATOM 3588 O O . PHE A 1 455 ? 6.973 14.374 -35.696 1.00 83.81 455 PHE A O 1
ATOM 3595 N N . ALA A 1 456 ? 8.001 15.548 -37.308 1.00 84.69 456 ALA A N 1
ATOM 3596 C CA . ALA A 1 456 ? 8.143 16.773 -36.524 1.00 84.69 456 ALA A CA 1
ATOM 3597 C C . ALA A 1 456 ? 6.778 17.355 -36.115 1.00 84.69 456 ALA A C 1
ATOM 3599 O O . ALA A 1 456 ? 6.594 17.716 -34.953 1.00 84.69 456 ALA A O 1
ATOM 3600 N N . LYS A 1 457 ? 5.786 17.369 -37.020 1.00 90.75 457 LYS A N 1
ATOM 3601 C CA . LYS A 1 457 ? 4.404 17.786 -36.709 1.00 90.75 457 LYS A CA 1
ATOM 3602 C C . LYS A 1 457 ? 3.717 16.849 -35.713 1.00 90.75 457 LYS A C 1
ATOM 3604 O O . LYS A 1 457 ? 2.993 17.320 -34.839 1.00 90.75 457 LYS A O 1
ATOM 3609 N N . LEU A 1 458 ? 3.938 15.538 -35.815 1.00 89.50 458 LEU A N 1
ATOM 3610 C CA . LEU A 1 458 ? 3.426 14.544 -34.866 1.00 89.50 458 LEU A CA 1
ATOM 3611 C C . LEU A 1 458 ? 4.054 14.709 -33.479 1.00 89.50 458 LEU A C 1
ATOM 3613 O O . LEU A 1 458 ? 3.332 14.702 -32.483 1.00 89.50 458 LEU A O 1
ATOM 3617 N N . LEU A 1 459 ? 5.369 14.924 -33.413 1.00 91.75 459 LEU A N 1
ATOM 3618 C CA . LEU A 1 459 ? 6.091 15.202 -32.171 1.00 91.75 459 LEU A CA 1
ATOM 3619 C C . LEU A 1 459 ? 5.624 16.504 -31.529 1.00 91.75 459 LEU A C 1
ATOM 3621 O O . LEU A 1 459 ? 5.356 16.528 -30.331 1.00 91.75 459 LEU A O 1
ATOM 3625 N N . GLN A 1 460 ? 5.462 17.562 -32.324 1.00 92.44 460 GLN A N 1
ATOM 3626 C CA . GLN A 1 460 ? 4.943 18.837 -31.845 1.00 92.44 460 GLN A CA 1
ATOM 3627 C C . GLN A 1 460 ? 3.521 18.676 -31.298 1.00 92.44 460 GLN A C 1
ATOM 3629 O O . GLN A 1 460 ? 3.266 19.043 -30.159 1.00 92.44 460 GLN A O 1
ATOM 3634 N N . LYS A 1 461 ? 2.623 18.012 -32.036 1.00 91.81 461 LYS A N 1
ATOM 3635 C CA . LYS A 1 461 ? 1.245 17.760 -31.588 1.00 91.81 461 LYS A CA 1
ATOM 3636 C C . LYS A 1 461 ? 1.180 16.879 -30.335 1.00 91.81 461 LYS A C 1
ATOM 3638 O O . LYS A 1 461 ? 0.312 17.083 -29.489 1.00 91.81 461 LYS A O 1
ATOM 3643 N N . SER A 1 462 ? 2.085 15.907 -30.207 1.00 91.25 462 SER A N 1
ATOM 3644 C CA . SER A 1 462 ? 2.206 15.068 -29.011 1.00 91.25 462 SER A CA 1
ATOM 3645 C C . SER A 1 462 ? 2.698 15.871 -27.807 1.00 91.25 462 SER A C 1
ATOM 3647 O O . SER A 1 462 ? 2.145 15.730 -26.719 1.00 91.25 462 SER A O 1
ATOM 3649 N N . ASN A 1 463 ? 3.700 16.731 -27.994 1.00 92.44 463 ASN A N 1
ATOM 3650 C CA . ASN A 1 463 ? 4.222 17.599 -26.939 1.00 92.44 463 ASN A CA 1
ATOM 3651 C C . ASN A 1 463 ? 3.198 18.657 -26.517 1.00 92.44 463 ASN A C 1
ATOM 3653 O O . ASN A 1 463 ? 3.019 18.875 -25.323 1.00 92.44 463 ASN A O 1
ATOM 3657 N N . ASP A 1 464 ? 2.476 19.252 -27.467 1.00 93.25 464 ASP A N 1
ATOM 3658 C CA . ASP A 1 464 ? 1.410 20.219 -27.192 1.00 93.25 464 ASP A CA 1
ATOM 3659 C C . ASP A 1 464 ? 0.261 19.567 -26.419 1.00 93.25 464 ASP A C 1
ATOM 3661 O O . ASP A 1 464 ? -0.259 20.147 -25.465 1.00 93.25 464 ASP A O 1
ATOM 3665 N N . LYS A 1 465 ? -0.109 18.332 -26.782 1.00 92.69 465 LYS A N 1
ATOM 3666 C CA . LYS A 1 465 ? -1.105 17.561 -26.035 1.00 92.69 465 LYS A CA 1
ATOM 3667 C C . LYS A 1 465 ? -0.614 17.238 -24.624 1.00 92.69 465 LYS A C 1
ATOM 3669 O O . LYS A 1 465 ? -1.351 17.466 -23.676 1.00 92.69 465 LYS A O 1
ATOM 3674 N N . LEU A 1 466 ? 0.629 16.779 -24.471 1.00 90.69 466 LEU A N 1
ATOM 3675 C CA . LEU A 1 466 ? 1.207 16.490 -23.158 1.00 90.69 466 LEU A CA 1
ATOM 3676 C C . LEU A 1 466 ? 1.257 17.743 -22.273 1.00 90.69 466 LEU A C 1
ATOM 3678 O O . LEU A 1 466 ? 0.914 17.673 -21.099 1.00 90.69 466 LEU A O 1
ATOM 3682 N N . LEU A 1 467 ? 1.652 18.891 -22.829 1.00 94.06 467 LEU A N 1
ATOM 3683 C CA . LEU A 1 467 ? 1.664 20.172 -22.120 1.00 94.06 467 LEU A CA 1
ATOM 3684 C C . LEU A 1 467 ? 0.257 20.611 -21.717 1.00 94.06 467 LEU A C 1
ATOM 3686 O O . LEU A 1 467 ? 0.075 21.109 -20.607 1.00 94.06 467 LEU A O 1
ATOM 3690 N N . LYS A 1 468 ? -0.735 20.409 -22.589 1.00 94.38 468 LYS A N 1
ATOM 3691 C CA . LYS A 1 468 ? -2.137 20.692 -22.284 1.00 94.38 468 LYS A CA 1
ATOM 3692 C C . LYS A 1 468 ? -2.659 19.795 -21.159 1.00 94.38 468 LYS A C 1
ATOM 3694 O O . LYS A 1 468 ? -3.187 20.320 -20.185 1.00 94.38 468 LYS A O 1
ATOM 3699 N N . ASP A 1 469 ? -2.439 18.486 -21.250 1.00 91.00 469 ASP A N 1
ATOM 3700 C CA . ASP A 1 469 ? -2.878 17.511 -20.245 1.00 91.00 469 ASP A CA 1
ATOM 3701 C C . ASP A 1 469 ? -2.179 17.763 -18.891 1.00 91.00 469 ASP A C 1
ATOM 3703 O O . ASP A 1 469 ? -2.802 17.695 -17.830 1.00 91.00 469 ASP A O 1
ATOM 3707 N N . LEU A 1 470 ? -0.888 18.126 -18.908 1.00 90.06 470 LEU A N 1
ATOM 3708 C CA . LEU A 1 470 ? -0.141 18.501 -17.705 1.00 90.06 470 LEU A CA 1
ATOM 3709 C C . LEU A 1 470 ? -0.695 19.789 -17.085 1.00 90.06 470 LEU A C 1
ATOM 3711 O O . LEU A 1 470 ? -0.852 19.862 -15.868 1.00 90.06 470 LEU A O 1
ATOM 3715 N N . LYS A 1 471 ? -1.011 20.794 -17.910 1.00 95.75 471 LYS A N 1
ATOM 3716 C CA . LYS A 1 471 ? -1.591 22.058 -17.451 1.00 95.75 471 LYS A CA 1
ATOM 3717 C C . LYS A 1 471 ? -2.967 21.841 -16.821 1.00 95.75 471 LYS A C 1
ATOM 3719 O O . LYS A 1 471 ? -3.173 22.292 -15.700 1.00 95.75 471 LYS A O 1
ATOM 3724 N N . GLU A 1 472 ? -3.852 21.089 -17.474 1.00 92.38 472 GLU A N 1
ATOM 3725 C CA . GLU A 1 472 ? -5.173 20.738 -16.931 1.00 92.38 472 GLU A CA 1
ATOM 3726 C C . GLU A 1 472 ? -5.049 19.932 -15.625 1.00 92.38 472 GLU A C 1
ATOM 3728 O O . GLU A 1 472 ? -5.761 20.195 -14.654 1.00 92.38 472 GLU A O 1
ATOM 3733 N N . SER A 1 473 ? -4.091 18.999 -15.544 1.00 92.62 473 SER A N 1
ATOM 3734 C CA . SER A 1 473 ? -3.841 18.239 -14.314 1.00 92.62 473 SER A CA 1
ATOM 3735 C C . SER A 1 473 ? -3.333 19.116 -13.167 1.00 92.62 473 SER A C 1
ATOM 3737 O O . SER A 1 473 ? -3.744 18.912 -12.021 1.00 92.62 473 SER A O 1
ATOM 3739 N N . VAL A 1 474 ? -2.439 20.067 -13.448 1.00 92.38 474 VAL A N 1
ATOM 3740 C CA . VAL A 1 474 ? -1.920 21.000 -12.440 1.00 92.38 474 VAL A CA 1
ATOM 3741 C C . VAL A 1 474 ? -3.014 21.964 -11.993 1.00 92.38 474 VAL A C 1
ATOM 3743 O O . VAL A 1 474 ? -3.172 22.145 -10.791 1.00 92.38 474 VAL A O 1
ATOM 3746 N N . GLU A 1 475 ? -3.802 22.522 -12.914 1.00 94.44 475 GLU A N 1
ATOM 3747 C CA . GLU A 1 475 ? -4.928 23.410 -12.595 1.00 94.44 475 GLU A CA 1
ATOM 3748 C C . GLU A 1 475 ? -5.967 22.703 -11.715 1.00 94.44 475 GLU A C 1
ATOM 3750 O O . GLU A 1 475 ? -6.327 23.228 -10.664 1.00 94.44 475 GLU A O 1
ATOM 3755 N N . SER A 1 476 ? -6.355 21.469 -12.053 1.00 92.00 476 SER A N 1
ATOM 3756 C CA . SER A 1 476 ? -7.300 20.680 -11.250 1.00 92.00 476 SER A CA 1
ATOM 3757 C C . SER A 1 476 ? -6.770 20.358 -9.843 1.00 92.00 476 SER A C 1
ATOM 3759 O O . SER A 1 476 ? -7.501 20.452 -8.849 1.00 92.00 476 SER A O 1
ATOM 3761 N N . LYS A 1 477 ? -5.480 20.007 -9.723 1.00 91.25 477 LYS A N 1
ATOM 3762 C CA . LYS A 1 477 ? -4.848 19.776 -8.414 1.00 91.25 477 LYS A CA 1
ATOM 3763 C C . LYS A 1 477 ? -4.761 21.061 -7.599 1.00 91.25 477 LYS A C 1
ATOM 3765 O O . LYS A 1 477 ? -5.038 21.028 -6.403 1.00 91.25 477 LYS A O 1
ATOM 3770 N N . LEU A 1 478 ? -4.409 22.177 -8.234 1.00 94.25 478 LEU A N 1
ATOM 3771 C CA . LEU A 1 478 ? -4.328 23.474 -7.575 1.00 94.25 478 LEU A CA 1
ATOM 3772 C C . LEU A 1 478 ? -5.707 23.906 -7.068 1.00 94.25 478 LEU A C 1
ATOM 3774 O O . LEU A 1 478 ? -5.828 24.277 -5.908 1.00 94.25 478 LEU A O 1
ATOM 3778 N N . GLU A 1 479 ? -6.752 23.778 -7.887 1.00 94.31 479 GLU A N 1
ATOM 3779 C CA . GLU A 1 479 ? -8.134 24.079 -7.500 1.00 94.31 479 GLU A CA 1
ATOM 3780 C C . GLU A 1 479 ? -8.582 23.235 -6.299 1.00 94.31 479 GLU A C 1
ATOM 3782 O O . GLU A 1 479 ? -9.177 23.757 -5.357 1.00 94.31 479 GLU A O 1
ATOM 3787 N N . THR A 1 480 ? -8.221 21.948 -6.276 1.00 93.00 480 THR A N 1
ATOM 3788 C CA . THR A 1 480 ? -8.517 21.055 -5.145 1.00 93.00 480 THR A CA 1
ATOM 3789 C C . THR A 1 480 ? -7.810 21.504 -3.864 1.00 93.00 480 THR A C 1
ATOM 3791 O O . THR A 1 480 ? -8.442 21.569 -2.811 1.00 93.00 480 THR A O 1
ATOM 3794 N N . VAL A 1 481 ? -6.521 21.853 -3.945 1.00 92.94 481 VAL A N 1
ATOM 3795 C CA . VAL A 1 481 ? -5.737 22.331 -2.793 1.00 92.94 481 VAL A CA 1
ATOM 3796 C C . VAL A 1 481 ? -6.267 23.671 -2.286 1.00 92.94 481 VAL A C 1
ATOM 3798 O O . VAL A 1 481 ? -6.461 23.830 -1.083 1.00 92.94 481 VAL A O 1
ATOM 3801 N N . VAL A 1 482 ? -6.562 24.617 -3.185 1.00 94.38 482 VAL A N 1
ATOM 3802 C CA . VAL A 1 482 ? -7.155 25.906 -2.807 1.00 94.38 482 VAL A CA 1
ATOM 3803 C C . VAL A 1 482 ? -8.496 25.679 -2.122 1.00 94.38 482 VAL A C 1
ATOM 3805 O O . VAL A 1 482 ? -8.723 26.231 -1.048 1.00 94.38 482 VAL A O 1
ATOM 3808 N N . LYS A 1 483 ? -9.363 24.823 -2.671 1.00 94.31 483 LYS A N 1
ATOM 3809 C CA . LYS A 1 483 ? -10.658 24.512 -2.060 1.00 94.31 483 LYS A CA 1
ATOM 3810 C C . LYS A 1 483 ? -10.502 23.921 -0.657 1.00 94.31 483 LYS A C 1
ATOM 3812 O O . LYS A 1 483 ? -11.111 24.433 0.273 1.00 94.31 483 LYS A O 1
ATOM 3817 N N . GLN A 1 484 ? -9.621 22.935 -0.481 1.00 92.38 484 GLN A N 1
ATOM 3818 C CA . GLN A 1 484 ? -9.328 22.347 0.832 1.00 92.38 484 GLN A CA 1
ATOM 3819 C C . GLN A 1 484 ? -8.799 23.380 1.833 1.00 92.38 484 GLN A C 1
ATOM 3821 O O . GLN A 1 484 ? -9.239 23.412 2.980 1.00 92.38 484 GLN A O 1
ATOM 3826 N N . GLN A 1 485 ? -7.891 24.259 1.405 1.00 92.38 485 GLN A N 1
ATOM 3827 C CA . GLN A 1 485 ? -7.365 25.323 2.256 1.00 92.38 485 GLN A CA 1
ATOM 3828 C C . GLN A 1 485 ? -8.456 26.339 2.630 1.00 92.38 485 GLN A C 1
ATOM 3830 O O . GLN A 1 485 ? -8.491 26.820 3.763 1.00 92.38 485 GLN A O 1
ATOM 3835 N N . THR A 1 486 ? -9.370 26.638 1.704 1.00 94.44 486 THR A N 1
ATOM 3836 C CA . THR A 1 486 ? -10.507 27.537 1.947 1.00 94.44 486 THR A CA 1
ATOM 3837 C C . THR A 1 486 ? -11.488 26.916 2.944 1.00 94.44 486 THR A C 1
ATOM 3839 O O . THR A 1 486 ? -11.867 27.570 3.914 1.00 94.44 486 THR A O 1
ATOM 3842 N N . ASP A 1 487 ? -11.830 25.638 2.768 1.00 92.81 487 ASP A N 1
ATOM 3843 C CA . ASP A 1 487 ? -12.716 24.885 3.663 1.00 92.81 487 ASP A CA 1
ATOM 3844 C C . ASP A 1 487 ? -12.114 24.757 5.073 1.00 92.81 487 ASP A C 1
ATOM 3846 O O . ASP A 1 487 ? -12.818 24.924 6.073 1.00 92.81 487 ASP A O 1
ATOM 3850 N N . PHE A 1 488 ? -10.798 24.542 5.171 1.00 92.94 488 PHE A N 1
ATOM 3851 C CA . PHE A 1 488 ? -10.076 24.519 6.443 1.00 92.94 488 PHE A CA 1
ATOM 3852 C C . PHE A 1 488 ? -10.133 25.876 7.161 1.00 92.94 488 PHE A C 1
ATOM 3854 O O . PHE A 1 488 ? -10.444 25.944 8.351 1.00 92.94 488 PHE A O 1
ATOM 3861 N N . MET A 1 489 ? -9.887 26.975 6.441 1.00 91.38 489 MET A N 1
ATOM 3862 C CA . MET A 1 489 ? -9.951 28.332 7.000 1.00 91.38 489 MET A CA 1
ATOM 3863 C C . MET A 1 489 ? -11.367 28.712 7.454 1.00 91.38 489 MET A C 1
ATOM 3865 O O . MET A 1 489 ? -11.529 29.338 8.507 1.00 91.38 489 MET A O 1
ATOM 3869 N N . LEU A 1 490 ? -12.394 28.317 6.695 1.00 92.12 490 LEU A N 1
ATOM 3870 C CA . LEU A 1 490 ? -13.797 28.527 7.058 1.00 92.12 490 LEU A CA 1
ATOM 3871 C C . LEU A 1 490 ? -14.188 27.715 8.297 1.00 92.12 490 LEU A C 1
ATOM 3873 O O . LEU A 1 490 ? -14.798 28.264 9.213 1.00 92.12 490 LEU A O 1
ATOM 3877 N N . SER A 1 491 ? -13.784 26.445 8.362 1.00 91.44 491 SER A N 1
ATOM 3878 C CA . SER A 1 491 ? -14.058 25.568 9.510 1.00 91.44 491 SER A CA 1
ATOM 3879 C C . SER A 1 491 ? -13.404 26.098 10.785 1.00 91.44 491 SER A C 1
ATOM 3881 O O . SER A 1 491 ? -14.064 26.228 11.813 1.00 91.44 491 SER A O 1
ATOM 3883 N N . ARG A 1 492 ? -12.140 26.525 10.694 1.00 89.50 492 ARG A N 1
ATOM 3884 C CA . ARG A 1 492 ? -11.413 27.121 11.820 1.00 89.50 492 ARG A CA 1
ATOM 3885 C C . ARG A 1 492 ? -12.030 28.445 12.284 1.00 89.50 492 ARG A C 1
ATOM 3887 O O . ARG A 1 492 ? -12.083 28.708 13.482 1.00 89.50 492 ARG A O 1
ATOM 3894 N N . SER A 1 493 ? -12.521 29.265 11.351 1.00 87.25 493 SER A N 1
ATOM 3895 C CA . SER A 1 493 ? -13.208 30.522 11.684 1.00 87.25 493 SER A CA 1
ATOM 3896 C C . SER A 1 493 ? -14.543 30.267 12.397 1.00 87.25 493 SER A C 1
ATOM 3898 O O . SER A 1 493 ? -14.870 30.960 13.361 1.00 87.25 493 SER A O 1
ATOM 3900 N N . LEU A 1 494 ? -15.294 29.244 11.971 1.00 86.94 494 LEU A N 1
ATOM 3901 C CA . LEU A 1 494 ? -16.541 28.830 12.621 1.00 86.94 494 LEU A CA 1
ATOM 3902 C C . LEU A 1 494 ? -16.305 28.263 14.026 1.00 86.94 494 LEU A C 1
ATOM 3904 O O . LEU A 1 494 ? -17.056 28.599 14.940 1.00 86.94 494 LEU A O 1
ATOM 3908 N N . GLU A 1 495 ? -15.247 27.472 14.222 1.00 85.88 495 GLU A N 1
ATOM 3909 C CA . GLU A 1 495 ? -14.853 26.995 15.552 1.00 85.88 495 GLU A CA 1
ATOM 3910 C C . GLU A 1 495 ? -14.496 28.159 16.482 1.00 85.88 495 GLU A C 1
ATOM 3912 O O . GLU A 1 495 ? -15.043 28.236 17.583 1.00 85.88 495 GLU A O 1
ATOM 3917 N N . SER A 1 496 ? -13.684 29.122 16.024 1.00 82.19 496 SER A N 1
ATOM 3918 C CA . SER A 1 496 ? -13.346 30.303 16.834 1.00 82.19 496 SER A CA 1
ATOM 3919 C C . SER A 1 496 ? -14.564 31.167 17.183 1.00 82.19 496 SER A C 1
ATOM 3921 O O . SER A 1 496 ? -14.671 31.659 18.299 1.00 82.19 496 SER A O 1
ATOM 3923 N N . ALA A 1 497 ? -15.536 31.297 16.274 1.00 78.00 497 ALA A N 1
ATOM 3924 C CA . ALA A 1 497 ? -16.761 32.053 16.541 1.00 78.00 497 ALA A CA 1
ATOM 3925 C C . ALA A 1 497 ? -17.718 31.334 17.512 1.00 78.00 497 ALA A C 1
ATOM 3927 O O . ALA A 1 497 ? -18.593 31.970 18.103 1.00 78.00 497 ALA A O 1
ATOM 3928 N N . SER A 1 498 ? -17.586 30.012 17.660 1.00 76.12 498 SER A N 1
ATOM 3929 C CA . SER A 1 498 ? -18.385 29.220 18.599 1.00 76.12 498 SER A CA 1
ATOM 3930 C C . SER A 1 498 ? -17.843 29.262 20.032 1.00 76.12 498 SER A C 1
ATOM 3932 O O . SER A 1 498 ? -18.641 29.191 20.966 1.00 76.12 498 SER A O 1
ATOM 3934 N N . SER A 1 499 ? -16.527 29.447 20.221 1.00 75.50 499 SER A N 1
ATOM 3935 C CA . SER A 1 499 ? -15.938 29.528 21.565 1.00 75.50 499 SER A CA 1
ATOM 3936 C C . SER A 1 499 ? -16.220 30.852 22.275 1.00 75.50 499 SER A C 1
ATOM 3938 O O . SER A 1 499 ? -16.289 30.857 23.493 1.00 75.50 499 SER A O 1
ATOM 3940 N N . ASP A 1 500 ? -16.462 31.945 21.545 1.00 71.50 500 ASP A N 1
ATOM 3941 C CA . ASP A 1 500 ? -16.773 33.265 22.130 1.00 71.50 500 ASP A CA 1
ATOM 3942 C C . ASP A 1 500 ? -18.234 33.416 22.612 1.00 71.50 500 ASP A C 1
ATOM 3944 O O . ASP A 1 500 ? -18.628 34.474 23.105 1.00 71.50 500 ASP A O 1
ATOM 3948 N N . LYS A 1 501 ? -19.074 32.381 22.459 1.00 62.09 501 LYS A N 1
ATOM 3949 C CA . LYS A 1 501 ? -20.482 32.380 22.909 1.00 62.09 501 LYS A CA 1
ATOM 3950 C C . LYS A 1 501 ? -20.762 31.481 24.118 1.00 62.09 501 LYS A C 1
ATOM 3952 O O . LYS A 1 501 ? -21.929 31.348 24.490 1.00 62.09 501 LYS A O 1
ATOM 3957 N N . SER A 1 502 ? -19.735 30.867 24.703 1.00 48.84 502 SER A N 1
ATOM 3958 C CA . SER A 1 502 ? -19.810 30.119 25.971 1.00 48.84 502 SER A CA 1
ATOM 3959 C C . SER A 1 502 ? -19.051 30.874 27.047 1.00 48.84 502 SER A C 1
ATOM 3961 O O . SER A 1 502 ? -19.528 30.859 28.203 1.00 48.84 502 SER A O 1
#

Solvent-accessible surface area (backbone atoms only — not comparable to full-atom values): 31232 Å² total; per-residue (Å²): 138,85,85,86,83,88,77,93,77,91,76,91,76,89,77,90,77,92,78,91,80,90,79,90,81,82,79,86,79,79,88,77,90,81,89,82,82,88,80,92,77,92,76,90,77,86,86,86,87,85,82,90,84,87,82,89,78,90,77,87,78,89,77,86,88,89,88,83,90,84,88,88,82,88,82,82,79,86,76,79,82,77,88,75,75,92,78,85,81,80,82,80,90,78,90,80,90,81,90,83,89,83,87,83,92,65,92,78,54,56,66,57,50,51,54,49,50,51,51,50,46,51,51,49,48,53,50,47,54,49,51,49,52,51,51,51,51,50,53,51,51,52,51,52,49,51,52,52,52,50,54,51,48,55,52,49,53,50,52,51,53,52,50,54,54,49,52,50,50,54,52,52,52,50,50,51,50,52,52,50,52,53,49,52,49,51,50,51,51,50,52,54,53,50,51,52,50,52,51,52,50,52,53,48,52,52,52,51,49,53,49,49,51,52,53,51,51,53,48,51,54,53,50,52,53,50,50,54,52,49,53,49,48,51,54,51,52,52,48,45,60,75,70,44,97,52,101,67,66,57,69,69,56,54,54,50,52,50,52,52,49,53,52,54,50,52,54,49,55,54,51,55,49,63,72,52,53,70,59,51,61,57,50,54,59,56,48,60,67,62,59,74,76,74,82,80,98,64,94,64,60,58,69,57,55,51,50,52,50,51,51,52,49,51,54,50,51,52,52,50,53,51,53,51,50,51,52,52,50,52,54,46,53,51,49,55,52,50,60,61,46,50,61,53,54,51,51,49,52,50,52,52,50,52,53,50,54,50,54,54,47,52,54,52,50,51,58,46,52,54,53,51,52,49,52,52,50,51,50,52,53,50,51,50,52,50,53,51,49,53,52,49,50,52,52,48,52,51,52,54,49,56,50,52,54,52,56,63,56,60,76,78,57,81,87,80,74,86,78,89,79,81,96,73,80,83,80,85,84,80,80,88,74,75,96,68,85,81,70,77,84,63,69,82,72,82,66,61,47,73,64,52,54,49,47,50,52,50,50,50,54,50,50,52,48,51,52,49,55,50,48,54,53,50,50,54,51,49,52,51,51,51,50,53,53,50,53,50,53,52,51,53,50,52,53,58,63,56,62,78,76,114